Protein AF-N4XJT5-F1 (afdb_monomer)

Sequence (488 aa):
MTDQAPPTPASDASIDTYHTLAPSKIPVKRKLQDSSDDSASTDPPSSPAPAKRRRHDKDEYNPKYMARMCFGAHVLRQQEAGITDYTLQAQQDYQQDLTCMFAHAQSKGYFRKGTAARHLIPRLANITPRSRHDKIALVDEFVQHYESVQCDLLFIRDIITGNARVDLDVVTTLRDCLSAFHLSLAKGVKWRTIMPYTPLPKACLPMLRDFIANPKHFRFLGHLTHTIVDLETWLSPPPLCMELSARLKASATDTLQQENEKTTVNPSPSLSTQGDADRESMAKLIEQGMEQVGLVTERVSLVTEKVGLLADKVSLLEEQLQQAETAHTRITQNINVLEATSAEQKAENRLKEEKWVAAASQIRKEHCEHVARQNSELERIKLAVEAERTRCVDVMANTSQMLAEANERISTLASVPSSLPASQPWNSPMNLDQSSDMMDIDQKSISSANGFSAPNPIDPGNNNPFASCLAQDTTAHQHANPSPNIPM

Secondary structure (DSSP, 8-state):
------------------------------------------------------GGGGSS--HHHHHHHHHHHHHHHHHHTT-----HHHHHHHHHHHHHHHHHHHHHSS---SHHHHHHHHHHTT---SSHHHHHHHHHHHHHHHHHHHHHHHHHHHHHHH-SS--HHHHHHHHHHHHHHHHHHHHTGGGTTTGGGS---TTHHHHHHHHHTSHHHHHHHGGGHHHHHHHHHHHSPPP------HHHHHHHHHHHHHHHHTTS-----------SHHHHHHHHHHHHHHHHHHHHHHHHHHHHHHHHHHHHHHHHHHHHHHHHHHHHHHHHHHHHHHHHHHHHHHHHHHHHHHHHHHHHHHHHHHHHHHHHHHHHHHHHHHHHHHHHHHHHHHHHHHHHHHHHHHHHHHHHHTT-----------------------------------PPPPPPPPPSS---TTGGGGSS--------PPPPP---

Foldseek 3Di:
DDDDDDDDDDDDDDDDDDDDDDDDDDDDDDDDDDDDDDDDDDDDDDDDDDDPPDPPVPPPAQQLVLLVLLLVLLQVVCVVVVHDDDDPVNSVVSSVLSSVQQVCCQVPVFGDLDPSQLVHQCSLLVHDDPDSVSSSVSSVVLRVLLVLLQVLLVVLQCLLVVDPDDDPVSLVVNVVSLVVNLVSVVVVVSCLSPQLSHPHPLVSLVSVLVVCVPPVNVVRCVVCNVSSVVVCCSNHSPPPPPPPPPVNVVVVVVVVVVVVVVPDDDDDDDDDDDPDVVVVVVVVVVVVVVVVVVVVVVVVVVVVVVVVVVVVVVVVVVVVVVVVVVVVVVVVVVVVVVVVVVVVVVVVVVVVVVVVVVVVVVVVVVVVVVVVVVVVVVVVVVVVVVVVVVVVVVVVVVVVVVVVVVVVVVVVVVPDDDDDDDDDDDDDDDDDDDDDDDDDDDDDDDDDDDDDDDDDDDDPPDDDPPPPPPPPDPDDDDDDDDDDDDDD

Structure (mmCIF, N/CA/C/O backbone):
data_AF-N4XJT5-F1
#
_entry.id   AF-N4XJT5-F1
#
loop_
_atom_site.group_PDB
_atom_site.id
_atom_site.type_symbol
_atom_site.label_atom_id
_atom_site.label_alt_id
_atom_site.label_comp_id
_atom_site.label_asym_id
_atom_site.label_entity_id
_atom_site.label_seq_id
_atom_site.pdbx_PDB_ins_code
_atom_site.Cartn_x
_atom_site.Cartn_y
_atom_site.Cartn_z
_atom_site.occupancy
_atom_site.B_iso_or_equiv
_atom_site.auth_seq_id
_atom_site.auth_comp_id
_atom_site.auth_asym_id
_atom_site.auth_atom_id
_atom_site.pdbx_PDB_model_num
ATOM 1 N N . MET A 1 1 ? -8.001 -74.291 4.359 1.00 33.25 1 MET A N 1
ATOM 2 C CA . MET A 1 1 ? -6.901 -75.263 4.202 1.00 33.25 1 MET A CA 1
ATOM 3 C C . MET A 1 1 ? -5.896 -74.649 3.249 1.00 33.25 1 MET A C 1
ATOM 5 O O . MET A 1 1 ? -6.354 -74.166 2.224 1.00 33.25 1 MET A O 1
ATOM 9 N N . THR A 1 2 ? -4.612 -74.647 3.632 1.00 32.66 2 THR A N 1
ATOM 10 C CA . THR A 1 2 ? -3.409 -74.359 2.814 1.00 32.66 2 THR A CA 1
ATOM 11 C C . THR A 1 2 ? -3.440 -73.080 1.959 1.00 32.66 2 THR A C 1
ATOM 13 O O . THR A 1 2 ? -4.102 -73.037 0.930 1.00 32.66 2 THR A O 1
ATOM 16 N N . ASP A 1 3 ? -2.868 -71.961 2.411 1.00 32.78 3 ASP A N 1
ATOM 17 C CA . ASP A 1 3 ? -1.420 -71.658 2.553 1.00 32.78 3 ASP A CA 1
ATOM 18 C C . ASP A 1 3 ? -0.734 -71.320 1.219 1.00 32.78 3 ASP A C 1
ATOM 20 O O . ASP A 1 3 ? -0.440 -72.216 0.434 1.00 32.78 3 ASP A O 1
ATOM 24 N N . GLN A 1 4 ? -0.399 -70.041 1.001 1.00 30.66 4 GLN A N 1
ATOM 25 C CA . GLN A 1 4 ? 0.992 -69.551 1.095 1.00 30.66 4 GLN A CA 1
ATOM 26 C C . GLN A 1 4 ? 1.131 -68.060 0.729 1.00 30.66 4 GLN A C 1
ATOM 28 O O . GLN A 1 4 ? 0.480 -67.544 -0.175 1.00 30.66 4 GLN A O 1
ATOM 33 N N . ALA A 1 5 ? 2.049 -67.396 1.430 1.00 28.75 5 ALA A N 1
ATOM 34 C CA . ALA A 1 5 ? 2.663 -66.102 1.124 1.00 28.75 5 ALA A CA 1
ATOM 35 C C . ALA A 1 5 ? 4.010 -66.041 1.883 1.00 28.75 5 ALA A C 1
ATOM 37 O O . ALA A 1 5 ? 4.166 -66.796 2.846 1.00 28.75 5 ALA A O 1
ATOM 38 N N . PRO A 1 6 ? 4.917 -65.082 1.615 1.00 54.94 6 PRO A N 1
ATOM 39 C CA . PRO A 1 6 ? 5.348 -64.476 0.349 1.00 54.94 6 PRO A CA 1
ATOM 40 C C . PRO A 1 6 ? 6.855 -64.846 0.108 1.00 54.94 6 PRO A C 1
ATOM 42 O O . PRO A 1 6 ? 7.240 -65.914 0.585 1.00 54.94 6 PRO A O 1
ATOM 45 N N . PRO A 1 7 ? 7.719 -64.087 -0.622 1.00 45.22 7 PRO A N 1
ATOM 46 C CA . PRO A 1 7 ? 8.177 -62.754 -0.191 1.00 45.22 7 PRO A CA 1
ATOM 47 C C . PRO A 1 7 ? 8.416 -61.710 -1.310 1.00 45.22 7 PRO A C 1
ATOM 49 O O . PRO A 1 7 ? 8.607 -62.020 -2.483 1.00 45.22 7 PRO A O 1
ATOM 52 N N . THR A 1 8 ? 8.473 -60.443 -0.899 1.00 30.88 8 THR A N 1
ATOM 53 C CA . THR A 1 8 ? 9.103 -59.323 -1.622 1.00 30.88 8 THR A CA 1
ATOM 54 C C . THR A 1 8 ? 10.632 -59.475 -1.685 1.00 30.88 8 THR A C 1
ATOM 56 O O . THR A 1 8 ? 11.225 -60.187 -0.873 1.00 30.88 8 THR A O 1
ATOM 59 N N . PRO A 1 9 ? 11.297 -58.731 -2.583 1.00 33.38 9 PRO A N 1
ATOM 60 C CA . PRO A 1 9 ? 12.169 -57.670 -2.063 1.00 33.38 9 PRO A CA 1
ATOM 61 C C . PRO A 1 9 ? 11.859 -56.288 -2.661 1.00 33.38 9 PRO A C 1
ATOM 63 O O . PRO A 1 9 ? 11.140 -56.160 -3.649 1.00 33.38 9 PRO A O 1
ATOM 66 N N . ALA A 1 10 ? 12.386 -55.250 -2.011 1.00 26.66 10 ALA A N 1
ATOM 67 C CA . ALA A 1 10 ? 12.183 -53.840 -2.345 1.00 26.66 10 ALA A CA 1
ATOM 68 C C . ALA A 1 10 ? 13.470 -53.168 -2.869 1.00 26.66 10 ALA A C 1
ATOM 70 O O . ALA A 1 10 ? 14.528 -53.798 -2.880 1.00 26.66 10 ALA A O 1
ATOM 71 N N . SER A 1 11 ? 13.348 -51.869 -3.190 1.00 27.25 11 SER A N 1
ATOM 72 C CA . SER A 1 11 ? 14.365 -50.891 -3.640 1.00 27.25 11 SER A CA 1
ATOM 73 C C . SER A 1 11 ? 14.517 -50.766 -5.173 1.00 27.25 11 SER A C 1
ATOM 75 O O . SER A 1 11 ? 14.416 -51.761 -5.883 1.00 27.25 11 SER A O 1
ATOM 77 N N . ASP A 1 12 ? 14.727 -49.579 -5.758 1.00 24.05 12 ASP A N 1
ATOM 78 C CA . ASP A 1 12 ? 14.446 -48.215 -5.266 1.00 24.05 12 ASP A CA 1
ATOM 79 C C . ASP A 1 12 ? 14.433 -47.194 -6.427 1.00 24.05 12 ASP A C 1
ATOM 81 O O . ASP A 1 12 ? 15.109 -47.400 -7.428 1.00 24.05 12 ASP A O 1
ATOM 85 N N . ALA A 1 13 ? 13.738 -46.069 -6.211 1.00 25.94 13 ALA A N 1
ATOM 86 C CA . ALA A 1 13 ? 13.942 -44.732 -6.807 1.00 25.94 13 ALA A CA 1
ATOM 87 C C . ALA A 1 13 ? 13.905 -44.452 -8.344 1.00 25.94 13 ALA A C 1
ATOM 89 O O . ALA A 1 13 ? 14.299 -45.236 -9.197 1.00 25.94 13 ALA A O 1
ATOM 90 N N . SER A 1 14 ? 13.557 -43.181 -8.631 1.00 24.81 14 SER A N 1
ATOM 91 C CA . SER A 1 14 ? 13.656 -42.412 -9.897 1.00 24.81 14 SER A CA 1
ATOM 92 C C . SER A 1 14 ? 12.511 -42.605 -10.914 1.00 24.81 14 SER A C 1
ATOM 94 O O . SER A 1 14 ? 12.432 -43.628 -11.578 1.00 24.81 14 SER A O 1
ATOM 96 N N . ILE A 1 15 ? 11.486 -41.738 -10.966 1.00 27.41 15 ILE A N 1
ATOM 97 C CA . ILE A 1 15 ? 11.435 -40.329 -11.453 1.00 27.41 15 ILE A CA 1
ATOM 98 C C 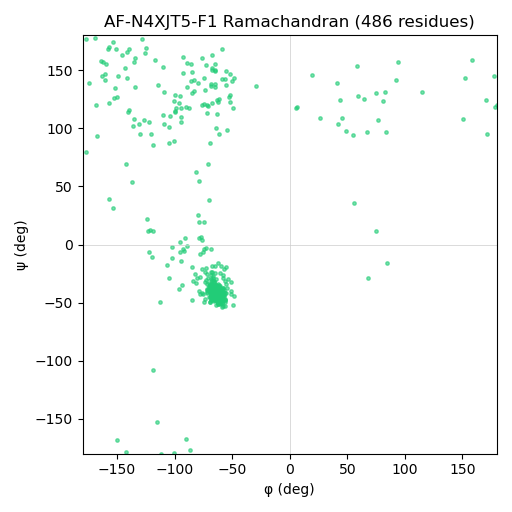. ILE A 1 15 ? 11.452 -40.220 -12.994 1.00 27.41 15 ILE A C 1
ATOM 100 O O . ILE A 1 15 ? 12.308 -40.799 -13.651 1.00 27.41 15 ILE A O 1
ATOM 104 N N . ASP A 1 16 ? 10.496 -39.424 -13.501 1.00 24.89 16 ASP A N 1
ATOM 105 C CA . ASP A 1 16 ? 10.187 -39.052 -14.895 1.00 24.89 16 ASP A CA 1
ATOM 106 C C . ASP A 1 16 ? 9.735 -40.194 -15.831 1.00 24.89 16 ASP A C 1
ATOM 108 O O . ASP A 1 16 ? 10.388 -41.211 -16.023 1.00 24.89 16 ASP A O 1
ATOM 112 N N . THR A 1 17 ? 8.575 -40.088 -16.487 1.00 25.48 17 THR A N 1
ATOM 113 C CA . THR A 1 17 ? 8.464 -39.342 -17.756 1.00 25.48 17 THR A CA 1
ATOM 114 C C . THR A 1 17 ? 7.010 -38.945 -18.062 1.00 25.48 17 THR A C 1
ATOM 116 O O . THR A 1 17 ? 6.080 -39.730 -17.874 1.00 25.48 17 THR A O 1
ATOM 119 N N . TYR A 1 18 ? 6.807 -37.740 -18.606 1.00 27.28 18 TYR A N 1
ATOM 120 C CA . TYR A 1 18 ? 5.525 -37.294 -19.170 1.00 27.28 18 TYR A CA 1
ATOM 121 C C . TYR A 1 18 ? 5.103 -38.161 -20.368 1.00 27.28 18 TYR A C 1
ATOM 123 O O . TYR A 1 18 ? 5.794 -38.161 -21.384 1.00 27.28 18 TYR A O 1
ATOM 131 N N . HIS A 1 19 ? 3.918 -38.781 -20.325 1.00 25.25 19 HIS A N 1
ATOM 132 C CA . HIS A 1 19 ? 3.291 -39.342 -21.528 1.00 25.25 19 HIS A CA 1
ATOM 133 C C . HIS A 1 19 ? 1.902 -38.767 -21.816 1.00 25.25 19 HIS A C 1
ATOM 135 O O . HIS A 1 19 ? 0.889 -39.107 -21.208 1.00 25.25 19 HIS A O 1
ATOM 141 N N . THR A 1 20 ? 1.888 -37.901 -22.825 1.00 27.91 20 THR A N 1
ATOM 142 C CA . THR A 1 20 ? 0.710 -37.379 -23.513 1.00 27.91 20 THR A CA 1
ATOM 143 C C . THR A 1 20 ? 0.007 -38.484 -24.304 1.00 27.91 20 THR A C 1
ATOM 145 O O . THR A 1 20 ? 0.590 -39.013 -25.247 1.00 27.91 20 THR A O 1
ATOM 148 N N . LEU A 1 21 ? -1.271 -38.755 -24.017 1.00 26.69 21 LEU A N 1
ATOM 149 C CA . LEU A 1 21 ? -2.192 -39.410 -24.956 1.00 26.69 21 LEU A CA 1
ATOM 150 C C . LEU A 1 21 ? -3.584 -38.756 -24.898 1.00 26.69 21 LEU A C 1
ATOM 152 O O . LEU A 1 21 ? -4.275 -38.794 -23.884 1.00 26.69 21 LEU A O 1
ATOM 156 N N . ALA A 1 22 ? -3.978 -38.149 -26.018 1.00 30.28 22 ALA A N 1
ATOM 157 C CA . ALA A 1 22 ? -5.356 -37.757 -26.356 1.00 30.28 22 ALA A CA 1
ATOM 158 C C . ALA A 1 22 ? -6.070 -38.975 -27.038 1.00 30.28 22 ALA A C 1
ATOM 160 O O . ALA A 1 22 ? -5.393 -40.002 -27.150 1.00 30.28 22 ALA A O 1
ATOM 161 N N . PRO A 1 23 ? -7.340 -38.953 -27.547 1.00 36.38 23 PRO A N 1
ATOM 162 C CA . PRO A 1 23 ? -8.052 -37.803 -28.144 1.00 36.38 23 PRO A CA 1
ATOM 163 C C . PRO A 1 23 ? -9.608 -37.758 -28.010 1.00 36.38 23 PRO A C 1
ATOM 165 O O . PRO A 1 23 ? -10.233 -38.598 -27.372 1.00 36.38 23 PRO A O 1
ATOM 168 N N . SER A 1 24 ? -10.231 -36.829 -28.768 1.00 23.58 24 SER A N 1
ATOM 169 C CA . SER A 1 24 ? -11.668 -36.764 -29.153 1.00 23.58 24 SER A CA 1
ATOM 170 C C . SER A 1 24 ? -12.632 -36.148 -28.105 1.00 23.58 24 SER A C 1
ATOM 172 O O . SER A 1 24 ? -12.604 -36.536 -26.949 1.00 23.58 24 SER A O 1
ATOM 174 N N . LYS A 1 25 ? -13.538 -35.191 -28.402 1.00 25.58 25 LYS A N 1
ATOM 175 C CA . LYS A 1 25 ? -14.118 -34.711 -29.681 1.00 25.58 25 LYS A CA 1
ATOM 176 C C . LYS A 1 25 ? -14.313 -33.176 -29.723 1.00 25.58 25 LYS A C 1
ATOM 178 O O . LYS A 1 25 ? -14.767 -32.569 -28.761 1.00 25.58 25 LYS A O 1
ATOM 183 N N . ILE A 1 26 ? -14.077 -32.591 -30.898 1.00 27.52 26 ILE A N 1
ATOM 184 C CA . ILE A 1 26 ? -14.632 -31.314 -31.421 1.00 27.52 26 ILE A CA 1
ATOM 185 C C . ILE A 1 26 ? -15.909 -31.673 -32.238 1.00 27.52 26 ILE A C 1
ATOM 187 O O . ILE A 1 26 ? -15.987 -32.845 -32.622 1.00 27.52 26 ILE A O 1
ATOM 191 N N . PRO A 1 27 ? -16.893 -30.788 -32.574 1.00 40.25 27 PRO A N 1
ATOM 192 C CA . PRO A 1 27 ? -17.025 -29.321 -32.392 1.00 40.25 27 PRO A CA 1
ATOM 193 C C . PRO A 1 27 ? -18.345 -28.853 -31.719 1.00 40.25 27 PRO A C 1
ATOM 195 O O . PRO A 1 27 ? -19.269 -29.640 -31.589 1.00 40.25 27 PRO A O 1
ATOM 198 N N . VAL A 1 28 ? -18.502 -27.536 -31.472 1.00 26.66 28 VAL A N 1
ATOM 199 C CA . VAL A 1 28 ? -19.612 -26.706 -32.029 1.00 26.66 28 VAL A CA 1
ATOM 200 C C . VAL A 1 28 ? -19.163 -25.232 -32.139 1.00 26.66 28 VAL A C 1
ATOM 202 O O . VAL A 1 28 ? -18.778 -24.616 -31.152 1.00 26.66 28 VAL A O 1
ATOM 205 N N . LYS A 1 29 ? -19.283 -24.636 -33.337 1.00 36.09 29 LYS A N 1
ATOM 206 C CA . LYS A 1 29 ? -19.354 -23.172 -33.549 1.00 36.09 29 LYS A CA 1
ATOM 207 C C . LYS A 1 29 ? -20.810 -22.703 -33.402 1.00 36.09 29 LYS A C 1
ATOM 209 O O . LYS A 1 29 ? -21.669 -23.340 -34.006 1.00 36.09 29 LYS A O 1
ATOM 214 N N . ARG A 1 30 ? -21.067 -21.544 -32.776 1.00 26.42 30 ARG A N 1
ATOM 215 C CA . ARG A 1 30 ? -22.155 -20.573 -33.094 1.00 26.42 30 ARG A CA 1
ATOM 216 C C . ARG A 1 30 ? 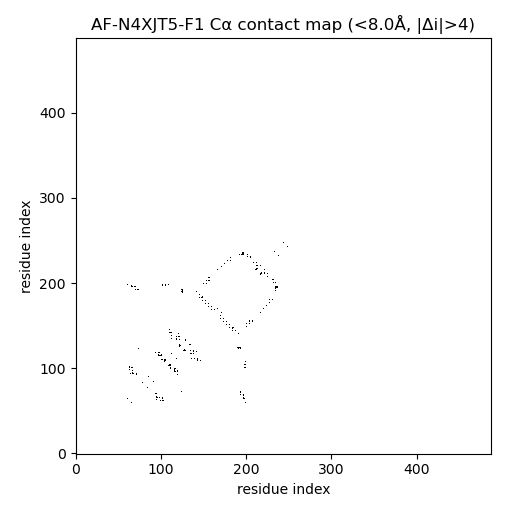-21.879 -19.271 -32.312 1.00 26.42 30 ARG A C 1
ATOM 218 O O . ARG A 1 30 ? -21.543 -19.359 -31.142 1.00 26.42 30 ARG A O 1
ATOM 225 N N . LYS A 1 31 ? -21.696 -18.103 -32.944 1.00 26.33 31 LYS A N 1
ATOM 226 C CA . LYS A 1 31 ? -22.609 -17.210 -33.710 1.00 26.33 31 LYS A CA 1
ATOM 227 C C . LYS A 1 31 ? -23.470 -16.301 -32.812 1.00 26.33 31 LYS A C 1
ATOM 229 O O . LYS A 1 31 ? -24.235 -16.802 -32.000 1.00 26.33 31 LYS A O 1
ATOM 234 N N . LEU A 1 32 ? -23.355 -14.986 -33.041 1.00 37.59 32 LEU A N 1
ATOM 235 C CA . LEU A 1 32 ? -24.343 -13.956 -32.676 1.00 37.59 32 LEU A CA 1
ATOM 236 C C . LEU A 1 32 ? -25.721 -14.288 -33.269 1.00 37.59 32 LEU A C 1
ATOM 238 O O . LEU A 1 32 ? -25.755 -14.751 -34.413 1.00 37.59 32 LEU A O 1
ATOM 242 N N . GLN A 1 33 ? -26.802 -13.890 -32.584 1.00 26.73 33 GLN A N 1
ATOM 243 C CA . GLN A 1 33 ? -27.913 -13.169 -33.226 1.00 26.73 33 GLN A CA 1
ATOM 244 C C . GLN A 1 33 ? -28.807 -12.406 -32.222 1.00 26.73 33 GLN A C 1
ATOM 246 O O . GLN A 1 33 ? -28.979 -12.860 -31.093 1.00 26.73 33 GLN A O 1
ATOM 251 N N . ASP A 1 34 ? -29.342 -11.263 -32.668 1.00 32.22 34 ASP A N 1
ATOM 252 C CA . ASP A 1 34 ? -30.363 -10.421 -32.014 1.00 32.22 34 ASP A CA 1
ATOM 253 C C . ASP A 1 34 ? -31.806 -10.868 -32.325 1.00 32.22 34 ASP A C 1
ATOM 255 O O . ASP A 1 34 ? -32.052 -11.411 -33.405 1.00 32.22 34 ASP A O 1
ATOM 259 N N . SER A 1 35 ? -32.732 -10.524 -31.416 1.00 26.17 35 SER A N 1
ATOM 260 C CA . SER A 1 35 ? -34.161 -10.149 -31.611 1.00 26.17 35 SER A CA 1
ATOM 261 C C . SER A 1 35 ? -34.755 -9.889 -30.204 1.00 26.17 35 SER A C 1
ATOM 263 O O . SER A 1 35 ? -34.589 -10.756 -29.345 1.00 26.17 35 SER A O 1
ATOM 265 N N . SER A 1 36 ? -35.255 -8.705 -29.805 1.00 31.64 36 SER A N 1
ATOM 266 C CA . SER A 1 36 ? -36.483 -7.998 -30.265 1.00 31.64 36 SER A CA 1
ATOM 267 C C . SER A 1 36 ? -37.739 -8.870 -30.022 1.00 31.64 36 SER A C 1
ATOM 269 O O . SER A 1 36 ? -37.683 -10.070 -30.274 1.00 31.64 36 SER A O 1
ATOM 271 N N . ASP A 1 37 ? -38.837 -8.449 -29.376 1.00 30.14 37 ASP A N 1
ATOM 272 C CA . ASP A 1 37 ? -39.695 -7.238 -29.446 1.00 30.14 37 ASP A CA 1
ATOM 273 C C . ASP A 1 37 ? -40.666 -7.235 -28.214 1.00 30.14 37 ASP A C 1
ATOM 275 O O . ASP A 1 37 ? -40.686 -8.232 -27.492 1.00 30.14 37 ASP A O 1
ATOM 279 N N . ASP A 1 38 ? -41.566 -6.288 -27.883 1.00 29.75 38 ASP A N 1
ATOM 280 C CA . ASP A 1 38 ? -41.805 -4.836 -28.118 1.00 29.75 38 ASP A CA 1
ATOM 281 C C . ASP A 1 38 ? -43.082 -4.421 -27.294 1.00 29.75 38 ASP A C 1
ATOM 283 O O . ASP A 1 38 ? -43.715 -5.304 -26.707 1.00 29.75 38 ASP A O 1
ATOM 287 N N . SER A 1 39 ? -43.490 -3.131 -27.276 1.00 31.73 39 SER A N 1
ATOM 288 C CA . SER A 1 39 ? -44.732 -2.478 -26.737 1.00 31.73 39 SER A CA 1
ATOM 289 C C . SER A 1 39 ? -44.499 -1.506 -25.555 1.00 31.73 39 SER A C 1
ATOM 291 O O . SER A 1 39 ? -43.898 -1.895 -24.560 1.00 31.73 39 SER A O 1
ATOM 293 N N . ALA A 1 40 ? -45.021 -0.265 -25.510 1.00 28.09 40 ALA A N 1
ATOM 294 C CA . ALA A 1 40 ? -45.751 0.542 -26.505 1.00 28.09 40 ALA A CA 1
ATOM 295 C C . ALA A 1 40 ? -45.639 2.072 -26.210 1.00 28.09 40 ALA A C 1
ATOM 297 O O . ALA A 1 40 ? -45.159 2.489 -25.159 1.00 28.09 40 ALA A O 1
ATOM 298 N N . SER A 1 41 ? -46.088 2.896 -27.165 1.00 27.92 41 SER A N 1
ATOM 299 C CA . SER A 1 41 ? -45.885 4.355 -27.345 1.00 27.92 41 SER A CA 1
ATOM 300 C C . SER A 1 41 ? -46.469 5.339 -26.310 1.00 27.92 41 SER A C 1
ATOM 302 O O . SER A 1 41 ? -47.567 5.105 -25.811 1.00 27.92 41 SER A O 1
ATOM 304 N N . THR A 1 42 ? -45.875 6.544 -26.193 1.00 27.61 42 THR A N 1
ATOM 305 C CA . THR A 1 42 ? -46.503 7.873 -26.484 1.00 27.61 42 THR A CA 1
ATOM 306 C C . THR A 1 42 ? -45.396 8.948 -26.637 1.00 27.61 42 THR A C 1
ATOM 308 O O . THR A 1 42 ? -44.392 8.870 -25.939 1.00 27.61 42 THR A O 1
ATOM 311 N N . ASP A 1 43 ? -45.570 9.936 -27.526 1.00 26.53 43 ASP A N 1
ATOM 312 C CA . ASP A 1 43 ? -44.577 10.959 -27.939 1.00 26.53 43 ASP A CA 1
ATOM 313 C C . ASP A 1 43 ? -45.248 12.353 -28.089 1.00 26.53 43 ASP A C 1
ATOM 315 O O . ASP A 1 43 ? -46.477 12.392 -28.226 1.00 26.53 43 ASP A O 1
ATOM 319 N N . PRO A 1 44 ? -44.515 13.488 -28.224 1.00 51.44 44 PRO A N 1
ATOM 320 C CA . PRO A 1 44 ? -43.112 13.763 -27.886 1.00 51.44 44 PRO A CA 1
ATOM 321 C C . PRO A 1 44 ? -43.069 14.898 -26.803 1.00 51.44 44 PRO A C 1
ATOM 323 O O . PRO A 1 44 ? -43.517 14.569 -25.705 1.00 51.44 44 PRO A O 1
ATOM 326 N N . PRO A 1 45 ? -42.668 16.201 -26.962 1.00 33.84 45 PRO A N 1
ATOM 327 C CA . PRO A 1 45 ? -41.932 16.955 -27.997 1.00 33.84 45 PRO A CA 1
ATOM 328 C C . PRO A 1 45 ? -40.570 17.567 -27.553 1.00 33.84 45 PRO A C 1
ATOM 330 O O . PRO A 1 45 ? -40.324 17.869 -26.391 1.00 33.84 45 PRO A O 1
ATOM 333 N N . SER A 1 46 ? -39.719 17.853 -28.548 1.00 31.81 46 SER A N 1
ATOM 334 C CA . SER A 1 46 ? -38.631 18.861 -28.583 1.00 31.81 46 SER A CA 1
ATOM 335 C C . SER A 1 46 ? -37.697 19.060 -27.366 1.00 31.81 46 SER A C 1
ATOM 337 O O . SER A 1 46 ? -37.965 19.843 -26.455 1.00 31.81 46 SER A O 1
ATOM 339 N N . SER A 1 47 ? -36.472 18.539 -27.481 1.00 28.92 47 SER A N 1
ATOM 340 C CA . SER A 1 47 ? -35.268 19.127 -26.868 1.00 28.92 47 SER A CA 1
ATOM 341 C C . SER A 1 47 ? -34.055 18.957 -27.797 1.00 28.92 47 SER A C 1
ATOM 343 O O . SER A 1 47 ? -34.067 18.066 -28.649 1.00 28.92 47 SER A O 1
ATOM 345 N N . PRO A 1 48 ? -33.049 19.853 -27.731 1.00 29.92 48 PRO A N 1
ATOM 346 C CA . PRO A 1 48 ? -32.071 20.016 -28.803 1.00 29.92 48 PRO A CA 1
ATOM 347 C C . PRO A 1 48 ? -31.073 18.857 -28.901 1.00 29.92 48 PRO A C 1
ATOM 349 O O . PRO A 1 48 ? -30.774 18.174 -27.922 1.00 29.92 48 PRO A O 1
ATOM 352 N N . ALA A 1 49 ? -30.528 18.676 -30.108 1.00 27.89 49 ALA A N 1
ATOM 353 C CA . ALA A 1 49 ? -29.576 17.619 -30.434 1.00 27.89 49 ALA A CA 1
ATOM 354 C C . ALA A 1 49 ? -28.402 17.549 -29.433 1.00 27.89 49 ALA A C 1
ATOM 356 O O . ALA A 1 49 ? -27.874 18.594 -29.037 1.00 27.89 49 ALA A O 1
ATOM 357 N N . PRO A 1 50 ? -27.938 16.341 -29.056 1.00 32.16 50 PRO A N 1
ATOM 358 C CA . PRO A 1 50 ? -26.887 16.190 -28.063 1.00 32.16 50 PRO A CA 1
ATOM 359 C C . PRO A 1 50 ? -25.592 16.824 -28.572 1.00 32.16 50 PRO A C 1
ATOM 361 O O . PRO A 1 50 ? -24.959 16.339 -29.516 1.00 32.16 50 PRO A O 1
ATOM 364 N N . ALA A 1 51 ? -25.185 17.914 -27.919 1.00 31.02 51 ALA A N 1
ATOM 365 C CA . ALA A 1 51 ? -23.900 18.546 -28.161 1.00 31.02 51 ALA A CA 1
ATOM 366 C C . ALA A 1 51 ? -22.793 17.489 -28.051 1.00 31.02 51 ALA A C 1
ATOM 368 O O . ALA A 1 51 ? -22.726 16.737 -27.075 1.00 31.02 51 ALA A O 1
ATOM 369 N N . LYS A 1 52 ? -21.933 17.423 -29.074 1.00 33.97 52 LYS A N 1
ATOM 370 C CA . LYS A 1 52 ? -20.830 16.458 -29.175 1.00 33.97 52 LYS A CA 1
ATOM 371 C C . LYS A 1 52 ? -19.950 16.554 -27.921 1.00 33.97 52 LYS A C 1
ATOM 373 O O . LYS A 1 52 ? -19.083 17.427 -27.858 1.00 33.97 52 LYS A O 1
ATOM 378 N N . ARG A 1 53 ? -20.153 15.657 -26.941 1.00 32.78 53 ARG A N 1
ATOM 379 C CA . ARG A 1 53 ? -19.260 15.520 -25.777 1.00 32.78 53 ARG A CA 1
ATOM 380 C C . ARG A 1 53 ? -17.833 15.380 -26.308 1.00 32.78 53 ARG A C 1
ATOM 382 O O . ARG A 1 53 ? -17.569 14.539 -27.171 1.00 32.78 53 ARG A O 1
ATOM 389 N N . ARG A 1 54 ? -16.959 16.294 -25.875 1.00 31.61 54 ARG A N 1
ATOM 390 C CA . ARG A 1 54 ? -15.616 16.463 -26.443 1.00 31.61 54 ARG A CA 1
ATOM 391 C C . ARG A 1 54 ? -14.824 15.164 -26.307 1.00 31.61 54 ARG A C 1
ATOM 393 O O . ARG A 1 54 ? -14.925 14.466 -25.307 1.00 31.61 54 ARG A O 1
ATOM 400 N N . ARG A 1 55 ? -14.018 14.854 -27.322 1.00 37.06 55 ARG A N 1
ATOM 401 C CA . ARG A 1 55 ? -13.281 13.586 -27.453 1.00 37.06 55 ARG A CA 1
ATOM 402 C C . ARG A 1 55 ? -12.055 13.461 -26.523 1.00 37.06 55 ARG A C 1
ATOM 404 O O . ARG A 1 55 ? -11.192 12.655 -26.825 1.00 37.06 55 ARG A O 1
ATOM 411 N N . HIS A 1 56 ? -11.951 14.237 -25.441 1.00 31.69 56 HIS A N 1
ATOM 412 C CA . HIS A 1 56 ? -10.711 14.317 -24.653 1.00 31.69 56 HIS A CA 1
ATOM 413 C C . HIS A 1 56 ? -10.491 13.162 -23.661 1.00 31.69 56 HIS A C 1
ATOM 415 O O . HIS A 1 56 ? -9.347 12.777 -23.463 1.00 31.69 56 HIS A O 1
ATOM 421 N N . ASP A 1 57 ? -11.542 12.531 -23.128 1.00 37.97 57 ASP A N 1
ATOM 422 C CA . ASP A 1 57 ? -11.393 11.453 -22.124 1.00 37.97 57 ASP A CA 1
ATOM 423 C C . ASP A 1 57 ? -11.014 10.075 -22.716 1.00 37.97 57 ASP A C 1
ATOM 425 O O . ASP A 1 57 ? -11.033 9.065 -22.014 1.00 37.97 57 ASP A O 1
ATOM 429 N N . LYS A 1 58 ? -10.744 9.977 -24.028 1.00 45.25 58 LYS A N 1
ATOM 430 C CA . LYS A 1 58 ? -10.533 8.683 -24.709 1.00 45.25 58 LYS A CA 1
ATOM 431 C C . LYS A 1 58 ? -9.077 8.239 -24.837 1.00 45.25 58 LYS A C 1
ATOM 433 O O . LYS A 1 58 ? -8.858 7.062 -25.124 1.00 45.25 58 LYS A O 1
ATOM 438 N N . ASP A 1 59 ? -8.119 9.134 -24.611 1.00 50.72 59 ASP A N 1
ATOM 439 C CA . ASP A 1 59 ? -6.740 8.917 -25.064 1.00 50.72 59 ASP A CA 1
ATOM 440 C C . ASP A 1 59 ? -5.745 8.579 -23.934 1.00 50.72 59 ASP A C 1
ATOM 442 O O . ASP A 1 59 ? -4.698 8.000 -24.211 1.00 50.72 59 ASP A O 1
ATOM 446 N N . GLU A 1 60 ? -6.071 8.845 -22.661 1.00 61.88 60 GLU A N 1
ATOM 447 C CA . GLU A 1 60 ? -5.153 8.592 -21.528 1.00 61.88 60 GLU A CA 1
ATOM 448 C C . GLU A 1 60 ? -5.078 7.106 -21.113 1.00 61.88 60 GLU A C 1
ATOM 450 O O . GLU A 1 60 ? -4.047 6.638 -20.629 1.00 61.88 60 GLU A O 1
ATOM 455 N N . TYR A 1 61 ? -6.143 6.323 -21.333 1.00 75.44 61 TYR A N 1
ATOM 456 C CA . TYR A 1 61 ? -6.183 4.906 -20.953 1.00 75.44 61 TYR A CA 1
ATOM 457 C C . TYR A 1 61 ? -6.792 4.028 -22.054 1.00 75.44 61 TYR A C 1
ATOM 459 O O . TYR A 1 61 ? -8.010 3.936 -22.212 1.00 75.44 61 TYR A O 1
ATOM 467 N N . ASN A 1 62 ? -5.939 3.326 -22.804 1.00 88.75 62 ASN A N 1
ATOM 468 C CA . ASN A 1 62 ? -6.348 2.328 -23.794 1.00 88.75 62 ASN A CA 1
ATOM 469 C C . ASN A 1 62 ? -6.105 0.905 -23.243 1.00 88.75 62 ASN A C 1
ATOM 471 O O . ASN A 1 62 ? -4.946 0.491 -23.150 1.00 88.75 62 ASN A O 1
ATOM 475 N N . PRO A 1 63 ? -7.151 0.109 -22.934 1.00 89.88 63 PRO A N 1
ATOM 476 C CA . PRO A 1 63 ? -7.001 -1.214 -22.323 1.00 89.88 63 PRO A CA 1
ATOM 477 C C . PRO A 1 63 ? -6.103 -2.187 -23.091 1.00 89.88 63 PRO A C 1
ATOM 479 O O . PRO A 1 63 ? -5.399 -2.973 -22.464 1.00 89.88 63 PRO A O 1
ATOM 482 N N . LYS A 1 64 ? -6.082 -2.127 -24.432 1.00 90.44 64 LYS A N 1
ATOM 483 C CA . LYS A 1 64 ? -5.210 -2.984 -25.257 1.00 90.44 64 LYS A CA 1
ATOM 484 C C . LYS A 1 64 ? -3.740 -2.606 -25.098 1.00 90.44 64 LYS A C 1
ATOM 486 O O . LYS A 1 64 ? -2.879 -3.479 -25.014 1.00 90.44 64 LYS A O 1
ATOM 491 N N . TYR A 1 65 ? -3.455 -1.305 -25.047 1.00 90.25 65 TYR A N 1
ATOM 492 C CA . TYR A 1 65 ? -2.106 -0.799 -24.809 1.00 90.25 65 TYR A CA 1
ATOM 493 C C . TYR A 1 65 ? -1.637 -1.153 -23.394 1.00 90.25 65 TYR A C 1
ATOM 495 O O . TYR A 1 65 ? -0.568 -1.734 -23.230 1.00 90.25 65 TYR A O 1
ATOM 503 N N . MET A 1 66 ? -2.479 -0.917 -22.385 1.00 89.62 66 MET A N 1
ATOM 504 C CA . MET A 1 66 ? -2.163 -1.219 -20.986 1.00 89.62 66 MET A CA 1
ATOM 505 C C . MET A 1 66 ? -1.987 -2.724 -20.742 1.00 89.62 66 MET A C 1
ATOM 507 O O . MET A 1 66 ? -1.059 -3.120 -20.041 1.00 89.62 66 MET A O 1
ATOM 511 N N . ALA A 1 67 ? -2.787 -3.576 -21.394 1.00 91.56 67 ALA A N 1
ATOM 512 C CA . ALA A 1 67 ? -2.602 -5.028 -21.393 1.00 91.56 67 ALA A CA 1
ATOM 513 C C . ALA A 1 67 ? -1.257 -5.444 -22.009 1.00 91.56 67 ALA A C 1
ATOM 515 O O . ALA A 1 67 ? -0.535 -6.248 -21.418 1.00 91.56 67 ALA A O 1
ATOM 516 N N . ARG A 1 68 ? -0.885 -4.868 -23.162 1.00 90.44 68 ARG A N 1
ATOM 517 C CA . ARG A 1 68 ? 0.406 -5.130 -23.820 1.00 90.44 68 ARG A CA 1
ATOM 518 C C . ARG A 1 68 ? 1.590 -4.686 -22.957 1.00 90.44 68 ARG A C 1
ATOM 520 O O . ARG A 1 68 ? 2.558 -5.432 -22.852 1.00 90.44 68 ARG A O 1
ATOM 527 N N . MET A 1 69 ? 1.505 -3.513 -22.331 1.00 89.19 69 MET A N 1
ATOM 528 C CA . MET A 1 69 ? 2.545 -2.973 -21.447 1.00 89.19 69 MET A CA 1
ATOM 529 C C . MET A 1 69 ? 2.701 -3.805 -20.167 1.00 89.19 69 MET A C 1
ATOM 531 O O . MET A 1 69 ? 3.817 -4.186 -19.820 1.00 89.19 69 MET A O 1
ATOM 535 N N . CYS A 1 70 ? 1.589 -4.158 -19.511 1.00 91.19 70 CYS A N 1
ATOM 536 C CA . CYS A 1 70 ? 1.579 -5.024 -18.328 1.00 91.19 70 CYS A CA 1
ATOM 537 C C . CYS A 1 70 ? 2.179 -6.405 -18.635 1.00 91.19 70 CYS A C 1
ATOM 539 O O . CYS A 1 70 ? 3.042 -6.888 -17.901 1.00 91.19 70 CYS A O 1
ATOM 541 N N . PHE A 1 71 ? 1.786 -7.009 -19.762 1.00 90.44 71 PHE A N 1
ATOM 542 C CA . PHE A 1 71 ? 2.353 -8.277 -20.217 1.00 90.44 71 PHE A CA 1
ATOM 543 C C . PHE A 1 71 ? 3.847 -8.157 -20.556 1.00 90.44 71 PHE A C 1
ATOM 545 O O . PHE A 1 71 ? 4.623 -9.018 -20.158 1.00 90.44 71 PHE A O 1
ATOM 552 N N . GLY A 1 72 ? 4.274 -7.089 -21.238 1.00 87.69 72 GLY A N 1
ATOM 553 C CA . GLY A 1 72 ? 5.687 -6.853 -21.557 1.00 87.69 72 GLY A CA 1
ATOM 554 C C . GLY A 1 72 ? 6.567 -6.768 -20.306 1.00 87.69 72 GLY A C 1
ATOM 555 O O . GLY A 1 72 ? 7.565 -7.476 -20.210 1.00 87.69 72 GLY A O 1
ATOM 556 N N . ALA A 1 73 ? 6.149 -5.988 -19.306 1.00 86.62 73 ALA A N 1
ATOM 557 C CA . ALA A 1 73 ? 6.849 -5.892 -18.024 1.00 86.62 73 ALA A CA 1
ATOM 558 C C . ALA A 1 73 ? 6.816 -7.201 -17.211 1.00 86.62 73 ALA A C 1
ATOM 560 O O . ALA A 1 73 ? 7.708 -7.460 -16.407 1.00 86.62 73 ALA A O 1
ATOM 561 N N . HIS A 1 74 ? 5.796 -8.045 -17.395 1.00 86.75 74 HIS A N 1
ATOM 562 C CA . HIS A 1 74 ? 5.785 -9.400 -16.838 1.00 86.75 74 HIS A CA 1
ATOM 563 C C . HIS A 1 74 ? 6.811 -10.310 -17.523 1.00 86.75 74 HIS A C 1
ATOM 565 O O . HIS A 1 74 ? 7.566 -10.981 -16.828 1.00 86.75 74 HIS A O 1
ATOM 571 N N . VAL A 1 75 ? 6.892 -10.293 -18.858 1.00 86.12 75 VAL A N 1
ATOM 572 C CA . VAL A 1 75 ? 7.867 -11.094 -19.621 1.00 86.12 75 VAL A CA 1
ATOM 573 C C . VAL A 1 75 ? 9.308 -10.716 -19.278 1.00 86.12 75 VAL A C 1
ATOM 575 O O . VAL A 1 75 ? 10.094 -11.618 -19.011 1.00 86.12 75 VAL A O 1
ATOM 578 N N . LEU A 1 76 ? 9.639 -9.420 -19.224 1.00 83.50 76 LEU A N 1
ATOM 579 C CA . LEU A 1 76 ? 10.993 -8.958 -18.881 1.00 83.50 76 LEU A CA 1
ATOM 580 C C . LEU A 1 76 ? 11.455 -9.511 -17.523 1.00 83.50 76 LEU A C 1
ATOM 582 O O . LEU A 1 76 ? 12.506 -10.134 -17.444 1.00 83.50 76 LEU A O 1
ATOM 586 N N . ARG A 1 77 ? 10.612 -9.424 -16.485 1.00 77.88 77 ARG A N 1
ATOM 587 C CA . ARG A 1 77 ? 10.928 -9.974 -15.152 1.00 77.88 77 ARG A CA 1
ATOM 588 C C . ARG A 1 77 ? 11.052 -11.497 -15.112 1.00 77.88 77 ARG A C 1
ATOM 590 O O . ARG A 1 77 ? 11.817 -12.023 -14.313 1.00 77.88 77 ARG A O 1
ATOM 597 N N . GLN A 1 78 ? 10.302 -12.223 -15.942 1.00 80.25 78 GLN A N 1
ATOM 598 C CA . GLN A 1 78 ? 10.471 -13.678 -16.053 1.00 80.25 78 GLN A CA 1
ATOM 599 C C . GLN A 1 78 ? 11.812 -14.017 -16.725 1.00 80.25 78 GLN A C 1
ATOM 601 O O . GLN A 1 78 ? 12.516 -14.904 -16.251 1.00 80.25 78 GLN A O 1
ATOM 606 N N . GLN A 1 79 ? 12.216 -13.251 -17.746 1.00 80.19 79 GLN A N 1
ATOM 607 C CA . GLN A 1 79 ? 13.525 -13.386 -18.396 1.00 80.19 79 GLN A CA 1
ATOM 608 C C . GLN A 1 79 ? 14.686 -13.037 -17.447 1.00 80.19 79 GLN A C 1
ATOM 610 O O . GLN A 1 79 ? 15.659 -13.785 -17.393 1.00 80.19 79 GLN A O 1
ATOM 615 N N . GLU A 1 80 ? 14.565 -11.966 -16.654 1.00 76.94 80 GLU A N 1
ATOM 616 C CA . GLU A 1 80 ? 15.508 -11.607 -15.577 1.00 76.94 80 GLU A CA 1
ATOM 617 C C . GLU A 1 80 ? 15.638 -12.728 -14.530 1.00 76.94 80 GLU A C 1
ATOM 619 O O . GLU A 1 80 ? 16.735 -13.015 -14.057 1.00 76.94 80 GLU A O 1
ATOM 624 N N . ALA A 1 81 ? 14.536 -13.418 -14.214 1.00 72.19 81 ALA A N 1
ATOM 625 C CA . ALA A 1 81 ? 14.514 -14.585 -13.329 1.00 72.19 81 ALA A CA 1
ATOM 626 C C . ALA A 1 81 ? 15.012 -15.894 -13.988 1.00 72.19 81 ALA A C 1
ATOM 628 O O . ALA A 1 81 ? 14.904 -16.960 -13.382 1.00 72.19 81 ALA A O 1
ATOM 629 N N . GLY A 1 82 ? 15.530 -15.844 -15.222 1.00 69.88 82 GLY A N 1
ATOM 630 C CA . GLY A 1 82 ? 16.034 -17.011 -15.957 1.00 69.88 82 GLY A CA 1
ATOM 631 C C . GLY A 1 82 ? 14.952 -17.939 -16.525 1.00 69.88 82 GLY A C 1
ATOM 632 O O . GLY A 1 82 ? 15.267 -19.044 -16.962 1.00 69.88 82 GLY A O 1
ATOM 633 N N . ILE A 1 83 ? 13.685 -17.515 -16.530 1.00 69.75 83 ILE A N 1
ATOM 634 C CA . ILE A 1 83 ? 12.537 -18.291 -17.015 1.00 69.75 83 ILE A CA 1
ATOM 635 C C . ILE A 1 83 ? 12.192 -17.831 -18.438 1.00 69.75 83 ILE A C 1
ATOM 637 O O . ILE A 1 83 ? 11.771 -16.692 -18.653 1.00 69.75 83 ILE A O 1
ATOM 641 N N . THR A 1 84 ? 12.342 -18.720 -19.422 1.00 70.69 84 THR A N 1
ATOM 642 C CA . THR A 1 84 ? 12.136 -18.399 -20.844 1.00 70.69 84 THR A CA 1
ATOM 643 C C . THR A 1 84 ? 10.895 -19.031 -21.483 1.00 70.69 84 THR A C 1
ATOM 645 O O . THR A 1 84 ? 10.410 -20.092 -21.101 1.00 70.69 84 THR A O 1
ATOM 648 N N . ASP A 1 85 ? 10.431 -18.313 -22.508 1.00 65.88 85 ASP A N 1
ATOM 649 C CA . ASP A 1 85 ? 9.505 -18.675 -23.583 1.00 65.88 85 ASP A CA 1
ATOM 650 C C . ASP A 1 85 ? 8.032 -18.976 -23.247 1.00 65.88 85 ASP A C 1
ATOM 652 O O . ASP A 1 85 ? 7.585 -20.095 -22.997 1.00 65.88 85 ASP A O 1
ATOM 656 N N . TYR A 1 86 ? 7.219 -17.929 -23.428 1.00 73.25 86 TYR A N 1
ATOM 657 C CA . TYR A 1 86 ? 5.795 -18.059 -23.721 1.00 73.25 86 TYR A CA 1
ATOM 658 C C . TYR A 1 86 ? 5.591 -18.536 -25.162 1.00 73.25 86 TYR A C 1
ATOM 660 O O . TYR A 1 86 ? 6.117 -17.939 -26.100 1.00 73.25 86 TYR A O 1
ATOM 668 N N . THR A 1 87 ? 4.734 -19.539 -25.367 1.00 82.38 87 THR A N 1
ATOM 669 C CA . THR A 1 87 ? 4.245 -19.851 -26.717 1.00 82.38 87 THR A CA 1
ATOM 670 C C . THR A 1 87 ? 3.411 -18.687 -27.261 1.00 82.38 87 THR A C 1
ATOM 672 O O . THR A 1 87 ? 2.724 -17.995 -26.504 1.00 82.38 87 THR A O 1
ATOM 675 N N . LEU A 1 88 ? 3.414 -18.493 -28.585 1.00 83.38 88 LEU A N 1
ATOM 676 C CA . LEU A 1 88 ? 2.653 -17.419 -29.239 1.00 83.38 88 LEU A CA 1
ATOM 677 C C . LEU A 1 88 ? 1.157 -17.450 -28.867 1.00 83.38 88 LEU A C 1
ATOM 679 O O . LEU A 1 88 ? 0.555 -16.401 -28.649 1.00 83.38 88 LEU A O 1
ATOM 683 N N . GLN A 1 89 ? 0.576 -18.648 -28.733 1.00 84.12 89 GLN A N 1
ATOM 684 C CA . GLN A 1 89 ? -0.810 -18.817 -28.291 1.00 84.12 89 GLN A CA 1
ATOM 685 C C . GLN A 1 89 ? -1.002 -18.359 -26.839 1.00 84.12 89 GLN A C 1
ATOM 687 O O . GLN A 1 89 ? -1.897 -17.565 -26.567 1.00 84.12 89 GLN A O 1
ATOM 692 N N . ALA A 1 90 ? -0.130 -18.782 -25.915 1.00 83.00 90 ALA A N 1
ATOM 693 C CA . ALA A 1 90 ? -0.214 -18.360 -24.519 1.00 83.00 90 ALA A CA 1
ATOM 694 C C . ALA A 1 90 ? -0.052 -16.836 -24.373 1.00 83.00 90 ALA A C 1
ATOM 696 O O . ALA A 1 90 ? -0.766 -16.215 -23.590 1.00 83.00 90 ALA A O 1
ATOM 697 N N . GLN A 1 91 ? 0.833 -16.212 -25.155 1.00 87.19 91 GLN A N 1
ATOM 698 C CA . GLN A 1 91 ? 0.967 -14.755 -25.201 1.00 87.19 91 GLN A CA 1
ATOM 699 C C . GLN A 1 91 ? -0.339 -14.067 -25.632 1.00 87.19 91 GLN A C 1
ATOM 701 O O . GLN A 1 91 ? -0.752 -13.092 -24.999 1.00 87.19 91 GLN A O 1
ATOM 706 N N . GLN A 1 92 ? -0.995 -14.563 -26.686 1.00 88.12 92 GLN A N 1
ATOM 707 C CA . GLN A 1 92 ? -2.266 -14.014 -27.167 1.00 88.12 92 GLN A CA 1
ATOM 708 C C . GLN A 1 92 ? -3.381 -14.173 -26.127 1.00 88.12 92 GLN A C 1
ATOM 710 O O . GLN A 1 92 ? -4.080 -13.201 -25.835 1.00 88.12 92 GLN A O 1
ATOM 715 N N . ASP A 1 93 ? -3.496 -15.351 -25.508 1.00 88.00 93 ASP A N 1
ATOM 716 C CA . ASP A 1 93 ? -4.506 -15.636 -24.485 1.00 88.00 93 ASP A CA 1
ATOM 717 C C . ASP A 1 93 ? -4.346 -14.705 -23.263 1.00 88.00 93 ASP A C 1
ATOM 719 O O . ASP A 1 93 ? -5.320 -14.103 -22.808 1.00 88.00 93 ASP A O 1
ATOM 723 N N . TYR A 1 94 ? -3.113 -14.498 -22.773 1.00 90.81 94 TYR A N 1
ATOM 724 C CA . TYR A 1 94 ? -2.840 -13.569 -21.664 1.00 90.81 94 TYR A CA 1
ATOM 725 C C . TYR A 1 94 ? -3.179 -12.118 -22.024 1.00 90.81 94 TYR A C 1
ATOM 727 O O . TYR A 1 94 ? -3.783 -11.410 -21.218 1.00 90.81 94 TYR A O 1
ATOM 735 N N . GLN A 1 95 ? -2.789 -11.655 -23.217 1.00 90.81 95 GLN A N 1
ATOM 736 C CA . GLN A 1 95 ? -3.079 -10.287 -23.661 1.00 90.81 95 GLN A CA 1
ATOM 737 C C . GLN A 1 95 ? -4.583 -10.057 -23.842 1.00 90.81 95 GLN A C 1
ATOM 739 O O . GLN A 1 95 ? -5.080 -8.973 -23.520 1.00 90.81 95 GLN A O 1
ATOM 744 N N . GLN A 1 96 ? -5.318 -11.071 -24.304 1.00 92.44 96 GLN A N 1
ATOM 745 C CA . GLN A 1 96 ? -6.769 -11.021 -24.439 1.00 92.44 96 GLN A CA 1
ATOM 746 C C . GLN A 1 96 ? -7.462 -10.982 -23.071 1.00 92.44 96 GLN A C 1
ATOM 748 O O . GLN A 1 96 ? -8.307 -10.111 -22.850 1.00 92.44 96 GLN A O 1
ATOM 753 N N . ASP A 1 97 ? -7.085 -11.852 -22.130 1.00 93.12 97 ASP A N 1
ATOM 754 C CA . ASP A 1 97 ? -7.640 -11.843 -20.771 1.00 93.12 97 ASP A CA 1
ATOM 755 C C . ASP A 1 97 ? -7.319 -10.526 -20.032 1.00 93.12 97 ASP A C 1
ATOM 757 O O . ASP A 1 97 ? -8.200 -9.963 -19.373 1.00 93.12 97 ASP A O 1
ATOM 761 N N . LEU A 1 98 ? -6.108 -9.969 -20.201 1.00 93.81 98 LEU A N 1
ATOM 762 C CA . LEU A 1 98 ? -5.726 -8.667 -19.633 1.00 93.81 98 LEU A CA 1
ATOM 763 C C . LEU A 1 98 ? -6.536 -7.524 -20.243 1.00 93.81 98 LEU A C 1
ATOM 765 O O . LEU A 1 98 ? -7.046 -6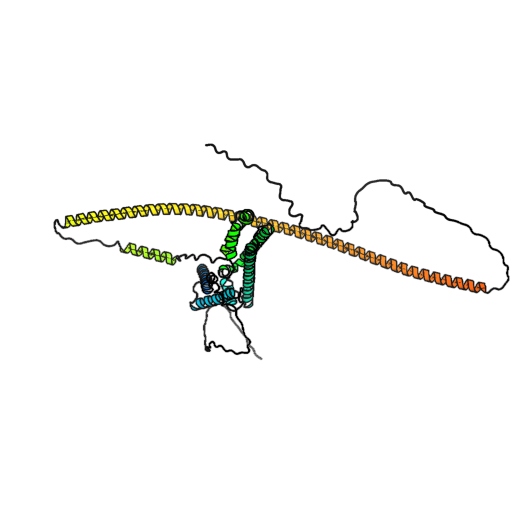.668 -19.519 1.00 93.81 98 LEU A O 1
ATOM 769 N N . THR A 1 99 ? -6.710 -7.534 -21.567 1.00 93.81 99 THR A N 1
ATOM 770 C CA . THR A 1 99 ? -7.548 -6.555 -22.273 1.00 93.81 99 THR A CA 1
ATOM 771 C C . THR A 1 99 ? -8.986 -6.613 -21.757 1.00 93.81 99 THR A C 1
ATOM 773 O O . THR A 1 99 ? -9.575 -5.571 -21.478 1.00 93.81 99 THR A O 1
ATOM 776 N N . CYS A 1 100 ? -9.546 -7.814 -21.572 1.00 92.00 100 CYS A N 1
ATOM 777 C CA . CYS A 1 100 ? -10.880 -8.007 -21.004 1.00 92.00 100 CYS A CA 1
ATOM 778 C C . CYS A 1 100 ? -10.988 -7.474 -19.567 1.00 92.00 100 CYS A C 1
ATOM 780 O O . CYS A 1 100 ? -11.983 -6.827 -19.233 1.00 92.00 100 CYS A O 1
ATOM 782 N N . MET A 1 101 ? -9.982 -7.713 -18.719 1.00 93.44 101 MET A N 1
ATOM 783 C CA . MET A 1 101 ? -9.950 -7.188 -17.350 1.00 93.44 101 MET A CA 1
ATOM 784 C C . MET A 1 101 ? -9.892 -5.659 -17.316 1.00 93.44 101 MET A C 1
ATOM 786 O O . MET A 1 101 ? -10.733 -5.037 -16.668 1.00 93.44 101 MET A O 1
ATOM 790 N N . PHE A 1 102 ? -8.942 -5.050 -18.028 1.00 93.19 102 PHE A N 1
ATOM 791 C CA . PHE A 1 102 ? -8.752 -3.598 -18.033 1.00 93.19 102 PHE A CA 1
ATOM 792 C C . PHE A 1 102 ? -9.897 -2.853 -18.729 1.00 93.19 102 PHE A C 1
ATOM 794 O O . PHE A 1 102 ? -10.308 -1.800 -18.251 1.00 93.19 102 PHE A O 1
ATOM 801 N N . ALA A 1 103 ? -10.490 -3.413 -19.789 1.00 91.69 103 ALA A N 1
ATOM 802 C CA . ALA A 1 103 ? -11.675 -2.830 -20.419 1.00 91.69 103 ALA A CA 1
ATOM 803 C C . ALA A 1 103 ? -12.906 -2.887 -19.500 1.00 91.69 103 ALA A C 1
ATOM 805 O O . ALA A 1 103 ? -13.714 -1.956 -19.486 1.00 91.69 103 ALA A O 1
ATOM 806 N N . HIS A 1 104 ? -13.052 -3.947 -18.696 1.00 90.69 104 HIS A N 1
ATOM 807 C CA . HIS A 1 104 ? -14.110 -4.005 -17.688 1.00 90.69 104 HIS A CA 1
ATOM 808 C C . HIS A 1 104 ? -13.869 -2.990 -16.565 1.00 90.69 104 HIS A C 1
ATOM 810 O O . HIS A 1 104 ? -14.769 -2.213 -16.261 1.00 90.69 104 HIS A O 1
ATOM 816 N N . ALA A 1 105 ? -12.649 -2.931 -16.019 1.00 89.75 105 ALA A N 1
ATOM 817 C CA . ALA A 1 105 ? -12.285 -1.971 -14.978 1.00 89.75 105 ALA A CA 1
ATOM 818 C C . ALA A 1 105 ? -12.483 -0.517 -15.432 1.00 89.75 105 ALA A C 1
ATOM 820 O O . ALA A 1 105 ? -13.099 0.263 -14.714 1.00 89.75 105 ALA A O 1
ATOM 821 N N . GLN A 1 106 ? -12.078 -0.167 -16.658 1.00 89.12 106 GLN A N 1
ATOM 822 C CA . GLN A 1 106 ? -12.288 1.175 -17.208 1.00 89.12 106 GLN A CA 1
ATOM 823 C C . GLN A 1 106 ? -13.778 1.508 -17.393 1.00 89.12 106 GLN A C 1
ATOM 825 O O . GLN A 1 106 ? -14.197 2.629 -17.131 1.00 89.12 106 GLN A O 1
ATOM 830 N N . SER A 1 107 ? -14.589 0.553 -17.862 1.00 88.19 107 SER A N 1
ATOM 831 C CA . SER A 1 107 ? -16.005 0.803 -18.185 1.00 88.19 107 SER A CA 1
ATOM 832 C C . SER A 1 107 ? -16.965 0.685 -16.998 1.00 88.19 107 SER A C 1
ATOM 834 O O . SER A 1 107 ? -18.090 1.180 -17.084 1.00 88.19 107 SER A O 1
ATOM 836 N N . LYS A 1 108 ? -16.559 0.015 -15.912 1.00 87.44 108 LYS A N 1
ATOM 837 C CA . LYS A 1 108 ? -17.385 -0.223 -14.715 1.00 87.44 108 LYS A CA 1
ATOM 838 C C . LYS A 1 108 ? -16.815 0.359 -13.423 1.00 87.44 108 LYS A C 1
ATOM 840 O O . LYS A 1 108 ? -17.530 0.381 -12.430 1.00 87.44 108 LYS A O 1
ATOM 845 N N . GLY A 1 109 ? -15.569 0.824 -13.427 1.00 83.81 109 GLY A N 1
ATOM 846 C CA . GLY A 1 109 ? -14.876 1.363 -12.257 1.00 83.81 109 GLY A CA 1
ATOM 847 C C . GLY A 1 109 ? -14.214 0.311 -11.362 1.00 83.81 109 GLY A C 1
ATOM 848 O O . GLY A 1 109 ? -13.341 0.685 -10.590 1.00 83.81 109 GLY A O 1
ATOM 849 N N . TYR A 1 110 ? -14.563 -0.977 -11.493 1.00 87.56 110 TYR A N 1
ATOM 850 C CA . TYR A 1 110 ? -14.078 -2.078 -10.647 1.00 87.56 110 TYR A CA 1
ATOM 851 C C . TYR A 1 110 ? -13.657 -3.313 -11.462 1.00 87.56 110 TYR A C 1
ATOM 853 O O . TYR A 1 110 ? -14.079 -3.521 -12.604 1.00 87.56 110 TYR A O 1
ATOM 861 N N . PHE A 1 111 ? -12.845 -4.187 -10.864 1.00 90.12 111 PHE A N 1
ATOM 862 C CA . PHE A 1 111 ? -12.366 -5.410 -11.511 1.00 90.12 111 PHE A CA 1
ATOM 863 C C . PHE A 1 111 ? -13.350 -6.582 -11.391 1.00 90.12 111 PHE A C 1
ATOM 865 O O . PHE A 1 111 ? -13.787 -6.965 -10.306 1.00 90.12 111 PHE A O 1
ATOM 872 N N . ARG A 1 112 ? -13.648 -7.242 -12.518 1.00 88.12 112 ARG A N 1
ATOM 873 C CA . ARG A 1 112 ? -14.476 -8.456 -12.527 1.00 88.12 112 ARG A CA 1
ATOM 874 C C . ARG A 1 112 ? -13.717 -9.631 -11.908 1.00 88.12 112 ARG A C 1
ATOM 876 O O . ARG A 1 112 ? -12.751 -10.110 -12.499 1.00 88.12 112 ARG A O 1
ATOM 883 N N . LYS A 1 113 ? -14.249 -10.199 -10.822 1.00 90.31 113 LYS A N 1
ATOM 884 C CA . LYS A 1 113 ? -13.763 -11.410 -10.117 1.00 90.31 113 LYS A CA 1
ATOM 885 C C . LYS A 1 113 ? -13.964 -12.728 -10.908 1.00 90.31 113 LYS A C 1
ATOM 887 O O . LYS A 1 113 ? -14.361 -13.761 -10.376 1.00 90.31 113 LYS A O 1
ATOM 892 N N . GLY A 1 114 ? -13.775 -12.676 -12.228 1.00 88.75 114 GLY A N 1
ATOM 893 C CA . GLY A 1 114 ? -14.065 -13.748 -13.181 1.00 88.75 114 GLY A CA 1
ATOM 894 C C . GLY A 1 11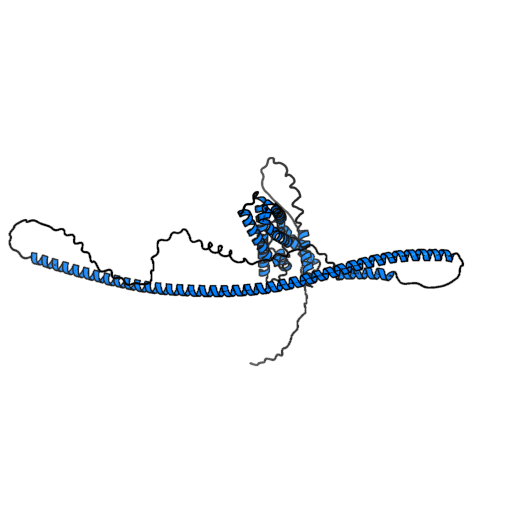4 ? -12.897 -14.706 -13.433 1.00 88.75 114 GLY A C 1
ATOM 895 O O . GLY A 1 114 ? -11.891 -14.715 -12.729 1.00 88.75 114 GLY A O 1
ATOM 896 N N . THR A 1 115 ? -13.021 -15.530 -14.476 1.00 86.06 115 THR A N 1
ATOM 897 C CA . THR A 1 115 ? -11.984 -16.502 -14.864 1.00 86.06 115 THR A CA 1
ATOM 898 C C . THR A 1 115 ? -10.656 -15.829 -15.222 1.00 86.06 115 THR A C 1
ATOM 900 O O . THR A 1 115 ? -9.664 -16.173 -14.589 1.00 86.06 115 THR A O 1
ATOM 903 N N . ALA A 1 116 ? -10.647 -14.817 -16.100 1.00 88.50 116 ALA A N 1
ATOM 904 C CA . ALA A 1 116 ? -9.444 -14.048 -16.454 1.00 88.50 116 ALA A CA 1
ATOM 905 C C . ALA A 1 116 ? -8.664 -13.560 -15.213 1.00 88.50 116 ALA A C 1
ATOM 907 O O . ALA A 1 116 ? -7.491 -13.882 -15.044 1.00 88.50 116 ALA A O 1
ATOM 908 N N . ALA A 1 117 ? -9.352 -12.900 -14.274 1.00 91.19 117 ALA A N 1
ATOM 909 C CA . ALA A 1 117 ? -8.779 -12.425 -13.012 1.00 91.19 117 ALA A CA 1
ATOM 910 C C . ALA A 1 117 ? -8.120 -13.547 -12.187 1.00 91.19 117 ALA A C 1
ATOM 912 O O . ALA A 1 117 ? -6.971 -13.411 -11.771 1.00 91.19 117 ALA A O 1
ATOM 913 N N . ARG A 1 118 ? -8.800 -14.691 -12.020 1.00 91.00 118 ARG A N 1
ATOM 914 C CA . ARG A 1 118 ? -8.289 -15.859 -11.269 1.00 91.00 118 ARG A CA 1
ATOM 915 C C . ARG A 1 118 ? -7.093 -16.558 -11.921 1.00 91.00 118 ARG A C 1
ATOM 917 O O . ARG A 1 118 ? -6.411 -17.324 -11.239 1.00 91.00 118 ARG A O 1
ATOM 924 N N . HIS A 1 119 ? -6.852 -16.342 -13.213 1.00 86.69 119 HIS A N 1
ATOM 925 C CA . HIS A 1 119 ? -5.670 -16.861 -13.905 1.00 86.69 119 HIS A CA 1
ATOM 926 C C . HIS A 1 119 ? -4.535 -15.836 -13.975 1.00 86.69 119 HIS A C 1
ATOM 928 O O . HIS A 1 119 ? -3.381 -16.226 -13.818 1.00 86.69 119 HIS A O 1
ATOM 934 N N . LEU A 1 120 ? -4.840 -14.552 -14.176 1.00 91.38 120 LEU A N 1
ATOM 935 C CA . LEU A 1 120 ? -3.838 -13.506 -14.377 1.00 91.38 120 LEU A CA 1
ATOM 936 C C . LEU A 1 120 ? -3.283 -12.916 -13.082 1.00 91.38 120 LEU A C 1
ATOM 938 O O . LEU A 1 120 ? -2.067 -12.822 -12.960 1.00 91.38 120 LEU A O 1
ATOM 942 N N . ILE A 1 121 ? -4.132 -12.539 -12.118 1.00 93.31 121 ILE A N 1
ATOM 943 C CA . ILE A 1 121 ? -3.683 -11.810 -10.916 1.00 93.31 121 ILE A CA 1
ATOM 944 C C . ILE A 1 121 ? -2.618 -12.593 -10.132 1.00 93.31 121 ILE A C 1
ATOM 946 O O . ILE A 1 121 ? -1.566 -12.013 -9.868 1.00 93.31 121 ILE A O 1
ATOM 950 N N . PRO A 1 122 ? -2.788 -13.901 -9.834 1.00 92.00 122 PRO A N 1
ATOM 951 C CA . PRO A 1 122 ? -1.752 -14.655 -9.129 1.00 92.00 122 PRO A CA 1
ATOM 952 C C . PRO A 1 122 ? -0.437 -14.736 -9.916 1.00 92.00 122 PRO A C 1
ATOM 954 O O . PRO A 1 122 ? 0.633 -14.562 -9.344 1.00 92.00 122 PRO A O 1
ATOM 957 N N . ARG A 1 123 ? -0.512 -14.931 -11.242 1.00 89.12 123 ARG A N 1
ATOM 958 C CA . ARG A 1 123 ? 0.667 -15.033 -12.116 1.00 89.12 123 ARG A CA 1
ATOM 959 C C . ARG A 1 123 ? 1.442 -13.723 -12.204 1.00 89.12 123 ARG A C 1
ATOM 961 O O . ARG A 1 123 ? 2.662 -13.743 -12.106 1.00 89.12 123 ARG A O 1
ATOM 968 N N . LEU A 1 124 ? 0.745 -12.598 -12.358 1.00 89.69 124 LEU A N 1
ATOM 969 C CA . LEU A 1 124 ? 1.370 -11.275 -12.394 1.00 89.69 124 LEU A CA 1
ATOM 970 C C . LEU A 1 124 ? 1.945 -10.880 -11.030 1.00 89.69 124 LEU A C 1
ATOM 972 O O . LEU A 1 124 ? 2.991 -10.244 -10.979 1.00 89.69 124 LEU A O 1
ATOM 976 N N . ALA A 1 125 ? 1.312 -11.288 -9.928 1.00 89.12 125 ALA A N 1
ATOM 977 C CA . ALA A 1 125 ? 1.852 -11.120 -8.577 1.00 89.12 125 ALA A CA 1
ATOM 978 C C . ALA A 1 125 ? 3.029 -12.069 -8.256 1.00 89.12 125 ALA A C 1
ATOM 980 O O . ALA A 1 125 ? 3.585 -11.995 -7.163 1.00 89.12 125 ALA A O 1
ATOM 981 N N . ASN A 1 126 ? 3.400 -12.962 -9.184 1.00 86.94 126 ASN A N 1
ATOM 982 C CA . ASN A 1 126 ? 4.386 -14.033 -9.007 1.00 86.94 126 ASN A CA 1
ATOM 983 C C . ASN A 1 126 ? 4.077 -14.978 -7.822 1.00 86.94 126 ASN A C 1
ATOM 985 O O . ASN A 1 126 ? 4.972 -15.451 -7.126 1.00 86.94 126 ASN A O 1
ATOM 989 N N . ILE A 1 127 ? 2.789 -15.248 -7.586 1.00 87.56 127 ILE A N 1
ATOM 990 C CA . ILE A 1 127 ? 2.293 -16.139 -6.532 1.00 87.56 127 ILE A CA 1
ATOM 991 C C . ILE A 1 127 ? 1.738 -17.413 -7.176 1.00 87.56 127 ILE A C 1
ATOM 993 O O . ILE A 1 127 ? 0.899 -17.354 -8.078 1.00 87.56 127 ILE A O 1
ATOM 997 N N . THR A 1 128 ? 2.150 -18.574 -6.659 1.00 86.56 128 THR A N 1
ATOM 998 C CA . THR A 1 128 ? 1.666 -19.898 -7.089 1.00 86.56 128 THR A CA 1
ATOM 999 C C . THR A 1 128 ? 0.612 -20.432 -6.103 1.00 86.56 128 THR A C 1
ATOM 1001 O O . THR A 1 128 ? 0.964 -21.102 -5.131 1.00 86.56 128 THR A O 1
ATOM 1004 N N . PRO A 1 129 ? -0.690 -20.137 -6.302 1.00 86.00 129 PRO A N 1
ATOM 1005 C CA . PRO A 1 129 ? -1.767 -20.613 -5.433 1.00 86.00 129 PRO A CA 1
ATOM 1006 C C . PRO A 1 129 ? -1.962 -22.127 -5.548 1.00 86.00 129 PRO A C 1
ATOM 1008 O O . PRO A 1 129 ? -1.985 -22.673 -6.655 1.00 86.00 129 PRO A O 1
ATOM 1011 N N . ARG A 1 130 ? -2.171 -22.791 -4.406 1.00 85.75 130 ARG A N 1
ATOM 1012 C CA . ARG A 1 130 ? -2.297 -24.253 -4.302 1.00 85.75 130 ARG A CA 1
ATOM 1013 C C . ARG A 1 130 ? -3.702 -24.731 -4.661 1.00 85.75 130 ARG A C 1
ATOM 1015 O O . ARG A 1 130 ? -3.856 -25.805 -5.234 1.00 85.75 130 ARG A O 1
ATOM 1022 N N . SER A 1 131 ? -4.728 -23.932 -4.366 1.00 92.44 131 SER A N 1
ATOM 1023 C CA . SER A 1 131 ? -6.133 -24.284 -4.592 1.00 92.44 131 SER A CA 1
ATOM 1024 C C . SER A 1 131 ? -6.906 -23.258 -5.439 1.00 92.44 131 SER A C 1
ATOM 1026 O O . SER A 1 131 ? -6.461 -22.140 -5.716 1.00 92.44 131 SER A O 1
ATOM 1028 N N . ARG A 1 132 ? -8.123 -23.635 -5.859 1.00 89.81 132 ARG A N 1
ATOM 1029 C CA . ARG A 1 132 ? -9.088 -22.705 -6.473 1.00 89.81 132 ARG A CA 1
ATOM 1030 C C . ARG A 1 132 ? -9.591 -21.653 -5.475 1.00 89.81 132 ARG A C 1
ATOM 1032 O O . ARG A 1 132 ? -9.952 -20.565 -5.914 1.00 89.81 132 ARG A O 1
ATOM 1039 N N . HIS A 1 133 ? -9.633 -21.970 -4.181 1.00 92.50 133 HIS A N 1
ATOM 1040 C CA . HIS A 1 133 ? -10.044 -21.033 -3.138 1.00 92.50 133 HIS A CA 1
ATOM 1041 C C . HIS A 1 133 ? -8.982 -19.940 -2.955 1.00 92.50 133 HIS A C 1
ATOM 1043 O O . HIS A 1 133 ? -9.320 -18.764 -3.024 1.00 92.50 133 HIS A O 1
ATOM 1049 N N . ASP A 1 134 ? -7.698 -20.307 -2.908 1.00 92.81 134 ASP A N 1
ATOM 1050 C CA . ASP A 1 134 ? -6.568 -19.367 -2.831 1.00 92.81 134 ASP A CA 1
ATOM 1051 C C . ASP A 1 134 ? -6.579 -18.381 -4.013 1.00 92.81 134 ASP A C 1
ATOM 1053 O O . ASP A 1 134 ? -6.353 -17.187 -3.845 1.00 92.81 134 ASP A O 1
ATOM 1057 N N . LYS A 1 135 ? -6.893 -18.867 -5.227 1.00 92.81 135 LYS A N 1
ATOM 1058 C CA . LYS A 1 135 ? -7.055 -18.019 -6.425 1.00 92.81 135 LYS A CA 1
ATOM 1059 C C . LYS A 1 135 ? -8.193 -17.014 -6.292 1.00 92.81 135 LYS A C 1
ATOM 1061 O O . LYS A 1 135 ? -8.108 -15.946 -6.883 1.00 92.81 135 LYS A O 1
ATOM 1066 N N . ILE A 1 136 ? -9.271 -17.367 -5.594 1.00 93.56 136 ILE A N 1
ATOM 1067 C CA . ILE A 1 136 ? -10.395 -16.458 -5.347 1.00 93.56 136 ILE A CA 1
ATOM 1068 C C . ILE A 1 136 ? -9.978 -15.430 -4.291 1.00 93.56 136 ILE A C 1
ATOM 1070 O O . ILE A 1 136 ? -10.044 -14.243 -4.581 1.00 93.56 136 ILE A O 1
ATOM 1074 N N . ALA A 1 137 ? -9.407 -15.872 -3.167 1.00 94.50 137 ALA A N 1
ATOM 1075 C CA . ALA A 1 137 ? -8.918 -14.997 -2.101 1.00 94.50 137 ALA A CA 1
ATOM 1076 C C . ALA A 1 137 ? -7.872 -13.971 -2.587 1.00 94.50 137 ALA A C 1
ATOM 1078 O O . ALA A 1 137 ? -7.982 -12.793 -2.265 1.00 94.50 137 ALA A O 1
ATOM 1079 N N . LEU A 1 138 ? -6.907 -14.374 -3.426 1.00 94.69 138 LEU A N 1
ATOM 1080 C CA . LEU A 1 138 ? -5.932 -13.451 -4.033 1.00 94.69 138 LEU A CA 1
ATOM 1081 C C . LEU A 1 138 ? -6.580 -12.421 -4.970 1.00 94.69 138 LEU A C 1
ATOM 1083 O O . LEU A 1 138 ? -6.115 -11.288 -5.057 1.00 94.69 138 LEU A O 1
ATOM 1087 N N . VAL A 1 139 ? -7.638 -12.805 -5.690 1.00 95.38 139 VAL A N 1
ATOM 1088 C CA . VAL A 1 139 ? -8.399 -11.868 -6.529 1.00 95.38 139 VAL A CA 1
ATOM 1089 C C . VAL A 1 139 ? -9.220 -10.920 -5.660 1.00 95.38 139 VAL A C 1
ATOM 1091 O O . VAL A 1 139 ? -9.261 -9.733 -5.958 1.00 95.38 139 VAL A O 1
ATOM 1094 N N . ASP A 1 140 ? -9.843 -11.411 -4.589 1.00 95.44 140 ASP A N 1
ATOM 1095 C CA . ASP A 1 140 ? -10.583 -10.585 -3.634 1.00 95.44 140 ASP A CA 1
ATOM 1096 C C . ASP A 1 140 ? -9.672 -9.550 -2.959 1.00 95.44 140 ASP A C 1
ATOM 1098 O O . ASP A 1 140 ? -10.018 -8.371 -2.931 1.00 95.44 140 ASP A O 1
ATOM 1102 N N . GLU A 1 141 ? -8.485 -9.965 -2.511 1.00 95.56 141 GLU A N 1
ATOM 1103 C CA . GLU A 1 141 ? -7.477 -9.092 -1.903 1.00 95.56 141 GLU A CA 1
ATOM 1104 C C . GLU A 1 141 ? -6.943 -8.037 -2.889 1.00 95.56 141 GLU A C 1
ATOM 1106 O O . GLU A 1 141 ? -6.817 -6.865 -2.531 1.00 95.56 141 GLU A O 1
ATOM 1111 N N . PHE A 1 142 ? -6.675 -8.415 -4.146 1.00 95.50 142 PHE A N 1
ATOM 1112 C CA . PHE A 1 142 ? -6.297 -7.454 -5.188 1.00 95.50 142 PHE A CA 1
ATOM 1113 C C . PHE A 1 142 ? -7.409 -6.431 -5.451 1.00 95.50 142 PHE A C 1
ATOM 1115 O O . PHE A 1 142 ? -7.125 -5.240 -5.556 1.00 95.50 142 PHE A O 1
ATOM 1122 N N . VAL A 1 143 ? -8.667 -6.878 -5.550 1.00 94.81 143 VAL A N 1
ATOM 1123 C CA . VAL A 1 143 ? -9.812 -5.984 -5.781 1.00 94.81 143 VAL A CA 1
ATOM 1124 C C . VAL A 1 143 ? -9.979 -5.013 -4.615 1.00 94.81 143 VAL A C 1
ATOM 1126 O O . VAL A 1 143 ? -10.073 -3.815 -4.854 1.00 94.81 143 VAL A O 1
ATOM 1129 N N . GLN A 1 144 ? -9.920 -5.499 -3.373 1.00 94.69 144 GLN A N 1
ATOM 1130 C CA . GLN A 1 144 ? -10.012 -4.659 -2.177 1.00 94.69 144 GLN A CA 1
ATOM 1131 C C . GLN A 1 144 ? -8.871 -3.630 -2.102 1.00 94.69 144 GLN A C 1
ATOM 1133 O O . GLN A 1 144 ? -9.100 -2.472 -1.757 1.00 94.69 144 GLN A O 1
ATOM 1138 N N . HIS A 1 145 ? -7.643 -4.025 -2.454 1.00 95.12 145 HIS A N 1
ATOM 1139 C CA . HIS A 1 145 ? -6.511 -3.100 -2.504 1.00 95.12 145 HIS A CA 1
ATOM 1140 C C . HIS A 1 145 ? -6.665 -2.050 -3.615 1.00 95.12 145 HIS A C 1
ATOM 1142 O O . HIS A 1 145 ? -6.415 -0.869 -3.379 1.00 95.12 145 HIS A O 1
ATOM 1148 N N . TYR A 1 146 ? -7.115 -2.454 -4.807 1.00 93.94 146 TYR A N 1
ATOM 1149 C CA . TYR A 1 146 ? -7.403 -1.533 -5.906 1.00 93.94 146 TYR A CA 1
ATOM 1150 C C . TYR A 1 146 ? -8.504 -0.527 -5.535 1.00 93.94 146 TYR A C 1
ATOM 1152 O O . TYR A 1 146 ? -8.334 0.665 -5.774 1.00 93.94 146 TYR A O 1
ATOM 1160 N N . GLU A 1 147 ? -9.593 -0.988 -4.914 1.00 92.56 147 GLU A N 1
ATOM 1161 C CA . GLU A 1 147 ? -10.699 -0.140 -4.456 1.00 92.56 147 GLU A CA 1
ATOM 1162 C C . GLU A 1 147 ? -10.232 0.854 -3.379 1.00 92.56 147 GLU A C 1
ATOM 1164 O O . GLU A 1 147 ? -10.528 2.039 -3.498 1.00 92.56 147 GLU A O 1
ATOM 1169 N N . SER A 1 148 ? -9.416 0.426 -2.404 1.00 92.94 148 SER A N 1
ATOM 1170 C CA . SER A 1 148 ? -8.774 1.332 -1.430 1.00 92.94 148 SER A CA 1
ATOM 1171 C C . SER A 1 148 ? -7.956 2.420 -2.128 1.00 92.94 148 SER A C 1
ATOM 1173 O O . SER A 1 148 ? -8.190 3.602 -1.900 1.00 92.94 148 SER A O 1
ATOM 1175 N N . VAL A 1 149 ? -7.045 2.033 -3.026 1.00 93.62 149 VAL A N 1
ATOM 1176 C CA . VAL A 1 149 ? -6.172 2.963 -3.763 1.00 93.62 149 VAL A CA 1
ATOM 1177 C C . VAL A 1 149 ? -6.977 3.937 -4.627 1.00 93.62 149 VAL A C 1
ATOM 1179 O O . VAL A 1 149 ? -6.624 5.109 -4.747 1.00 93.62 149 VAL A O 1
ATOM 1182 N N . GLN A 1 150 ? -8.073 3.474 -5.227 1.00 92.25 150 GLN A N 1
ATOM 1183 C CA . GLN A 1 150 ? -8.978 4.311 -6.005 1.00 92.25 150 GLN A CA 1
ATOM 1184 C C . GLN A 1 150 ? -9.742 5.302 -5.116 1.00 92.25 150 GLN A C 1
ATOM 1186 O O . GLN A 1 150 ? -9.846 6.471 -5.484 1.00 92.25 150 GLN A O 1
ATOM 1191 N N . CYS A 1 151 ? -10.246 4.865 -3.958 1.00 92.56 151 CYS A N 1
ATOM 1192 C CA . CYS A 1 151 ? -10.903 5.728 -2.978 1.00 92.56 151 CYS A CA 1
ATOM 1193 C C . CYS A 1 151 ? -9.959 6.812 -2.445 1.00 92.56 151 CYS A C 1
ATOM 1195 O O . CYS A 1 151 ? -10.349 7.976 -2.435 1.00 92.56 151 CYS A O 1
ATOM 1197 N N . ASP A 1 152 ? -8.721 6.459 -2.092 1.00 93.44 152 ASP A N 1
ATOM 1198 C CA . ASP A 1 152 ? -7.712 7.411 -1.612 1.00 93.44 152 ASP A CA 1
ATOM 1199 C C . ASP A 1 152 ? -7.409 8.487 -2.675 1.00 93.44 152 ASP A C 1
ATOM 1201 O O . ASP A 1 152 ? -7.457 9.683 -2.389 1.00 93.44 152 ASP A O 1
ATOM 1205 N N . LEU A 1 153 ? -7.193 8.092 -3.939 1.00 93.19 153 LEU A N 1
ATOM 1206 C CA . LEU A 1 153 ? -6.969 9.035 -5.049 1.00 93.19 153 LEU A CA 1
ATOM 1207 C C . LEU A 1 153 ? -8.183 9.940 -5.326 1.00 93.19 153 LEU A C 1
ATOM 1209 O O . LEU A 1 153 ? -8.017 11.127 -5.617 1.00 93.19 153 LEU A O 1
ATOM 1213 N N . LEU A 1 154 ? -9.406 9.404 -5.241 1.00 92.12 154 LEU A N 1
ATOM 1214 C CA . LEU A 1 154 ? -10.630 10.198 -5.390 1.00 92.12 154 LEU A CA 1
ATOM 1215 C C . LEU A 1 154 ? -10.789 11.195 -4.236 1.00 92.12 154 LEU A C 1
ATOM 1217 O O . LEU A 1 154 ? -11.085 12.358 -4.485 1.00 92.12 154 LEU A O 1
ATOM 1221 N N . PHE A 1 155 ? -10.521 10.780 -2.998 1.00 93.00 155 PHE A N 1
ATOM 1222 C CA . PHE A 1 155 ? -10.586 11.645 -1.822 1.00 93.00 155 PHE A CA 1
ATOM 1223 C C . PHE A 1 155 ? -9.540 12.771 -1.878 1.00 93.00 155 PHE A C 1
ATOM 1225 O O . PHE A 1 155 ? -9.879 13.933 -1.660 1.00 93.00 155 PHE A O 1
ATOM 1232 N N . ILE A 1 156 ? -8.299 12.463 -2.280 1.00 91.75 156 ILE A N 1
ATOM 1233 C CA . ILE A 1 156 ? -7.247 13.460 -2.548 1.00 91.75 156 ILE A CA 1
ATOM 1234 C C . ILE A 1 156 ? -7.717 14.473 -3.598 1.00 91.75 156 ILE A C 1
ATOM 1236 O O . ILE A 1 156 ? -7.625 15.682 -3.374 1.00 91.75 156 ILE A O 1
ATOM 1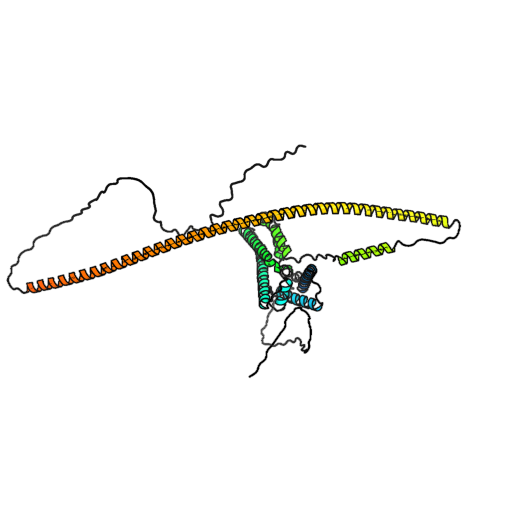240 N N . ARG A 1 157 ? -8.251 14.000 -4.734 1.00 91.69 157 ARG A N 1
ATOM 1241 C CA . ARG A 1 157 ? -8.797 14.872 -5.786 1.00 91.69 157 ARG A CA 1
ATOM 1242 C C . ARG A 1 157 ? -9.881 15.792 -5.230 1.00 91.69 157 ARG A C 1
ATOM 1244 O O . ARG A 1 157 ? -9.836 16.992 -5.482 1.00 91.69 157 ARG A O 1
ATOM 1251 N N . ASP A 1 158 ? -10.821 15.238 -4.473 1.00 91.19 158 ASP A N 1
ATOM 1252 C CA . ASP A 1 158 ? -11.985 15.967 -3.979 1.00 91.19 158 ASP A CA 1
ATOM 1253 C C . ASP A 1 158 ? -11.579 17.027 -2.933 1.00 91.19 158 ASP A C 1
ATOM 1255 O O . ASP A 1 158 ? -12.098 18.144 -2.986 1.00 91.19 158 ASP A O 1
ATOM 1259 N N . ILE A 1 159 ? -10.563 16.765 -2.093 1.00 88.81 159 ILE A N 1
ATOM 1260 C CA . ILE A 1 159 ? -9.940 17.777 -1.213 1.00 88.81 159 ILE A CA 1
ATOM 1261 C C . ILE A 1 159 ? -9.353 18.940 -2.024 1.00 88.81 159 ILE A C 1
ATOM 1263 O O . ILE A 1 159 ? -9.613 20.100 -1.695 1.00 88.81 159 ILE A O 1
ATOM 1267 N N . ILE A 1 160 ? -8.572 18.646 -3.071 1.00 87.12 160 ILE A N 1
ATOM 1268 C CA . ILE A 1 160 ? -7.880 19.662 -3.888 1.00 87.12 160 ILE A CA 1
ATOM 1269 C C . ILE A 1 160 ? -8.884 20.503 -4.683 1.00 87.12 160 ILE A C 1
ATOM 1271 O O . ILE A 1 160 ? -8.720 21.716 -4.799 1.00 87.12 160 ILE A O 1
ATOM 1275 N N . THR A 1 161 ? -9.930 19.878 -5.232 1.00 85.31 161 THR A N 1
ATOM 1276 C CA . THR A 1 161 ? -10.936 20.581 -6.044 1.00 85.31 161 THR A CA 1
ATOM 1277 C C . THR A 1 161 ? -12.008 21.292 -5.218 1.00 85.31 161 THR A C 1
ATOM 1279 O O . THR A 1 161 ? -12.592 22.258 -5.703 1.00 85.31 161 THR A O 1
ATOM 1282 N N . GLY A 1 162 ? -12.280 20.834 -3.991 1.00 78.94 162 GLY A N 1
ATOM 1283 C CA . GLY A 1 162 ? -13.304 21.410 -3.117 1.00 78.94 162 GLY A CA 1
ATOM 1284 C C . GLY A 1 162 ? -12.839 22.627 -2.310 1.00 78.94 162 GLY A C 1
ATOM 1285 O O . GLY A 1 162 ? -13.639 23.526 -2.048 1.00 78.94 162 GLY A O 1
ATOM 1286 N N . ASN A 1 163 ? -11.557 22.692 -1.931 1.00 66.56 163 ASN A N 1
ATOM 1287 C CA . ASN A 1 163 ? -11.071 23.672 -0.955 1.00 66.56 163 ASN A CA 1
ATOM 1288 C C . ASN A 1 163 ? -10.273 24.821 -1.587 1.00 66.56 163 ASN A C 1
ATOM 1290 O O . ASN A 1 163 ? -9.073 24.728 -1.836 1.00 66.56 163 ASN A O 1
ATOM 1294 N N . ALA A 1 164 ? -10.928 25.974 -1.752 1.00 59.88 164 ALA A N 1
ATOM 1295 C CA . ALA A 1 164 ? -10.292 27.217 -2.208 1.00 59.88 164 ALA A CA 1
ATOM 1296 C C . ALA A 1 164 ? -9.418 27.918 -1.139 1.00 59.88 164 ALA A C 1
ATOM 1298 O O . ALA A 1 164 ? -8.807 28.954 -1.416 1.00 59.88 164 ALA A O 1
ATOM 1299 N N . ARG A 1 165 ? -9.381 27.399 0.095 1.00 69.69 165 ARG A N 1
ATOM 1300 C CA . ARG A 1 165 ? -8.553 27.895 1.203 1.00 69.69 165 ARG A CA 1
ATOM 1301 C C . ARG A 1 165 ? -7.875 26.714 1.887 1.00 69.69 165 ARG A C 1
ATOM 1303 O O . ARG A 1 165 ? -8.523 25.712 2.156 1.00 69.69 165 ARG A O 1
ATOM 1310 N N . VAL A 1 166 ? -6.586 26.863 2.175 1.00 75.00 166 VAL A N 1
ATOM 1311 C CA . VAL A 1 166 ? -5.817 25.908 2.978 1.00 75.00 166 VAL A CA 1
ATOM 1312 C C . VAL A 1 166 ? -5.833 26.383 4.424 1.00 75.00 166 VAL A C 1
ATOM 1314 O O . VAL A 1 166 ? -5.176 27.368 4.764 1.00 75.00 166 VAL A O 1
ATOM 1317 N N . ASP A 1 167 ? -6.620 25.699 5.245 1.00 82.88 167 ASP A N 1
ATOM 1318 C CA . ASP A 1 167 ? -6.600 25.794 6.702 1.00 82.88 167 ASP A CA 1
ATOM 1319 C C . ASP A 1 167 ? -5.820 24.612 7.314 1.00 82.88 167 ASP A C 1
ATOM 1321 O O . ASP A 1 167 ? -5.244 23.778 6.607 1.00 82.88 167 ASP A O 1
ATOM 1325 N N . LEU A 1 168 ? -5.736 24.576 8.646 1.00 83.00 168 LEU A N 1
ATOM 1326 C CA . LEU A 1 168 ? -4.983 23.550 9.368 1.00 83.00 168 LEU A CA 1
ATOM 1327 C C . LEU A 1 168 ? -5.629 22.157 9.258 1.00 83.00 168 LEU A C 1
ATOM 1329 O O . LEU A 1 168 ? -4.912 21.153 9.245 1.00 83.00 168 LEU A O 1
ATOM 1333 N N . ASP A 1 169 ? -6.953 22.096 9.123 1.00 85.94 169 ASP A N 1
ATOM 1334 C CA . ASP A 1 169 ? -7.718 20.850 9.076 1.00 85.94 169 ASP A CA 1
ATOM 1335 C C . ASP A 1 169 ? -7.546 20.171 7.713 1.00 85.94 169 ASP A C 1
ATOM 1337 O O . ASP A 1 169 ? -7.261 18.973 7.648 1.00 85.94 169 ASP A O 1
ATOM 1341 N N . VAL A 1 170 ? -7.584 20.944 6.620 1.00 86.50 170 VAL A N 1
ATOM 1342 C CA . VAL A 1 170 ? -7.237 20.478 5.268 1.00 86.50 170 VAL A CA 1
ATOM 1343 C C . VAL A 1 170 ? -5.781 20.008 5.209 1.00 86.50 170 VAL A C 1
ATOM 1345 O O . VAL A 1 170 ? -5.510 18.944 4.652 1.00 86.50 170 VAL A O 1
ATOM 1348 N N . VAL A 1 171 ? -4.835 20.743 5.812 1.00 87.44 171 VAL A N 1
ATOM 1349 C CA . VAL A 1 171 ? -3.415 20.330 5.871 1.00 87.44 171 VAL A CA 1
ATOM 1350 C C . VAL A 1 171 ? -3.243 18.998 6.601 1.00 87.44 171 VAL A C 1
ATOM 1352 O O . VAL A 1 171 ? -2.489 18.143 6.134 1.00 87.44 171 VAL A O 1
ATOM 1355 N N . THR A 1 172 ? -3.925 18.817 7.731 1.00 89.69 172 THR A N 1
ATOM 1356 C CA . THR A 1 172 ? -3.830 17.598 8.548 1.00 89.69 172 THR A CA 1
ATOM 1357 C C . THR A 1 172 ? -4.472 16.418 7.822 1.00 89.69 172 THR A C 1
ATOM 1359 O O . THR A 1 172 ? -3.808 15.413 7.585 1.00 89.69 172 THR A O 1
ATOM 1362 N N . THR A 1 173 ? -5.696 16.596 7.316 1.00 91.00 173 THR A N 1
ATOM 1363 C CA . THR A 1 173 ? -6.424 15.581 6.533 1.00 91.00 173 THR A CA 1
ATOM 1364 C C . THR A 1 173 ? -5.618 15.105 5.320 1.00 91.00 173 THR A C 1
ATOM 1366 O O . THR A 1 173 ? -5.565 13.909 5.035 1.00 91.00 173 THR A O 1
ATOM 1369 N N . LEU A 1 174 ? -4.953 16.023 4.609 1.00 90.50 174 LEU A N 1
ATOM 1370 C CA . LEU A 1 174 ? -4.143 15.692 3.438 1.00 90.50 174 LEU A CA 1
ATOM 1371 C C . LEU A 1 174 ? -2.873 14.907 3.808 1.00 90.50 174 LEU A C 1
ATOM 1373 O O . LEU A 1 174 ? -2.524 13.960 3.105 1.00 90.50 174 LEU A O 1
ATOM 1377 N N . ARG A 1 175 ? -2.202 15.257 4.917 1.00 91.56 175 ARG A N 1
ATOM 1378 C CA . ARG A 1 175 ? -1.049 14.500 5.443 1.00 91.56 175 ARG A CA 1
ATOM 1379 C C . ARG A 1 175 ? -1.443 13.088 5.854 1.00 91.56 175 ARG A C 1
ATOM 1381 O O . ARG A 1 175 ? -0.760 12.140 5.467 1.00 91.56 175 ARG A O 1
ATOM 1388 N N . ASP A 1 176 ? -2.534 12.952 6.601 1.00 91.31 176 ASP A N 1
ATOM 1389 C CA . ASP A 1 176 ? -3.009 11.662 7.102 1.00 91.31 176 ASP A CA 1
ATOM 1390 C C . ASP A 1 176 ? -3.444 10.762 5.943 1.00 91.31 176 ASP A C 1
ATOM 1392 O O . ASP A 1 176 ? -3.033 9.603 5.871 1.00 91.31 176 ASP A O 1
ATOM 1396 N N . CYS A 1 177 ? -4.178 11.317 4.972 1.00 92.25 177 CYS A N 1
ATOM 1397 C CA . CYS A 1 177 ? -4.561 10.608 3.756 1.00 92.25 177 CYS A CA 1
ATOM 1398 C C . CYS A 1 177 ? -3.342 10.159 2.938 1.00 92.25 177 CYS A C 1
ATOM 1400 O O . CYS A 1 177 ? -3.240 8.978 2.616 1.00 92.25 177 CYS A O 1
ATOM 1402 N N . LEU A 1 178 ? -2.381 11.044 2.647 1.00 93.50 178 LEU A N 1
ATOM 1403 C CA . LEU A 1 178 ? -1.179 10.676 1.884 1.00 93.50 178 LEU A CA 1
ATOM 1404 C C . LEU A 1 178 ? -0.321 9.635 2.613 1.00 93.50 178 LEU A C 1
ATOM 1406 O O . LEU A 1 178 ? 0.219 8.733 1.974 1.00 93.50 178 LEU A O 1
ATOM 1410 N N . SER A 1 179 ? -0.232 9.719 3.941 1.00 90.62 179 SER A N 1
ATOM 1411 C CA . SER A 1 179 ? 0.502 8.753 4.766 1.00 90.62 179 SER A CA 1
ATOM 1412 C C . SER A 1 179 ? -0.181 7.383 4.773 1.00 90.62 179 SER A C 1
ATOM 1414 O O . SER A 1 179 ? 0.480 6.360 4.575 1.00 90.62 179 SER A O 1
ATOM 1416 N N . ALA A 1 180 ? -1.507 7.348 4.936 1.00 90.38 180 ALA A N 1
ATOM 1417 C CA . ALA A 1 180 ? -2.306 6.127 4.858 1.00 90.38 180 ALA A CA 1
ATOM 1418 C C . ALA A 1 180 ? -2.257 5.500 3.455 1.00 90.38 180 ALA A C 1
ATOM 1420 O O . ALA A 1 180 ? -2.070 4.289 3.327 1.00 90.38 180 ALA A O 1
ATOM 1421 N N . PHE A 1 181 ? -2.338 6.324 2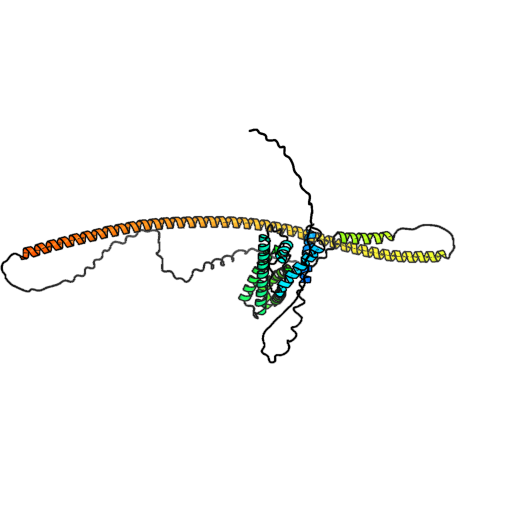.410 1.00 94.62 181 PHE A N 1
ATOM 1422 C CA . PHE A 1 181 ? -2.273 5.914 1.011 1.00 94.62 181 PHE A CA 1
ATOM 1423 C C . PHE A 1 181 ? -0.908 5.316 0.645 1.00 94.62 181 PHE A C 1
ATOM 1425 O O . PHE A 1 181 ? -0.826 4.211 0.098 1.00 94.62 181 PHE A O 1
ATOM 1432 N N . HIS A 1 182 ? 0.177 5.992 1.032 1.00 93.31 182 HIS A N 1
ATOM 1433 C CA . HIS A 1 182 ? 1.539 5.487 0.878 1.00 93.31 182 HIS A CA 1
ATOM 1434 C C . HIS A 1 182 ? 1.732 4.166 1.637 1.00 93.31 182 HIS A C 1
ATOM 1436 O O . HIS A 1 182 ? 2.256 3.205 1.076 1.00 93.31 182 HIS A O 1
ATOM 1442 N N . LEU A 1 183 ? 1.226 4.055 2.872 1.00 90.38 183 LEU A N 1
ATOM 1443 C CA . LEU A 1 183 ? 1.252 2.804 3.635 1.00 90.38 183 LEU A CA 1
ATOM 1444 C C . LEU A 1 183 ? 0.413 1.687 2.983 1.00 90.38 183 LEU A C 1
ATOM 1446 O O . LEU A 1 183 ? 0.816 0.523 3.026 1.00 90.38 183 LEU A O 1
ATOM 1450 N N . SER A 1 184 ? -0.728 2.012 2.369 1.00 90.06 184 SER A N 1
ATOM 1451 C CA . SER A 1 184 ? -1.573 1.057 1.640 1.00 90.06 184 SER A CA 1
ATOM 1452 C C . SER A 1 184 ? -0.816 0.466 0.448 1.00 90.06 184 SER A C 1
ATOM 1454 O O . SER A 1 184 ? -0.672 -0.756 0.342 1.00 90.06 184 SER A O 1
ATOM 1456 N N . LEU A 1 185 ? -0.222 1.314 -0.397 1.00 92.44 185 LEU A N 1
ATOM 1457 C CA . LEU A 1 185 ? 0.605 0.877 -1.529 1.00 92.44 185 LEU A CA 1
ATOM 1458 C C . LEU A 1 185 ? 1.899 0.171 -1.092 1.00 92.44 185 LEU A C 1
ATOM 1460 O O . LEU A 1 185 ? 2.336 -0.771 -1.756 1.00 92.44 185 LEU A O 1
ATOM 1464 N N . ALA A 1 186 ? 2.484 0.563 0.044 1.00 89.44 186 ALA A N 1
ATOM 1465 C CA . ALA A 1 186 ? 3.649 -0.103 0.625 1.00 89.44 186 ALA A CA 1
ATOM 1466 C C . ALA A 1 186 ? 3.314 -1.515 1.130 1.00 89.44 186 ALA A C 1
ATOM 1468 O O . ALA A 1 186 ? 4.127 -2.419 0.979 1.00 89.44 186 ALA A O 1
ATOM 1469 N N . LYS A 1 187 ? 2.108 -1.750 1.664 1.00 87.88 187 LYS A N 1
ATOM 1470 C CA . LYS A 1 187 ? 1.605 -3.106 1.965 1.00 87.88 187 LYS A CA 1
ATOM 1471 C C . LYS A 1 187 ? 1.268 -3.888 0.687 1.00 87.88 187 LYS A C 1
ATOM 1473 O O . LYS A 1 187 ? 1.397 -5.110 0.647 1.00 87.88 187 LYS A O 1
ATOM 1478 N N . GLY A 1 188 ? 0.890 -3.185 -0.379 1.00 88.19 188 GLY A N 1
ATOM 1479 C CA . GLY A 1 188 ? 0.536 -3.726 -1.691 1.00 88.19 188 GLY A CA 1
ATOM 1480 C C . GLY A 1 188 ? 1.697 -4.130 -2.613 1.00 88.19 188 GLY A C 1
ATOM 1481 O O . GLY A 1 188 ? 1.462 -4.242 -3.813 1.00 88.19 188 GLY A O 1
ATOM 1482 N N . VAL A 1 189 ? 2.930 -4.367 -2.126 1.00 88.88 189 VAL A N 1
ATOM 1483 C CA . VAL A 1 189 ? 4.126 -4.616 -2.981 1.00 88.88 189 VAL A CA 1
ATOM 1484 C C . VAL A 1 189 ? 3.884 -5.659 -4.081 1.00 88.88 189 VAL A C 1
ATOM 1486 O O . VAL A 1 189 ? 4.233 -5.429 -5.238 1.00 88.88 189 VAL A O 1
ATOM 1489 N N . LYS A 1 190 ? 3.228 -6.779 -3.746 1.00 90.50 190 LYS A N 1
ATOM 1490 C CA . LYS A 1 190 ? 2.879 -7.868 -4.682 1.00 90.50 190 LYS A CA 1
ATOM 1491 C C . LYS A 1 190 ? 1.988 -7.438 -5.857 1.00 90.50 190 LYS A C 1
ATOM 1493 O O . LYS A 1 190 ? 1.936 -8.127 -6.869 1.00 90.50 190 LYS A O 1
ATOM 1498 N N . TRP A 1 191 ? 1.312 -6.296 -5.751 1.00 92.62 191 TRP A N 1
ATOM 1499 C CA . TRP A 1 191 ? 0.438 -5.744 -6.784 1.00 92.62 191 TRP A CA 1
ATOM 1500 C C . TRP A 1 191 ? 1.130 -4.709 -7.684 1.00 92.62 191 TRP A C 1
ATOM 1502 O O . TRP A 1 191 ? 0.552 -4.326 -8.701 1.00 92.62 191 TRP A O 1
ATOM 1512 N N . ARG A 1 192 ? 2.377 -4.297 -7.388 1.00 87.81 192 ARG A N 1
ATOM 1513 C CA . ARG A 1 192 ? 3.167 -3.335 -8.197 1.00 87.81 192 ARG A CA 1
ATOM 1514 C C . ARG A 1 192 ? 3.361 -3.763 -9.656 1.00 87.81 192 ARG A C 1
ATOM 1516 O O . ARG A 1 192 ? 3.626 -2.934 -10.518 1.00 87.81 192 ARG A O 1
ATOM 1523 N N . THR A 1 193 ? 3.213 -5.048 -9.962 1.00 85.69 193 THR A N 1
ATOM 1524 C CA . THR A 1 193 ? 3.279 -5.584 -11.329 1.00 85.69 193 THR A CA 1
ATOM 1525 C C . THR A 1 193 ? 2.015 -5.311 -12.155 1.00 85.69 193 THR A C 1
ATOM 1527 O O . THR A 1 193 ? 2.083 -5.334 -13.384 1.00 85.69 193 THR A O 1
ATOM 1530 N N . ILE A 1 194 ? 0.883 -5.038 -11.491 1.00 91.75 194 ILE A N 1
ATOM 1531 C CA . ILE A 1 194 ? -0.448 -4.850 -12.087 1.00 91.75 194 ILE A CA 1
ATOM 1532 C C . ILE A 1 194 ? -0.909 -3.397 -11.936 1.00 91.75 194 ILE A C 1
ATOM 1534 O O . ILE A 1 194 ? -1.313 -2.783 -12.921 1.00 91.75 194 ILE A O 1
ATOM 1538 N N . MET A 1 195 ? -0.827 -2.844 -10.719 1.00 92.19 195 MET A N 1
ATOM 1539 C CA . MET A 1 195 ? -1.399 -1.547 -10.326 1.00 92.19 195 MET A CA 1
ATOM 1540 C C . MET A 1 195 ? -1.036 -0.377 -11.255 1.00 92.19 195 MET A C 1
ATOM 1542 O O . MET A 1 195 ? -1.959 0.348 -11.644 1.00 92.19 195 MET A O 1
ATOM 1546 N N . PRO A 1 196 ? 0.220 -0.219 -11.726 1.00 91.62 196 PRO A N 1
ATOM 1547 C CA . PRO A 1 196 ? 0.570 0.841 -12.671 1.00 91.62 196 PRO A CA 1
ATOM 1548 C C . PRO A 1 196 ? -0.225 0.813 -13.978 1.00 91.62 196 PRO A C 1
ATOM 1550 O O . PRO A 1 196 ? -0.442 1.848 -14.608 1.00 91.62 196 PRO A O 1
ATOM 1553 N N . TYR A 1 197 ? -0.712 -0.360 -14.375 1.00 91.69 197 TYR A N 1
ATOM 1554 C CA . TYR A 1 197 ? -1.444 -0.572 -15.618 1.00 91.69 197 TYR A CA 1
ATOM 1555 C C . TYR A 1 197 ? -2.968 -0.505 -15.442 1.00 91.69 197 TYR A C 1
ATOM 1557 O O . TYR A 1 197 ? -3.694 -0.700 -16.412 1.00 91.69 197 TYR A O 1
ATOM 1565 N N . THR A 1 198 ? -3.475 -0.220 -14.238 1.00 90.69 198 THR A N 1
ATOM 1566 C CA . THR A 1 198 ? -4.918 -0.154 -13.928 1.00 90.69 198 THR A CA 1
ATOM 1567 C C . THR A 1 198 ? -5.516 1.252 -14.153 1.00 90.69 198 THR A C 1
ATOM 1569 O O . THR A 1 198 ? -4.763 2.234 -14.146 1.00 90.69 198 THR A O 1
ATOM 1572 N N . PRO A 1 199 ? -6.843 1.384 -14.383 1.00 88.69 199 PRO A N 1
ATOM 1573 C CA . PRO A 1 199 ? -7.495 2.655 -14.722 1.00 88.69 199 PRO A CA 1
ATOM 1574 C C . PRO A 1 199 ? -7.786 3.509 -13.476 1.00 88.69 199 PRO A C 1
ATOM 1576 O O . PRO A 1 199 ? -8.934 3.794 -13.141 1.00 88.69 199 PRO A O 1
ATOM 1579 N N . LEU A 1 200 ? -6.725 3.907 -12.776 1.00 90.56 200 LEU A N 1
ATOM 1580 C CA . LEU A 1 200 ? -6.793 4.771 -11.595 1.00 90.56 200 LEU A CA 1
ATOM 1581 C C . LEU A 1 200 ? -6.823 6.264 -11.982 1.00 90.56 200 LEU A C 1
ATOM 1583 O O . LEU A 1 200 ? -6.164 6.644 -12.953 1.00 90.56 200 LEU A O 1
ATOM 1587 N N . PRO A 1 201 ? -7.497 7.135 -11.204 1.00 88.81 201 PRO A N 1
ATOM 1588 C CA . PRO A 1 201 ? -7.590 8.577 -11.462 1.00 88.81 201 PRO A CA 1
ATOM 1589 C C . PRO A 1 201 ? -6.313 9.336 -11.037 1.00 88.81 201 PRO A C 1
ATOM 1591 O O . PRO A 1 201 ? -6.359 10.283 -10.257 1.00 88.81 201 PRO A O 1
ATOM 1594 N N . LYS A 1 202 ? -5.150 8.916 -11.551 1.00 88.94 202 LYS A N 1
ATOM 1595 C CA . LYS A 1 202 ? -3.810 9.367 -11.114 1.00 88.94 202 LYS A CA 1
ATOM 1596 C C . LYS A 1 202 ? -3.522 10.849 -11.367 1.00 88.94 202 LYS A C 1
ATOM 1598 O O . LYS A 1 202 ? -2.636 11.397 -10.722 1.00 88.94 202 LYS A O 1
ATOM 1603 N N . ALA A 1 203 ? -4.273 11.502 -12.257 1.00 87.00 203 ALA A N 1
ATOM 1604 C CA . ALA A 1 203 ? -4.138 12.928 -12.566 1.00 87.00 203 ALA A CA 1
ATOM 1605 C C . ALA A 1 203 ? -4.254 13.845 -11.328 1.00 87.00 203 ALA A C 1
ATOM 1607 O O . ALA A 1 203 ? -3.780 14.979 -11.357 1.00 87.00 203 ALA A O 1
ATOM 1608 N N . CYS A 1 204 ? -4.834 13.367 -10.219 1.00 89.06 204 CYS A N 1
ATOM 1609 C CA . CYS A 1 204 ? -4.841 14.104 -8.959 1.00 89.06 204 CYS A CA 1
ATOM 1610 C C . CYS A 1 204 ? -3.457 14.261 -8.309 1.00 89.06 204 CYS A C 1
ATOM 1612 O O . CYS A 1 204 ? -3.286 15.212 -7.556 1.00 89.06 204 CYS A O 1
ATOM 1614 N N . LEU A 1 205 ? -2.474 13.397 -8.596 1.00 91.75 205 LEU A N 1
ATOM 1615 C CA . LEU A 1 205 ? -1.125 13.504 -8.026 1.00 91.75 205 LEU A CA 1
ATOM 1616 C C . LEU A 1 205 ? -0.319 14.669 -8.645 1.00 91.75 205 LEU A C 1
ATOM 1618 O O . LEU A 1 205 ? 0.141 15.511 -7.871 1.00 91.75 205 LEU A O 1
ATOM 1622 N N . PRO A 1 206 ? -0.282 14.862 -9.983 1.00 90.75 206 PRO A N 1
ATOM 1623 C CA . PRO A 1 206 ? 0.254 16.090 -10.569 1.00 90.75 206 PRO A CA 1
ATOM 1624 C C . PRO A 1 206 ? -0.488 17.346 -10.099 1.00 90.75 206 PRO A C 1
ATOM 1626 O O . PRO A 1 206 ? 0.151 18.316 -9.702 1.00 90.75 206 PRO A O 1
ATOM 1629 N N . MET A 1 207 ? -1.830 17.319 -10.048 1.00 90.19 207 MET A N 1
ATOM 1630 C CA . MET A 1 207 ? -2.614 18.455 -9.534 1.00 90.19 207 MET A CA 1
ATOM 1631 C C . MET A 1 207 ? -2.282 18.780 -8.070 1.00 90.19 207 MET A C 1
ATOM 1633 O O . MET A 1 207 ? -2.221 19.951 -7.703 1.00 90.19 207 MET A O 1
ATOM 1637 N N . LEU A 1 208 ? -2.035 17.766 -7.237 1.00 90.69 208 LEU A N 1
ATOM 1638 C CA . LEU A 1 208 ? -1.607 17.927 -5.849 1.00 90.69 208 LEU A CA 1
ATOM 1639 C C . LEU A 1 208 ? -0.204 18.533 -5.748 1.00 90.69 208 LEU A C 1
ATOM 1641 O O . LEU A 1 208 ? 0.025 19.434 -4.944 1.00 90.69 208 LEU A O 1
ATOM 1645 N N . ARG A 1 209 ? 0.736 18.056 -6.566 1.00 91.12 209 ARG A N 1
ATOM 1646 C CA . ARG A 1 209 ? 2.101 18.585 -6.623 1.00 91.12 209 ARG A CA 1
ATOM 1647 C C . ARG A 1 209 ? 2.096 20.063 -7.019 1.00 91.12 209 ARG A C 1
ATOM 1649 O O . ARG A 1 209 ? 2.724 20.879 -6.348 1.00 91.12 209 ARG A O 1
ATOM 1656 N N . ASP A 1 210 ? 1.322 20.418 -8.041 1.00 89.50 210 ASP A N 1
ATOM 1657 C CA . ASP A 1 210 ? 1.177 21.795 -8.515 1.00 89.50 210 ASP A CA 1
ATOM 1658 C C . ASP A 1 210 ? 0.432 22.673 -7.480 1.00 89.50 210 ASP A C 1
ATOM 1660 O O . ASP A 1 210 ? 0.779 23.837 -7.268 1.00 89.50 210 ASP A O 1
ATOM 1664 N N . PHE A 1 211 ? -0.535 22.103 -6.748 1.00 87.81 211 PHE A N 1
ATOM 1665 C CA . PHE A 1 211 ? -1.200 22.751 -5.611 1.00 87.81 211 PHE A CA 1
ATOM 1666 C C . PHE A 1 211 ? -0.236 23.043 -4.451 1.00 87.81 211 PHE A C 1
ATOM 1668 O O . PHE A 1 211 ? -0.326 24.112 -3.844 1.00 87.81 211 PHE A O 1
ATOM 1675 N N . ILE A 1 212 ? 0.699 22.135 -4.151 1.00 89.00 212 ILE A N 1
ATOM 1676 C CA . ILE A 1 212 ? 1.731 22.310 -3.114 1.00 89.00 212 ILE A CA 1
ATOM 1677 C C . ILE A 1 212 ? 2.821 23.289 -3.559 1.00 89.00 212 ILE A C 1
ATOM 1679 O O . ILE A 1 212 ? 3.330 24.035 -2.725 1.00 89.00 212 ILE A O 1
ATOM 1683 N N . ALA A 1 213 ? 3.138 23.350 -4.856 1.00 87.75 213 ALA A N 1
ATOM 1684 C CA . ALA A 1 213 ? 4.092 24.306 -5.419 1.00 87.75 213 ALA A CA 1
ATOM 1685 C C . ALA A 1 213 ? 3.658 25.779 -5.250 1.00 87.75 213 ALA A C 1
ATOM 1687 O O . ALA A 1 213 ? 4.482 26.688 -5.364 1.00 87.75 213 ALA A O 1
ATOM 1688 N N . ASN A 1 214 ? 2.385 26.045 -4.930 1.00 87.56 214 ASN A N 1
ATOM 1689 C CA . ASN A 1 214 ? 1.931 27.376 -4.536 1.00 87.56 214 ASN A CA 1
ATOM 1690 C C . ASN A 1 214 ? 2.647 27.833 -3.243 1.00 87.56 214 ASN A C 1
ATOM 1692 O O . ASN A 1 214 ? 2.515 27.156 -2.219 1.00 87.56 214 ASN A O 1
ATOM 1696 N N . PRO A 1 215 ? 3.314 29.007 -3.209 1.00 85.12 215 PRO A N 1
ATOM 1697 C CA . PRO A 1 215 ? 4.069 29.469 -2.038 1.00 85.12 215 PRO A CA 1
ATOM 1698 C C . PRO A 1 215 ? 3.285 29.491 -0.716 1.00 85.12 215 PRO A C 1
ATOM 1700 O O . PRO A 1 215 ? 3.867 29.297 0.351 1.00 85.12 215 PRO A O 1
ATOM 1703 N N . LYS A 1 216 ? 1.959 29.698 -0.767 1.00 83.31 216 LYS A N 1
ATOM 1704 C CA . LYS A 1 216 ? 1.094 29.673 0.426 1.00 83.31 216 LYS A CA 1
ATOM 1705 C C . LYS A 1 216 ? 0.957 28.273 1.023 1.00 83.31 216 LYS A C 1
ATOM 1707 O O . LYS A 1 216 ? 0.840 28.142 2.237 1.00 83.31 216 LYS A O 1
ATOM 1712 N N . HIS A 1 217 ? 0.953 27.245 0.179 1.00 85.75 217 HIS A N 1
ATOM 1713 C CA . HIS A 1 217 ? 0.727 25.852 0.562 1.00 85.75 217 HIS A CA 1
ATOM 1714 C C . HIS A 1 217 ? 2.055 25.137 0.828 1.00 85.75 217 HIS A C 1
ATOM 1716 O O . HIS A 1 217 ? 2.152 24.349 1.769 1.00 85.75 217 HIS A O 1
ATOM 1722 N N . PHE A 1 218 ? 3.105 25.490 0.077 1.00 87.00 218 PHE A N 1
ATOM 1723 C CA . PHE A 1 218 ? 4.460 24.962 0.221 1.00 87.00 218 PHE A CA 1
ATOM 1724 C C . PHE A 1 218 ? 4.983 25.044 1.662 1.00 87.00 218 PHE A C 1
ATOM 1726 O O . PHE A 1 218 ? 5.548 24.080 2.172 1.00 87.00 218 PHE A O 1
ATOM 1733 N N . ARG A 1 219 ? 4.707 26.150 2.373 1.00 87.00 219 ARG A N 1
ATOM 1734 C CA . ARG A 1 219 ? 5.077 26.323 3.791 1.00 87.00 219 ARG A CA 1
ATOM 1735 C C . ARG A 1 219 ? 4.537 25.213 4.708 1.00 87.00 219 ARG A C 1
ATOM 1737 O O . ARG A 1 219 ? 5.168 24.904 5.713 1.00 87.00 219 ARG A O 1
ATOM 1744 N N . PHE A 1 220 ? 3.383 24.632 4.384 1.00 85.94 220 PHE A N 1
ATOM 1745 C CA . PHE A 1 220 ? 2.712 23.621 5.207 1.00 85.94 220 PHE A CA 1
ATOM 1746 C C . PHE A 1 220 ? 2.846 22.199 4.652 1.00 85.94 220 PHE A C 1
ATOM 1748 O O . PHE A 1 220 ? 2.824 21.247 5.432 1.00 85.94 220 PHE A O 1
ATOM 1755 N N . LEU A 1 221 ? 2.983 22.053 3.332 1.00 88.56 221 LEU A N 1
ATOM 1756 C CA . LEU A 1 221 ? 2.892 20.775 2.619 1.00 88.56 221 LEU A CA 1
ATOM 1757 C C . LEU A 1 221 ? 4.149 20.422 1.806 1.00 88.56 221 LEU A C 1
ATOM 1759 O O . LEU A 1 221 ? 4.240 19.310 1.302 1.00 88.56 221 LEU A O 1
ATOM 1763 N N . GLY A 1 222 ? 5.136 21.318 1.691 1.00 87.12 222 GLY A N 1
ATOM 1764 C CA . GLY A 1 222 ? 6.305 21.139 0.817 1.00 87.12 222 GLY A CA 1
ATOM 1765 C C . GLY A 1 222 ? 7.135 19.882 1.104 1.00 87.12 222 GLY A C 1
ATOM 1766 O O . GLY A 1 222 ? 7.691 19.295 0.178 1.00 87.12 222 GLY A O 1
ATOM 1767 N N . HIS A 1 223 ? 7.150 19.399 2.351 1.00 88.94 223 HIS A N 1
ATOM 1768 C CA . HIS A 1 223 ? 7.804 18.138 2.728 1.00 88.94 223 HIS A CA 1
ATOM 1769 C C . HIS A 1 223 ? 7.156 16.893 2.091 1.00 88.94 223 HIS A C 1
ATOM 1771 O O . HIS A 1 223 ? 7.836 15.893 1.890 1.00 88.94 223 HIS A O 1
ATOM 1777 N N . LEU A 1 224 ? 5.872 16.957 1.719 1.00 90.31 224 LEU A N 1
ATOM 1778 C CA . LEU A 1 224 ? 5.143 15.854 1.077 1.00 90.31 224 LEU A CA 1
ATOM 1779 C C . LEU A 1 224 ? 5.480 15.704 -0.413 1.00 90.31 224 LEU A C 1
ATOM 1781 O O . LEU A 1 224 ? 5.068 14.726 -1.030 1.00 90.31 224 LEU A O 1
ATOM 1785 N N . THR A 1 225 ? 6.236 16.643 -0.999 1.00 89.38 225 THR A N 1
ATOM 1786 C CA . THR A 1 225 ? 6.615 16.602 -2.423 1.00 89.38 225 THR A CA 1
ATOM 1787 C C . THR A 1 225 ? 7.333 15.296 -2.772 1.00 89.38 225 THR A C 1
ATOM 1789 O O . THR A 1 225 ? 7.005 14.683 -3.783 1.00 89.38 225 THR A O 1
ATOM 1792 N N . HIS A 1 226 ? 8.243 14.820 -1.911 1.00 88.81 226 HIS A N 1
ATOM 1793 C CA . HIS A 1 226 ? 8.903 13.523 -2.098 1.00 88.81 226 HIS A CA 1
ATOM 1794 C C . HIS A 1 226 ? 7.912 12.357 -2.049 1.00 88.81 226 HIS A C 1
ATOM 1796 O O . HIS A 1 226 ? 7.899 11.542 -2.963 1.00 88.81 226 HIS A O 1
ATOM 1802 N N . THR A 1 227 ? 7.018 12.326 -1.056 1.00 91.06 227 THR A N 1
ATOM 1803 C CA . THR A 1 227 ? 5.979 11.290 -0.948 1.00 91.06 227 THR A CA 1
ATOM 1804 C C . THR A 1 227 ? 5.095 11.242 -2.195 1.00 91.06 227 THR A C 1
ATOM 1806 O O . THR A 1 227 ? 4.753 10.162 -2.660 1.00 91.06 227 THR A O 1
ATOM 1809 N N . ILE A 1 228 ? 4.749 12.392 -2.780 1.00 92.31 228 ILE A N 1
ATOM 1810 C CA . ILE A 1 228 ? 3.952 12.447 -4.014 1.00 92.31 228 ILE A CA 1
ATOM 1811 C C . ILE A 1 228 ? 4.744 11.915 -5.209 1.00 92.31 228 ILE A C 1
ATOM 1813 O O . ILE A 1 228 ? 4.186 11.154 -5.991 1.00 92.31 228 ILE A O 1
ATOM 1817 N N . VAL A 1 229 ? 6.034 12.240 -5.329 1.00 90.56 229 VAL A N 1
ATOM 1818 C CA . VAL A 1 229 ? 6.908 11.680 -6.376 1.00 90.56 229 VAL A CA 1
ATOM 1819 C C . VAL A 1 229 ? 7.066 10.161 -6.225 1.00 90.56 229 VAL A C 1
ATOM 1821 O O . VAL A 1 229 ? 7.017 9.444 -7.225 1.00 90.56 229 VAL A O 1
ATOM 1824 N N . ASP A 1 230 ? 7.173 9.640 -5.001 1.00 90.88 230 ASP A N 1
ATOM 1825 C CA . ASP A 1 230 ? 7.216 8.194 -4.742 1.00 90.88 230 ASP A CA 1
ATOM 1826 C C . ASP A 1 230 ? 5.890 7.513 -5.128 1.00 90.88 230 ASP A C 1
ATOM 1828 O O . ASP A 1 230 ? 5.887 6.489 -5.815 1.00 90.88 230 ASP A O 1
ATOM 1832 N N . LEU A 1 231 ? 4.750 8.117 -4.770 1.00 92.50 231 LEU A N 1
ATOM 1833 C CA . LEU A 1 231 ? 3.409 7.661 -5.160 1.00 92.50 231 LEU A CA 1
ATOM 1834 C C . LEU A 1 231 ? 3.203 7.692 -6.687 1.00 92.50 231 LEU A C 1
ATOM 1836 O O . LEU A 1 231 ? 2.702 6.722 -7.260 1.00 92.50 231 LEU A O 1
ATOM 1840 N N . GLU A 1 232 ? 3.618 8.774 -7.356 1.00 90.94 232 GLU A N 1
ATOM 1841 C CA . GLU A 1 232 ? 3.627 8.893 -8.820 1.00 90.94 232 GLU A CA 1
ATOM 1842 C C . GLU A 1 232 ? 4.490 7.788 -9.440 1.00 90.94 232 GLU A C 1
ATOM 1844 O O . GLU A 1 232 ? 4.053 7.133 -10.387 1.00 90.94 232 GLU A O 1
ATOM 1849 N N . THR A 1 233 ? 5.669 7.514 -8.877 1.00 89.19 233 THR A N 1
ATOM 1850 C CA . THR A 1 233 ? 6.596 6.471 -9.345 1.00 89.19 233 THR A CA 1
ATOM 1851 C C . THR A 1 233 ? 6.009 5.067 -9.180 1.00 89.19 233 THR A C 1
ATOM 1853 O O . THR A 1 233 ? 6.115 4.244 -10.086 1.00 89.19 233 THR A O 1
ATOM 1856 N N . TRP A 1 234 ? 5.340 4.777 -8.060 1.00 89.94 234 TRP A N 1
ATOM 1857 C CA . TRP A 1 234 ? 4.740 3.461 -7.796 1.00 89.94 234 TRP A CA 1
ATOM 1858 C C . TRP A 1 234 ? 3.475 3.183 -8.615 1.00 89.94 234 TRP A C 1
ATOM 1860 O O . TRP A 1 234 ? 3.114 2.020 -8.807 1.00 89.94 234 TRP A O 1
ATOM 1870 N N . LEU A 1 235 ? 2.787 4.229 -9.080 1.00 91.06 235 LEU A N 1
ATOM 1871 C CA . LEU A 1 235 ? 1.573 4.123 -9.892 1.00 91.06 235 LEU A CA 1
ATOM 1872 C C . LEU A 1 235 ? 1.811 4.380 -11.382 1.00 91.06 235 LEU A C 1
ATOM 1874 O O . LEU A 1 235 ? 0.925 4.095 -12.192 1.00 91.06 235 LEU A O 1
ATOM 1878 N N . SER A 1 236 ? 2.970 4.893 -11.778 1.00 88.44 236 SER A N 1
ATOM 1879 C CA . SER A 1 236 ? 3.337 5.053 -13.185 1.00 88.44 236 SER A CA 1
ATOM 1880 C C . SER A 1 236 ? 3.905 3.750 -13.743 1.00 88.44 236 SER A C 1
ATOM 1882 O O . SER A 1 236 ? 4.630 3.045 -13.039 1.00 88.44 236 SER A O 1
ATOM 1884 N N . PRO A 1 237 ? 3.598 3.381 -15.002 1.00 83.44 237 PRO A N 1
ATOM 1885 C CA . PRO A 1 237 ? 4.328 2.318 -15.677 1.00 83.44 237 PRO A CA 1
ATOM 1886 C C . PRO A 1 237 ? 5.833 2.617 -15.606 1.00 83.44 237 PRO A C 1
ATOM 1888 O O . PRO A 1 237 ? 6.220 3.723 -15.993 1.00 83.44 237 PRO A O 1
ATOM 1891 N N . PRO A 1 238 ? 6.682 1.683 -15.134 1.00 72.06 238 PRO A N 1
ATOM 1892 C CA . PRO A 1 238 ? 8.122 1.895 -15.158 1.00 72.06 238 PRO A CA 1
ATOM 1893 C C . PRO A 1 238 ? 8.568 2.190 -16.598 1.00 72.06 238 PRO A C 1
ATOM 1895 O O . PRO A 1 238 ? 8.015 1.594 -17.535 1.00 72.06 238 PRO A O 1
ATOM 1898 N N . PRO A 1 239 ? 9.539 3.101 -16.798 1.00 63.59 239 PRO A N 1
ATOM 1899 C CA . PRO A 1 239 ? 10.071 3.367 -18.123 1.00 63.59 239 PRO A CA 1
ATOM 1900 C C . PRO A 1 239 ? 10.575 2.057 -18.728 1.00 63.59 239 PRO A C 1
ATOM 1902 O O . PRO A 1 239 ? 11.210 1.247 -18.051 1.00 63.59 239 PRO A O 1
ATOM 1905 N N . LEU A 1 240 ? 10.274 1.837 -20.010 1.00 54.34 240 LEU A N 1
ATOM 1906 C CA . LEU A 1 240 ? 10.804 0.695 -20.746 1.00 54.34 240 LEU A CA 1
ATOM 1907 C C . LEU A 1 240 ? 12.308 0.901 -20.944 1.00 54.34 240 LEU A C 1
ATOM 1909 O O . LEU A 1 240 ? 12.734 1.430 -21.972 1.00 54.34 240 LEU A O 1
ATOM 1913 N N . CYS A 1 241 ? 13.110 0.466 -19.974 1.00 42.19 241 CYS A N 1
ATOM 1914 C CA . CYS A 1 241 ? 14.528 0.236 -20.187 1.00 42.19 241 CYS A CA 1
ATOM 1915 C C . CYS A 1 241 ? 14.666 -0.845 -21.260 1.00 42.19 241 CYS A C 1
ATOM 1917 O O . CYS A 1 241 ? 14.635 -2.040 -20.973 1.00 42.19 241 CYS A O 1
ATOM 1919 N N . MET A 1 242 ? 14.828 -0.422 -22.516 1.00 41.56 242 MET A N 1
ATOM 1920 C CA . MET A 1 242 ? 15.425 -1.264 -23.545 1.00 41.56 242 MET A CA 1
ATOM 1921 C C . MET A 1 242 ? 16.915 -1.408 -23.240 1.00 41.56 242 MET A C 1
ATOM 1923 O O . MET A 1 242 ? 17.770 -0.894 -23.962 1.00 41.56 242 MET A O 1
ATOM 1927 N N . GLU A 1 243 ? 17.233 -2.125 -22.164 1.00 40.81 243 GLU A N 1
ATOM 1928 C CA . GLU A 1 243 ? 18.546 -2.730 -22.057 1.00 40.81 243 GLU A CA 1
ATOM 1929 C C . GLU A 1 243 ? 18.659 -3.748 -23.188 1.00 40.81 243 GLU A C 1
ATOM 1931 O O . GLU A 1 243 ? 18.113 -4.850 -23.136 1.00 40.81 243 GLU A O 1
ATOM 1936 N N . LEU A 1 244 ? 19.350 -3.344 -24.258 1.00 42.66 244 LEU A N 1
ATOM 1937 C CA . LEU A 1 244 ? 19.806 -4.261 -25.291 1.00 42.66 244 LEU A CA 1
ATOM 1938 C C . LEU A 1 244 ? 20.504 -5.421 -24.583 1.00 42.66 244 LEU A C 1
ATOM 1940 O O . LEU A 1 244 ? 21.499 -5.203 -23.882 1.00 42.66 244 LEU A O 1
ATOM 1944 N N . SER A 1 245 ? 19.957 -6.628 -24.739 1.00 46.94 245 SER A N 1
ATOM 1945 C CA . SER A 1 245 ? 20.488 -7.817 -24.078 1.00 46.94 245 SER A CA 1
ATOM 1946 C C . SER A 1 245 ? 21.985 -7.942 -24.360 1.00 46.94 245 SER A C 1
ATOM 1948 O O . SER A 1 245 ? 22.449 -7.575 -25.443 1.00 46.94 245 SER A O 1
ATOM 1950 N N . ALA A 1 246 ? 22.759 -8.470 -23.407 1.00 52.16 246 ALA A N 1
ATOM 1951 C CA . ALA A 1 246 ? 24.214 -8.592 -23.559 1.00 52.16 246 ALA A CA 1
ATOM 1952 C C . ALA A 1 246 ? 24.612 -9.285 -24.882 1.00 52.16 246 ALA A C 1
ATOM 1954 O O . ALA A 1 246 ? 25.591 -8.910 -25.517 1.00 52.16 246 ALA A O 1
ATOM 1955 N N . ARG A 1 247 ? 23.774 -10.217 -25.357 1.00 48.84 247 ARG A N 1
ATOM 1956 C CA . ARG A 1 247 ? 23.898 -10.908 -26.647 1.00 48.84 247 ARG A CA 1
ATOM 1957 C C . ARG A 1 247 ? 23.699 -10.002 -27.873 1.00 48.84 247 ARG A C 1
ATOM 1959 O O . ARG A 1 247 ? 24.385 -10.189 -28.871 1.00 48.84 247 ARG A O 1
ATOM 1966 N N . LEU A 1 248 ? 22.782 -9.034 -27.815 1.00 54.03 248 LEU A N 1
ATOM 1967 C CA . LEU A 1 248 ? 22.598 -8.018 -28.862 1.00 54.03 248 LEU A CA 1
ATOM 1968 C C . LEU A 1 248 ? 23.748 -7.005 -28.872 1.00 54.03 248 LEU A C 1
ATOM 1970 O O . LEU A 1 248 ? 24.210 -6.636 -29.948 1.00 54.03 248 LEU A O 1
ATOM 1974 N N . LYS A 1 249 ? 24.241 -6.606 -27.690 1.00 62.78 249 LYS A N 1
ATOM 1975 C CA . LYS A 1 249 ? 25.434 -5.754 -27.557 1.00 62.78 249 LYS A CA 1
ATOM 1976 C C . LYS A 1 249 ? 26.671 -6.443 -28.159 1.00 62.78 249 LYS A C 1
ATOM 1978 O O . LYS A 1 249 ? 27.324 -5.842 -29.003 1.00 62.78 249 LYS A O 1
ATOM 1983 N N . ALA A 1 250 ? 26.914 -7.711 -27.812 1.00 66.44 250 ALA A N 1
ATOM 1984 C CA . ALA A 1 250 ? 28.017 -8.516 -28.350 1.00 66.44 250 ALA A CA 1
ATOM 1985 C C . ALA A 1 250 ? 27.924 -8.728 -29.876 1.00 66.44 250 ALA A C 1
ATOM 1987 O O . ALA A 1 250 ? 28.884 -8.498 -30.600 1.00 66.44 250 ALA A O 1
ATOM 1988 N N . SER A 1 251 ? 26.741 -9.076 -30.394 1.00 66.25 251 SER A N 1
ATOM 1989 C CA . SER A 1 251 ? 26.539 -9.250 -31.842 1.00 66.25 251 SER A CA 1
ATOM 1990 C C . SER A 1 251 ? 26.807 -7.958 -32.635 1.00 66.25 251 SER A C 1
ATOM 1992 O O . SER A 1 251 ? 27.385 -7.991 -33.724 1.00 66.25 251 SER A O 1
ATOM 1994 N N . ALA A 1 252 ? 26.445 -6.796 -32.077 1.00 63.41 252 ALA A N 1
ATOM 1995 C CA . ALA A 1 252 ? 26.739 -5.504 -32.692 1.00 63.41 252 ALA A CA 1
ATOM 1996 C C . ALA A 1 252 ? 28.246 -5.178 -32.701 1.00 63.41 252 ALA A C 1
ATOM 1998 O O . ALA A 1 252 ? 28.737 -4.647 -33.697 1.00 63.41 252 ALA A O 1
ATOM 1999 N N . THR A 1 253 ? 28.988 -5.518 -31.638 1.00 74.19 253 THR A N 1
ATOM 2000 C CA . THR A 1 253 ? 30.450 -5.343 -31.607 1.00 74.19 253 THR A CA 1
ATOM 2001 C C . THR A 1 253 ? 31.165 -6.281 -32.578 1.00 74.19 253 THR A C 1
ATOM 2003 O O . THR A 1 253 ? 32.005 -5.810 -33.342 1.00 74.19 253 THR A O 1
ATOM 2006 N N . ASP A 1 254 ? 30.774 -7.558 -32.644 1.00 75.69 254 ASP A N 1
ATOM 2007 C CA . ASP A 1 254 ? 31.384 -8.545 -33.550 1.00 75.69 254 ASP A CA 1
ATOM 2008 C C . ASP A 1 254 ? 31.229 -8.134 -35.028 1.00 75.69 254 ASP A C 1
ATOM 2010 O O . ASP A 1 254 ? 32.162 -8.246 -35.827 1.00 75.69 254 ASP A O 1
ATOM 2014 N N . THR A 1 255 ? 30.054 -7.599 -35.387 1.00 74.19 255 THR A N 1
ATOM 2015 C CA . THR A 1 255 ? 29.754 -7.152 -36.759 1.00 74.19 255 THR A CA 1
ATOM 2016 C C . THR A 1 255 ? 30.636 -5.966 -37.174 1.00 74.19 255 THR A C 1
ATOM 2018 O O . THR A 1 255 ? 31.174 -5.954 -38.281 1.00 74.19 255 THR A O 1
ATOM 2021 N N . LEU A 1 256 ? 30.841 -4.997 -36.273 1.00 71.12 256 LEU A N 1
ATOM 2022 C CA . LEU A 1 256 ? 31.723 -3.844 -36.504 1.00 71.12 256 LEU A CA 1
ATOM 2023 C C . LEU A 1 256 ? 33.208 -4.235 -36.567 1.00 71.12 256 LEU A C 1
ATOM 2025 O O . LEU A 1 256 ? 34.006 -3.544 -37.202 1.00 71.12 256 LEU A O 1
ATOM 2029 N N . GLN A 1 257 ? 33.598 -5.333 -35.920 1.00 70.06 257 GLN A N 1
ATOM 2030 C CA . GLN A 1 257 ? 34.981 -5.800 -35.908 1.00 70.06 257 GLN A CA 1
ATOM 2031 C C . GLN A 1 257 ? 35.347 -6.513 -37.223 1.00 70.06 257 GLN A C 1
ATOM 2033 O O . GLN A 1 257 ? 36.367 -6.182 -37.829 1.00 70.06 257 GLN A O 1
ATOM 2038 N N . GLN A 1 258 ? 34.458 -7.367 -37.752 1.00 65.69 258 GLN A N 1
ATOM 2039 C CA . GLN A 1 258 ? 34.640 -7.990 -39.075 1.00 65.69 258 GLN A CA 1
ATOM 2040 C C . GLN A 1 258 ? 34.709 -6.980 -40.231 1.00 65.69 258 GLN A C 1
ATOM 2042 O O . GLN A 1 258 ? 35.431 -7.207 -41.203 1.00 65.69 258 GLN A O 1
ATOM 2047 N N . GLU A 1 259 ? 33.966 -5.872 -40.157 1.00 62.09 259 GLU A N 1
ATOM 2048 C CA . GLU A 1 259 ? 33.975 -4.855 -41.215 1.00 62.09 259 GLU A CA 1
ATOM 2049 C C . GLU A 1 259 ? 35.325 -4.111 -41.283 1.00 62.09 259 GLU A C 1
ATOM 2051 O O . GLU A 1 259 ? 35.827 -3.824 -42.372 1.00 62.09 259 GLU A O 1
ATOM 2056 N N . ASN A 1 260 ? 35.981 -3.902 -40.134 1.00 57.56 260 ASN A N 1
ATOM 2057 C CA . ASN A 1 260 ? 37.321 -3.314 -40.068 1.00 57.56 260 ASN A CA 1
ATOM 2058 C C . ASN A 1 260 ? 38.422 -4.274 -40.561 1.00 57.56 260 ASN A C 1
ATOM 2060 O O . ASN A 1 260 ? 39.308 -3.859 -41.309 1.00 57.56 260 ASN A O 1
ATOM 2064 N N . GLU A 1 261 ? 38.359 -5.561 -40.203 1.00 52.56 261 GLU A N 1
ATOM 2065 C CA . GLU A 1 261 ? 39.373 -6.564 -40.585 1.00 52.56 261 GLU A CA 1
ATOM 2066 C C . GLU A 1 261 ? 39.392 -6.881 -42.091 1.00 52.56 261 GLU A C 1
ATOM 2068 O O . GLU A 1 261 ? 40.417 -7.288 -42.641 1.00 52.56 261 GLU A O 1
ATOM 2073 N N . LYS A 1 262 ? 38.279 -6.655 -42.797 1.00 51.00 262 LYS A N 1
ATOM 2074 C CA . LYS A 1 262 ? 38.156 -6.954 -44.233 1.00 51.00 262 LYS A CA 1
ATOM 2075 C C . LYS A 1 262 ? 38.874 -5.954 -45.153 1.00 51.00 262 LYS A C 1
ATOM 2077 O O . LYS A 1 262 ? 38.936 -6.179 -46.361 1.00 51.00 262 LYS A O 1
ATOM 2082 N N . THR A 1 263 ? 39.419 -4.865 -44.608 1.00 54.84 263 THR A N 1
ATOM 2083 C CA . THR A 1 263 ? 39.947 -3.728 -45.390 1.00 54.84 263 THR A CA 1
ATOM 2084 C C . THR A 1 263 ? 41.486 -3.714 -45.493 1.00 54.84 263 THR A C 1
ATOM 2086 O O . THR A 1 263 ? 42.051 -2.859 -46.170 1.00 54.84 263 THR A O 1
ATOM 2089 N N . THR A 1 264 ? 42.194 -4.655 -44.854 1.00 47.59 264 THR A N 1
ATOM 2090 C CA . THR A 1 264 ? 43.638 -4.520 -44.543 1.00 47.59 264 THR A CA 1
ATOM 2091 C C . THR A 1 264 ? 44.582 -5.589 -45.118 1.00 47.59 264 THR A C 1
ATOM 2093 O O . THR A 1 264 ? 45.752 -5.613 -44.738 1.00 47.59 264 THR A O 1
ATOM 2096 N N . VAL A 1 265 ? 44.154 -6.448 -46.056 1.00 43.78 265 VAL A N 1
ATOM 2097 C CA . VAL A 1 265 ? 45.018 -7.527 -46.597 1.00 43.78 265 VAL A CA 1
ATOM 2098 C C . VAL A 1 265 ? 45.051 -7.582 -48.131 1.00 43.78 265 VAL A C 1
ATOM 2100 O O . VAL A 1 265 ? 44.203 -8.225 -48.747 1.00 43.78 265 VAL A O 1
ATOM 2103 N N . ASN A 1 266 ? 46.065 -6.941 -48.735 1.00 36.16 266 ASN A N 1
ATOM 2104 C CA . ASN A 1 266 ? 46.950 -7.512 -49.779 1.00 36.16 266 ASN A CA 1
ATOM 2105 C C . ASN A 1 266 ? 47.861 -6.449 -50.430 1.00 36.16 266 ASN A C 1
ATOM 2107 O O . ASN A 1 266 ? 47.360 -5.503 -51.037 1.00 36.16 266 ASN A O 1
ATOM 2111 N N . PRO A 1 267 ? 49.191 -6.659 -50.417 1.00 50.47 267 PRO A N 1
ATOM 2112 C CA . PRO A 1 267 ? 50.041 -6.138 -51.492 1.00 50.47 267 PRO A CA 1
ATOM 2113 C C . PRO A 1 267 ? 51.096 -7.136 -52.023 1.00 50.47 267 PRO A C 1
ATOM 2115 O O . PRO A 1 267 ? 51.614 -7.960 -51.271 1.00 50.47 267 PRO A O 1
ATOM 2118 N N . SER A 1 268 ? 51.541 -6.897 -53.271 1.00 37.66 268 SER A N 1
ATOM 2119 C CA . SER A 1 268 ? 52.760 -7.427 -53.947 1.00 37.66 268 SER A CA 1
ATOM 2120 C C . SER A 1 268 ? 52.610 -8.706 -54.807 1.00 37.66 268 SER A C 1
ATOM 2122 O O . SER A 1 268 ? 51.772 -9.549 -54.505 1.00 37.66 268 SER A O 1
ATOM 2124 N N . PRO A 1 269 ? 53.519 -8.957 -55.782 1.00 62.62 269 PRO A N 1
ATOM 2125 C CA . PRO A 1 269 ? 54.086 -7.999 -56.756 1.00 62.62 269 PRO A CA 1
ATOM 2126 C C . PRO A 1 269 ? 54.276 -8.584 -58.184 1.00 62.62 269 PRO A C 1
ATOM 2128 O O . PRO A 1 269 ? 54.385 -9.794 -58.355 1.00 62.62 269 PRO A O 1
ATOM 2131 N N . SER A 1 270 ? 54.505 -7.732 -59.196 1.00 32.09 270 SER A N 1
ATOM 2132 C CA . SER A 1 270 ? 55.396 -8.069 -60.333 1.00 32.09 270 SER A CA 1
ATOM 2133 C C . SER A 1 270 ? 55.817 -6.835 -61.148 1.00 32.09 270 SER A C 1
ATOM 2135 O O . SER A 1 270 ? 55.177 -5.790 -61.091 1.00 32.09 270 SER A O 1
ATOM 2137 N N . LEU A 1 271 ? 56.938 -6.966 -61.860 1.00 42.44 271 LEU A N 1
ATOM 2138 C CA . LEU A 1 271 ? 57.818 -5.897 -62.346 1.00 42.44 271 LEU A CA 1
ATOM 2139 C C . LEU A 1 271 ? 57.821 -5.809 -63.887 1.00 42.44 271 LEU A C 1
ATOM 2141 O O . LEU A 1 271 ? 58.009 -6.856 -64.502 1.00 42.44 271 LEU A O 1
ATOM 2145 N N . SER A 1 272 ? 57.767 -4.606 -64.488 1.00 40.59 272 SER A N 1
ATOM 2146 C CA . SER A 1 272 ? 58.606 -4.237 -65.661 1.00 40.59 272 SER A CA 1
ATOM 2147 C C . SER A 1 272 ? 58.392 -2.805 -66.208 1.00 40.59 272 SER A C 1
ATOM 2149 O O . SER A 1 272 ? 57.325 -2.444 -66.683 1.00 40.59 272 SER A O 1
ATOM 2151 N N . THR A 1 273 ? 59.478 -2.023 -66.186 1.00 48.06 273 THR A N 1
ATOM 2152 C CA . THR A 1 273 ? 59.896 -0.977 -67.153 1.00 48.06 273 THR A CA 1
ATOM 2153 C C . THR A 1 273 ? 58.856 -0.221 -68.011 1.00 48.06 273 THR A C 1
ATOM 2155 O O . THR A 1 273 ? 58.486 -0.708 -69.077 1.00 48.06 273 THR A O 1
ATOM 2158 N N . GLN A 1 274 ? 58.628 1.066 -67.704 1.00 41.22 274 GLN A N 1
ATOM 2159 C CA . GLN A 1 274 ? 58.512 2.137 -68.711 1.00 41.22 274 GLN A CA 1
ATOM 2160 C C . GLN A 1 274 ? 58.985 3.484 -68.114 1.00 41.22 274 GLN A C 1
ATOM 2162 O O . GLN A 1 274 ? 58.575 3.881 -67.029 1.00 41.22 274 GLN A O 1
ATOM 2167 N N . GLY A 1 275 ? 59.915 4.176 -68.779 1.00 50.94 275 GLY A N 1
ATOM 2168 C CA . GLY A 1 275 ? 60.564 5.374 -68.226 1.00 50.94 275 GLY A CA 1
ATOM 2169 C C . GLY A 1 275 ? 59.692 6.639 -68.214 1.00 50.94 275 GLY A C 1
ATOM 2170 O O . GLY A 1 275 ? 58.959 6.916 -69.159 1.00 50.94 275 GLY A O 1
ATOM 2171 N N . ASP A 1 276 ? 59.859 7.432 -67.154 1.00 50.78 276 ASP A N 1
ATOM 2172 C CA . ASP A 1 276 ? 59.500 8.852 -66.987 1.00 50.78 276 ASP A CA 1
ATOM 2173 C C . ASP A 1 276 ? 58.015 9.272 -66.952 1.00 50.78 276 ASP A C 1
ATOM 2175 O O . ASP A 1 276 ? 57.702 10.186 -66.191 1.00 50.78 276 ASP A O 1
ATOM 2179 N N . ALA A 1 277 ? 57.075 8.574 -67.600 1.00 53.34 277 ALA A N 1
ATOM 2180 C CA . ALA A 1 277 ? 55.636 8.792 -67.341 1.00 53.34 277 ALA A CA 1
ATOM 2181 C C . ALA A 1 277 ? 55.209 8.279 -65.945 1.00 53.34 277 ALA A C 1
ATOM 2183 O O . ALA A 1 277 ? 54.372 8.878 -65.258 1.00 53.34 277 ALA A O 1
ATOM 2184 N N . ASP A 1 278 ? 55.849 7.200 -65.488 1.00 53.44 278 ASP A N 1
ATOM 2185 C CA . ASP A 1 278 ? 55.592 6.594 -64.181 1.00 53.44 278 ASP A CA 1
ATOM 2186 C C . ASP A 1 278 ? 56.120 7.447 -63.023 1.00 53.44 278 ASP A C 1
ATOM 2188 O O . ASP A 1 278 ? 55.579 7.372 -61.926 1.00 53.44 278 ASP A O 1
ATOM 2192 N N . ARG A 1 279 ? 57.135 8.300 -63.234 1.00 56.19 279 ARG A N 1
ATOM 2193 C CA . ARG A 1 279 ? 57.678 9.160 -62.164 1.00 56.19 279 ARG A CA 1
ATOM 2194 C C . ARG A 1 279 ? 56.684 10.220 -61.706 1.00 56.19 279 ARG A C 1
ATOM 2196 O O . ARG A 1 279 ? 56.558 10.430 -60.504 1.00 56.19 279 ARG A O 1
ATOM 2203 N N . GLU A 1 280 ? 55.970 10.864 -62.627 1.00 60.94 280 GLU A N 1
ATOM 2204 C CA . GLU A 1 280 ? 54.965 11.871 -62.262 1.00 60.94 280 GLU A CA 1
ATOM 2205 C C . GLU A 1 280 ? 53.720 11.220 -61.639 1.00 60.94 280 GLU A C 1
ATOM 2207 O O . GLU A 1 280 ? 53.179 11.720 -60.652 1.00 60.94 280 GLU A O 1
ATOM 2212 N N . SER A 1 281 ? 53.311 10.055 -62.152 1.00 67.00 281 SER A N 1
ATOM 2213 C CA . SER A 1 281 ? 52.208 9.272 -61.577 1.00 67.00 281 SER A CA 1
ATOM 2214 C C . SER A 1 281 ? 52.547 8.752 -60.175 1.00 67.00 281 SER A C 1
ATOM 2216 O O . SER A 1 281 ? 51.722 8.831 -59.269 1.00 67.00 281 SER A O 1
ATOM 2218 N N . MET A 1 282 ? 53.779 8.283 -59.964 1.00 66.50 282 MET A N 1
ATOM 2219 C CA . MET A 1 282 ? 54.280 7.830 -58.665 1.00 66.50 282 MET A CA 1
ATOM 2220 C C . MET A 1 282 ? 54.472 8.997 -57.689 1.00 66.50 282 MET A C 1
ATOM 2222 O O . MET A 1 282 ? 54.161 8.841 -56.515 1.00 66.50 282 MET A O 1
ATOM 2226 N N . ALA A 1 283 ? 54.896 10.177 -58.156 1.00 71.00 283 ALA A N 1
ATOM 2227 C CA . ALA A 1 283 ? 54.949 11.386 -57.332 1.00 71.00 283 ALA A CA 1
ATOM 2228 C C . ALA A 1 283 ? 53.549 11.803 -56.845 1.00 71.00 283 ALA A C 1
ATOM 2230 O O . ALA A 1 283 ? 53.367 11.999 -55.647 1.00 71.00 283 ALA A O 1
ATOM 2231 N N . LYS A 1 284 ? 52.544 11.831 -57.733 1.00 75.44 284 LYS A N 1
ATOM 2232 C CA . LYS A 1 284 ? 51.139 12.096 -57.362 1.00 75.44 284 LYS A CA 1
ATOM 2233 C C . LYS A 1 284 ? 50.558 11.025 -56.435 1.00 75.44 284 LYS A C 1
ATOM 2235 O O . LYS A 1 284 ? 49.799 11.353 -55.529 1.00 75.44 284 LYS A O 1
ATOM 2240 N N . LEU A 1 285 ? 50.933 9.757 -56.618 1.00 75.94 285 LEU A N 1
ATOM 2241 C CA . LEU A 1 285 ? 50.532 8.664 -55.726 1.00 75.94 285 LEU A CA 1
ATOM 2242 C C . LEU A 1 285 ? 51.173 8.793 -54.332 1.00 75.94 285 LEU A C 1
ATOM 2244 O O . LEU A 1 285 ? 50.517 8.518 -53.331 1.00 75.94 285 LEU A O 1
ATOM 2248 N N . ILE A 1 286 ? 52.432 9.235 -54.255 1.00 73.56 286 ILE A N 1
ATOM 2249 C CA . ILE A 1 286 ? 53.126 9.533 -52.993 1.00 73.56 286 ILE A CA 1
ATOM 2250 C C . ILE A 1 286 ? 52.482 10.743 -52.303 1.00 73.56 286 ILE A C 1
ATOM 2252 O O . ILE A 1 286 ? 52.239 10.683 -51.103 1.00 73.56 286 ILE A O 1
ATOM 2256 N N . GLU A 1 287 ? 52.148 11.799 -53.046 1.00 76.12 287 GLU A N 1
ATOM 2257 C CA . GLU A 1 287 ? 51.474 12.999 -52.531 1.00 76.12 287 GLU A CA 1
ATOM 2258 C C . GLU A 1 287 ? 50.084 12.662 -51.959 1.00 76.12 287 GLU A C 1
ATOM 2260 O O . GLU A 1 287 ? 49.823 12.931 -50.787 1.00 76.12 287 GLU A O 1
ATOM 2265 N N . GLN A 1 288 ? 49.246 11.935 -52.710 1.00 77.75 288 GLN A N 1
ATOM 2266 C CA . GLN A 1 288 ? 47.965 11.410 -52.209 1.00 77.75 288 GLN A CA 1
ATOM 2267 C C . GLN A 1 288 ? 48.137 10.447 -51.023 1.00 77.75 288 GLN A C 1
ATOM 2269 O O . GLN A 1 288 ? 47.319 10.439 -50.102 1.00 77.75 288 GLN A O 1
ATOM 2274 N N . GLY A 1 289 ? 49.200 9.639 -51.019 1.00 75.62 289 GLY A N 1
ATOM 2275 C CA . GLY A 1 289 ? 49.551 8.778 -49.892 1.00 75.62 289 GLY A CA 1
ATOM 2276 C C . GLY A 1 289 ? 49.882 9.580 -48.632 1.00 75.62 289 GLY A C 1
ATOM 2277 O O . GLY A 1 289 ? 49.418 9.235 -47.546 1.00 75.62 289 GLY A O 1
ATOM 2278 N N . MET A 1 290 ? 50.624 10.683 -48.765 1.00 77.19 290 MET A N 1
ATOM 2279 C CA . MET A 1 290 ? 50.940 11.585 -47.656 1.00 77.19 290 MET A CA 1
ATOM 2280 C C . MET A 1 290 ? 49.703 12.334 -47.143 1.00 77.19 290 MET A C 1
ATOM 2282 O O . MET A 1 290 ? 49.543 12.445 -45.928 1.00 77.19 290 MET A O 1
ATOM 2286 N N . GLU A 1 291 ? 48.789 12.768 -48.017 1.00 78.38 291 GLU A N 1
ATOM 2287 C CA . GLU A 1 291 ? 47.500 13.348 -47.601 1.00 78.38 291 GLU A CA 1
ATOM 2288 C C . GLU A 1 291 ? 46.634 12.339 -46.827 1.00 78.38 291 GLU A C 1
ATOM 2290 O O . GLU A 1 291 ? 46.096 12.666 -45.765 1.00 78.38 291 GLU A O 1
ATOM 2295 N N . GLN A 1 292 ? 46.540 11.087 -47.295 1.00 78.00 292 GLN A N 1
ATOM 2296 C CA . GLN A 1 292 ? 45.825 10.033 -46.566 1.00 78.00 292 GLN A CA 1
ATOM 2297 C C . GLN A 1 292 ? 46.473 9.728 -45.210 1.00 78.00 292 GLN A C 1
ATOM 2299 O O . GLN A 1 292 ? 45.760 9.589 -44.216 1.00 78.00 292 GLN A O 1
ATOM 2304 N N . VAL A 1 293 ? 47.807 9.674 -45.134 1.00 79.62 293 VAL A N 1
ATOM 2305 C CA . VAL A 1 293 ? 48.534 9.512 -43.863 1.00 79.62 293 VAL A CA 1
ATOM 2306 C C . VAL A 1 293 ? 48.285 10.699 -42.926 1.00 79.62 293 VAL A C 1
ATOM 2308 O O . VAL A 1 293 ? 48.101 10.484 -41.727 1.00 79.62 293 VAL A O 1
ATOM 2311 N N . GLY A 1 294 ? 48.191 11.928 -43.442 1.00 83.38 294 GLY A N 1
ATOM 2312 C CA . GLY A 1 294 ? 47.790 13.110 -42.672 1.00 83.38 294 GLY A CA 1
ATOM 2313 C C . GLY A 1 294 ? 46.398 12.956 -42.051 1.00 83.38 294 GLY A C 1
ATOM 2314 O O . GLY A 1 294 ? 46.252 13.030 -40.831 1.00 83.38 294 GLY A O 1
ATOM 2315 N N . LEU A 1 295 ? 45.391 12.626 -42.867 1.00 84.94 295 LEU A N 1
ATOM 2316 C CA . LEU A 1 295 ? 44.012 12.397 -42.409 1.00 84.94 295 LEU A CA 1
ATOM 2317 C C . LEU A 1 295 ? 43.889 11.234 -41.411 1.00 84.94 295 LEU A C 1
ATOM 2319 O O . LEU A 1 295 ? 43.091 11.294 -40.473 1.00 84.94 295 LEU A O 1
ATOM 2323 N N . VAL A 1 296 ? 44.669 10.163 -41.587 1.00 84.75 296 VAL A N 1
ATOM 2324 C CA . VAL A 1 296 ? 44.743 9.057 -40.619 1.00 84.75 296 VAL A CA 1
ATOM 2325 C C . VAL A 1 296 ? 45.380 9.530 -39.310 1.00 84.75 296 VAL A C 1
ATOM 2327 O O . VAL A 1 296 ? 44.864 9.205 -38.243 1.00 84.75 296 VAL A O 1
ATOM 2330 N N . THR A 1 297 ? 46.434 10.346 -39.369 1.00 87.44 297 THR A N 1
ATOM 2331 C CA . THR A 1 297 ? 47.112 10.901 -38.185 1.00 87.44 297 THR A CA 1
ATOM 2332 C C . THR A 1 297 ? 46.176 11.803 -37.373 1.00 87.44 297 THR A C 1
ATOM 2334 O O . THR A 1 297 ? 46.086 11.647 -36.155 1.00 87.44 297 THR A O 1
ATOM 2337 N N . GLU A 1 298 ? 45.400 12.676 -38.023 1.00 88.50 298 GLU A N 1
ATOM 2338 C CA . GLU A 1 298 ? 44.373 13.492 -37.356 1.00 88.50 298 GLU A CA 1
ATOM 2339 C C . GLU A 1 298 ? 43.283 12.632 -36.700 1.00 88.50 298 GLU A C 1
ATOM 2341 O O . GLU A 1 298 ? 42.911 12.864 -35.547 1.00 88.50 298 GLU A O 1
ATOM 2346 N N . ARG A 1 299 ? 42.799 11.591 -37.393 1.00 88.81 299 ARG A N 1
ATOM 2347 C CA . ARG A 1 299 ? 41.811 10.653 -36.833 1.00 88.81 299 ARG A CA 1
ATOM 2348 C C . ARG A 1 299 ? 42.356 9.894 -35.624 1.00 88.81 299 ARG A C 1
ATOM 2350 O O . ARG A 1 299 ? 41.632 9.747 -34.642 1.00 88.81 299 ARG A O 1
ATOM 2357 N N . VAL A 1 300 ? 43.610 9.443 -35.668 1.00 88.44 300 VAL A N 1
ATOM 2358 C CA . VAL A 1 300 ? 44.282 8.775 -34.540 1.00 88.44 300 VAL A CA 1
ATOM 2359 C C . VAL A 1 300 ? 44.460 9.735 -33.362 1.00 88.44 300 VAL A C 1
ATOM 2361 O O . VAL A 1 300 ? 44.194 9.345 -32.225 1.00 88.44 300 VAL A O 1
ATOM 2364 N N . SER A 1 301 ? 44.817 10.997 -33.613 1.00 90.31 301 SER A N 1
ATOM 2365 C CA . SER A 1 301 ? 44.887 12.038 -32.580 1.00 90.31 301 SER A CA 1
ATOM 2366 C C . SER A 1 301 ? 43.531 12.242 -31.884 1.00 90.31 301 SER A C 1
ATOM 2368 O O . SER A 1 301 ? 43.432 12.112 -30.663 1.00 90.31 301 SER A O 1
ATOM 2370 N N . LEU A 1 302 ? 42.451 12.418 -32.656 1.00 91.56 302 LEU A N 1
ATOM 2371 C CA . LEU A 1 302 ? 41.088 12.578 -32.129 1.00 91.56 302 LEU A CA 1
ATOM 2372 C C . LEU A 1 302 ? 40.586 11.342 -31.360 1.00 91.56 302 LEU A C 1
ATOM 2374 O O . LEU A 1 302 ? 39.850 11.468 -30.380 1.00 91.56 302 LEU A O 1
ATOM 2378 N N . VAL A 1 303 ? 40.948 10.133 -31.800 1.00 90.62 303 VAL A N 1
ATOM 2379 C CA . VAL A 1 303 ? 40.644 8.897 -31.058 1.00 90.62 303 VAL A CA 1
ATOM 2380 C C . VAL A 1 303 ? 41.420 8.859 -29.741 1.00 90.62 303 VAL A C 1
ATOM 2382 O O . VAL A 1 303 ? 40.837 8.513 -28.717 1.00 90.62 303 VAL A O 1
ATOM 2385 N N . THR A 1 304 ? 42.687 9.272 -29.740 1.00 91.94 304 THR A N 1
ATOM 2386 C CA . THR A 1 304 ? 43.537 9.312 -28.538 1.00 91.94 304 THR A CA 1
ATOM 2387 C C . THR A 1 304 ? 42.976 10.280 -27.491 1.00 91.94 304 THR A C 1
ATOM 2389 O O . THR A 1 304 ? 42.838 9.906 -26.328 1.00 91.94 304 THR A O 1
ATOM 2392 N N . GLU A 1 305 ? 42.551 11.479 -27.903 1.00 92.75 305 GLU A N 1
ATOM 2393 C CA . GLU A 1 305 ? 41.867 12.450 -27.034 1.00 92.75 305 GLU A CA 1
ATOM 2394 C C . GLU A 1 305 ? 40.575 11.868 -26.432 1.00 92.75 305 GLU A C 1
ATOM 2396 O O . GLU A 1 305 ? 40.354 11.931 -25.221 1.00 92.75 305 GLU A O 1
ATOM 2401 N N . LYS A 1 306 ? 39.736 11.228 -27.258 1.00 90.94 306 LYS A N 1
ATOM 2402 C CA . LYS A 1 306 ? 38.492 10.590 -26.797 1.00 90.94 306 LYS A CA 1
ATOM 2403 C C . LYS A 1 306 ? 38.731 9.431 -25.832 1.00 90.94 306 LYS A C 1
ATOM 2405 O O . LYS A 1 306 ? 37.920 9.246 -24.929 1.00 90.94 306 LYS A O 1
ATOM 2410 N N . VAL A 1 307 ? 39.807 8.663 -26.010 1.00 93.00 307 VAL A N 1
ATOM 2411 C CA . VAL A 1 307 ? 40.204 7.592 -25.083 1.00 93.00 307 VAL A CA 1
ATOM 2412 C C . VAL A 1 307 ? 40.666 8.178 -23.746 1.00 93.00 307 VAL A C 1
ATOM 2414 O O . VAL A 1 307 ? 40.244 7.673 -22.709 1.00 93.00 307 VAL A O 1
ATOM 2417 N N . GLY A 1 308 ? 41.429 9.278 -23.749 1.00 94.12 308 GLY A N 1
ATOM 2418 C CA . GLY A 1 308 ? 41.794 10.009 -22.527 1.00 94.12 308 GLY A CA 1
ATOM 2419 C C . GLY A 1 308 ? 40.567 10.494 -21.747 1.00 94.12 308 GLY A C 1
ATOM 2420 O O . GLY A 1 308 ? 40.372 10.115 -20.596 1.00 94.12 308 GLY A O 1
ATOM 2421 N N . LEU A 1 309 ? 39.657 11.209 -22.418 1.00 93.44 309 LEU A N 1
ATOM 2422 C CA . LEU A 1 309 ? 38.395 11.675 -21.821 1.00 93.44 309 LEU A CA 1
ATOM 2423 C C . LEU A 1 309 ? 37.484 10.536 -21.328 1.00 93.44 309 LEU A C 1
ATOM 2425 O O . LEU A 1 309 ? 36.618 10.760 -20.478 1.00 93.44 309 LEU A O 1
ATOM 2429 N N . LEU A 1 310 ? 37.617 9.329 -21.886 1.00 92.62 310 LEU A N 1
ATOM 2430 C CA . LEU A 1 310 ? 36.894 8.151 -21.414 1.00 92.62 310 LEU A CA 1
ATOM 2431 C C . LEU A 1 310 ? 37.546 7.569 -20.153 1.00 92.62 310 LEU A C 1
ATOM 2433 O O . LEU A 1 310 ? 36.820 7.215 -19.228 1.00 92.62 310 LEU A O 1
ATOM 2437 N N . ALA A 1 311 ? 38.879 7.527 -20.085 1.00 93.12 311 ALA A N 1
ATOM 2438 C CA . ALA A 1 311 ? 39.619 7.096 -18.899 1.00 93.12 311 ALA A CA 1
ATOM 2439 C C . ALA A 1 311 ? 39.336 8.005 -17.688 1.00 93.12 311 ALA A C 1
ATOM 2441 O O . ALA A 1 311 ? 39.012 7.499 -16.615 1.00 93.12 311 ALA A O 1
ATOM 2442 N N . ASP A 1 312 ? 39.334 9.329 -17.880 1.00 93.62 312 ASP A N 1
ATOM 2443 C CA . ASP A 1 312 ? 38.988 10.297 -16.827 1.00 93.62 312 ASP A CA 1
ATOM 2444 C C . ASP A 1 312 ? 37.564 10.072 -16.286 1.00 93.62 312 ASP A C 1
ATOM 2446 O O . ASP A 1 312 ? 37.318 10.119 -15.079 1.00 93.62 312 ASP A O 1
ATOM 2450 N N . LYS A 1 313 ? 36.608 9.770 -17.177 1.00 92.50 313 LYS A N 1
ATOM 2451 C CA . LYS A 1 313 ? 35.222 9.453 -16.797 1.00 92.50 313 LYS A CA 1
ATOM 2452 C C . LYS A 1 313 ? 35.088 8.120 -16.069 1.00 92.50 313 LYS A C 1
ATOM 2454 O O . LYS A 1 313 ? 34.244 8.023 -15.184 1.00 92.50 313 LYS A O 1
ATOM 2459 N N . VAL A 1 314 ? 35.874 7.108 -16.438 1.00 94.06 314 VAL A N 1
ATOM 2460 C CA . VAL A 1 314 ? 35.899 5.821 -15.726 1.00 94.06 314 VAL A CA 1
ATOM 2461 C C . VAL A 1 314 ? 36.440 6.021 -14.311 1.00 94.06 314 VAL A C 1
ATOM 2463 O O . VAL A 1 314 ? 35.766 5.625 -13.368 1.00 94.06 314 VAL A O 1
ATOM 2466 N N . SER A 1 315 ? 37.554 6.742 -14.153 1.00 95.19 315 SER A N 1
ATOM 2467 C CA . SER A 1 315 ? 38.135 7.066 -12.840 1.00 95.19 315 SER A CA 1
ATOM 2468 C C . SER A 1 315 ? 37.141 7.801 -11.920 1.00 95.19 315 SER A C 1
ATOM 2470 O O . SER A 1 315 ? 36.948 7.421 -10.766 1.00 95.19 315 SER A O 1
ATOM 2472 N N . LEU A 1 316 ? 36.404 8.788 -12.451 1.00 95.50 316 LEU A N 1
ATOM 2473 C CA . LEU A 1 316 ? 35.350 9.484 -11.698 1.00 95.50 316 LEU A CA 1
ATOM 2474 C C . LEU A 1 316 ? 34.187 8.557 -11.288 1.00 95.50 316 LEU A C 1
ATOM 2476 O O . LEU A 1 316 ? 33.618 8.715 -10.208 1.00 95.50 316 LEU A O 1
ATOM 2480 N N . LEU A 1 317 ? 33.803 7.604 -12.144 1.00 94.38 317 LEU A N 1
ATOM 2481 C CA . LEU A 1 317 ? 32.754 6.629 -11.827 1.00 94.38 317 LEU A CA 1
ATOM 2482 C C . LEU A 1 317 ? 33.217 5.600 -10.785 1.00 94.38 317 LEU A C 1
ATOM 2484 O O . LEU A 1 317 ? 32.410 5.191 -9.953 1.00 94.38 317 LEU A O 1
ATOM 2488 N N . GLU A 1 318 ? 34.495 5.217 -10.794 1.00 95.06 318 GLU A N 1
ATOM 2489 C CA . GLU A 1 318 ? 35.100 4.351 -9.774 1.00 95.06 318 GLU A CA 1
ATOM 2490 C C . GLU A 1 318 ? 35.118 5.036 -8.396 1.00 95.06 318 GLU A C 1
ATOM 2492 O O . GLU A 1 318 ? 34.700 4.427 -7.410 1.00 95.06 318 GLU A O 1
ATOM 2497 N N . GLU A 1 319 ? 35.485 6.323 -8.324 1.00 96.69 319 GLU A N 1
ATOM 2498 C CA . GLU A 1 319 ? 35.415 7.109 -7.080 1.00 96.69 319 GLU A CA 1
ATOM 2499 C C . GLU A 1 319 ? 33.970 7.207 -6.549 1.00 96.69 319 GLU A C 1
ATOM 2501 O O . GLU A 1 319 ? 33.714 6.964 -5.365 1.00 96.69 319 GLU A O 1
ATOM 2506 N N . GLN A 1 320 ? 33.000 7.496 -7.426 1.00 94.50 320 GLN A N 1
ATOM 2507 C CA . GLN A 1 320 ? 31.580 7.549 -7.055 1.00 94.50 320 GLN A CA 1
ATOM 2508 C C . GLN A 1 320 ? 31.043 6.192 -6.582 1.00 94.50 320 GLN A C 1
ATOM 2510 O O . GLN A 1 320 ? 30.260 6.144 -5.629 1.00 94.50 320 GLN A O 1
ATOM 2515 N N . LEU A 1 321 ? 31.471 5.089 -7.203 1.00 95.19 321 LEU A N 1
ATOM 2516 C CA . LEU A 1 321 ? 31.103 3.738 -6.782 1.00 95.19 321 LEU A CA 1
ATOM 2517 C C . LEU A 1 321 ? 31.666 3.426 -5.389 1.00 95.19 321 LEU A C 1
ATOM 2519 O O . LEU A 1 321 ? 30.915 3.005 -4.511 1.00 95.19 321 LEU A O 1
ATOM 2523 N N . GLN A 1 322 ? 32.943 3.723 -5.142 1.00 96.56 322 GLN A N 1
ATOM 2524 C CA . GLN A 1 322 ? 33.576 3.516 -3.836 1.00 96.56 322 GLN A CA 1
ATOM 2525 C C . GLN A 1 322 ? 32.928 4.382 -2.734 1.00 96.56 322 GLN A C 1
ATOM 2527 O O . GLN A 1 322 ? 32.735 3.936 -1.594 1.00 96.56 322 GLN A O 1
ATOM 2532 N N . GLN A 1 323 ? 32.511 5.608 -3.066 1.00 94.88 323 GLN A N 1
ATOM 2533 C CA . GLN A 1 323 ? 31.731 6.456 -2.161 1.00 94.88 323 GLN A CA 1
ATOM 2534 C C . GLN A 1 323 ? 30.337 5.866 -1.874 1.00 94.88 323 GLN A C 1
ATOM 2536 O O . GLN A 1 323 ? 29.876 5.892 -0.729 1.00 94.88 323 GLN A O 1
ATOM 2541 N N . ALA A 1 324 ? 29.670 5.289 -2.876 1.00 91.94 324 ALA A N 1
ATOM 2542 C CA . ALA A 1 324 ? 28.375 4.633 -2.705 1.00 91.94 324 ALA A CA 1
ATOM 2543 C C . ALA A 1 324 ? 28.473 3.348 -1.858 1.00 91.94 324 ALA A C 1
ATOM 2545 O O . ALA A 1 324 ? 27.638 3.134 -0.979 1.00 91.94 324 ALA A O 1
ATOM 2546 N N . GLU A 1 325 ? 29.505 2.524 -2.052 1.00 96.19 325 GLU A N 1
ATOM 2547 C CA . GLU A 1 325 ? 29.746 1.298 -1.274 1.00 96.19 325 GLU A CA 1
ATOM 2548 C C . GLU A 1 325 ? 30.039 1.587 0.207 1.00 96.19 325 GLU A C 1
ATOM 2550 O O . GLU A 1 325 ? 29.497 0.930 1.107 1.00 96.19 325 GLU A O 1
ATOM 2555 N N . THR A 1 326 ? 30.852 2.609 0.488 1.00 96.69 326 THR A N 1
ATOM 2556 C CA . THR A 1 326 ? 31.135 3.041 1.868 1.00 96.69 326 THR A CA 1
ATOM 2557 C C . THR A 1 326 ? 29.896 3.640 2.541 1.00 96.69 326 THR A C 1
ATOM 2559 O O . THR A 1 326 ? 29.611 3.321 3.701 1.00 96.69 326 THR A O 1
ATOM 2562 N N . ALA A 1 327 ? 29.095 4.429 1.814 1.00 94.19 327 ALA A N 1
ATOM 2563 C CA . ALA A 1 327 ? 27.810 4.931 2.298 1.00 94.19 327 ALA A CA 1
ATOM 2564 C C . ALA A 1 327 ? 26.807 3.795 2.573 1.00 94.19 327 ALA A C 1
ATOM 2566 O O . ALA A 1 327 ? 26.192 3.773 3.641 1.00 94.19 327 ALA A O 1
ATOM 2567 N N . HIS A 1 328 ? 26.687 2.822 1.665 1.00 94.19 328 HIS A N 1
ATOM 2568 C CA . HIS A 1 328 ? 25.839 1.640 1.835 1.00 94.19 328 HIS A CA 1
ATOM 2569 C C . HIS A 1 328 ? 26.237 0.848 3.086 1.00 94.19 328 HIS A C 1
ATOM 2571 O O . HIS A 1 328 ? 25.391 0.571 3.933 1.00 94.19 328 HIS A O 1
ATOM 2577 N N . THR A 1 329 ? 27.533 0.577 3.267 1.00 96.19 329 THR A N 1
ATOM 2578 C CA . THR A 1 329 ? 28.062 -0.133 4.444 1.00 96.19 329 THR A CA 1
ATOM 2579 C C . THR A 1 329 ? 27.707 0.585 5.751 1.00 96.19 329 THR A C 1
ATOM 2581 O O . THR A 1 329 ? 27.258 -0.050 6.709 1.00 96.19 329 THR A O 1
ATOM 2584 N N . ARG A 1 330 ? 27.832 1.919 5.789 1.00 96.88 330 ARG A N 1
ATOM 2585 C CA . ARG A 1 330 ? 27.443 2.740 6.948 1.00 96.88 330 ARG A CA 1
ATOM 2586 C C . ARG A 1 330 ? 25.934 2.701 7.213 1.00 96.88 330 ARG A C 1
ATOM 2588 O O . ARG A 1 330 ? 25.521 2.633 8.369 1.00 96.88 330 ARG A O 1
ATOM 2595 N N . ILE A 1 331 ? 25.106 2.725 6.168 1.00 95.25 331 ILE A N 1
ATOM 2596 C CA . ILE A 1 331 ? 23.645 2.599 6.294 1.00 95.25 331 ILE A CA 1
ATOM 2597 C C . ILE A 1 331 ? 23.275 1.216 6.848 1.00 95.25 331 ILE A C 1
ATOM 2599 O O . ILE A 1 331 ? 22.491 1.142 7.790 1.00 95.25 331 ILE A O 1
ATOM 2603 N N . THR A 1 332 ? 23.882 0.135 6.347 1.00 96.31 332 THR A N 1
ATOM 2604 C CA . THR A 1 332 ? 23.668 -1.228 6.864 1.00 96.31 332 THR A CA 1
ATOM 2605 C C . THR A 1 332 ? 24.042 -1.341 8.345 1.00 96.31 332 THR A C 1
ATOM 2607 O O . THR A 1 332 ? 23.281 -1.903 9.128 1.00 96.31 332 THR A O 1
ATOM 2610 N N . GLN A 1 333 ? 25.171 -0.757 8.765 1.00 97.31 333 GLN A N 1
ATOM 2611 C CA . GLN A 1 333 ? 25.563 -0.713 10.180 1.00 97.31 333 GLN A CA 1
ATOM 2612 C C . GLN A 1 333 ? 24.533 0.035 11.042 1.00 97.31 333 GLN A C 1
ATOM 2614 O O . GLN A 1 333 ? 24.140 -0.470 12.093 1.00 97.31 333 GLN A O 1
ATOM 2619 N N . ASN A 1 334 ? 24.048 1.194 10.584 1.00 96.94 334 ASN A N 1
ATOM 2620 C CA . ASN A 1 334 ? 23.015 1.955 11.292 1.00 96.94 334 ASN A CA 1
ATOM 2621 C C . ASN A 1 334 ? 21.693 1.177 11.412 1.00 96.94 334 ASN A C 1
ATOM 2623 O O . ASN A 1 334 ? 21.075 1.205 12.473 1.00 96.94 334 ASN A O 1
ATOM 2627 N N . ILE A 1 335 ? 21.269 0.471 10.356 1.00 94.25 335 ILE A N 1
ATOM 2628 C CA . ILE A 1 335 ? 20.066 -0.377 10.378 1.00 94.25 335 ILE A CA 1
ATOM 2629 C C . ILE A 1 335 ? 20.219 -1.477 11.431 1.00 94.25 335 ILE A C 1
ATOM 2631 O O . ILE A 1 335 ? 19.361 -1.592 12.300 1.00 94.25 335 ILE A O 1
ATOM 2635 N N . ASN A 1 336 ? 21.340 -2.205 11.437 1.00 96.56 336 ASN A N 1
ATOM 2636 C CA . ASN A 1 336 ? 21.589 -3.269 12.416 1.00 96.56 336 ASN A CA 1
ATOM 2637 C C . ASN A 1 336 ? 21.552 -2.753 13.870 1.00 96.56 336 ASN A C 1
ATOM 2639 O O . ASN A 1 336 ? 21.032 -3.430 14.756 1.00 96.56 336 ASN A O 1
ATOM 2643 N N . VAL A 1 337 ? 22.074 -1.545 14.126 1.00 97.25 337 VAL A N 1
ATOM 2644 C CA . VAL A 1 337 ? 22.010 -0.904 15.454 1.00 97.25 337 VAL A CA 1
ATOM 2645 C C . VAL A 1 337 ? 20.572 -0.523 15.825 1.00 97.25 337 VAL A C 1
ATOM 2647 O O . VAL A 1 337 ? 20.161 -0.760 16.959 1.00 97.25 337 VAL A O 1
ATOM 2650 N N . LEU A 1 338 ? 19.793 0.029 14.889 1.00 95.69 338 LEU A N 1
ATOM 2651 C CA . LEU A 1 338 ? 18.388 0.393 15.112 1.00 95.69 338 LEU A CA 1
ATOM 2652 C C . LEU A 1 338 ? 17.481 -0.831 15.311 1.00 95.69 338 LEU A C 1
ATOM 2654 O O . LEU A 1 338 ? 16.558 -0.789 16.123 1.00 95.69 338 LEU A O 1
ATOM 2658 N N . GLU A 1 339 ? 17.741 -1.934 14.610 1.00 96.38 339 GLU A N 1
ATOM 2659 C CA . GLU A 1 339 ? 17.027 -3.197 14.816 1.00 96.38 339 GLU A CA 1
ATOM 2660 C C . GLU A 1 339 ? 17.333 -3.794 16.196 1.00 96.38 339 GLU A C 1
ATOM 2662 O O . GLU A 1 339 ? 16.412 -4.231 16.891 1.00 96.38 339 GLU A O 1
ATOM 2667 N N . ALA A 1 340 ? 18.596 -3.749 16.635 1.00 96.62 340 ALA A N 1
ATOM 2668 C CA . ALA A 1 340 ? 19.000 -4.209 17.962 1.00 96.62 340 ALA A CA 1
ATOM 2669 C C . ALA A 1 340 ? 18.353 -3.382 19.089 1.00 96.62 340 ALA A C 1
ATOM 2671 O O . ALA A 1 340 ? 17.746 -3.958 19.995 1.00 96.62 340 ALA A O 1
ATOM 2672 N N . THR A 1 341 ? 18.40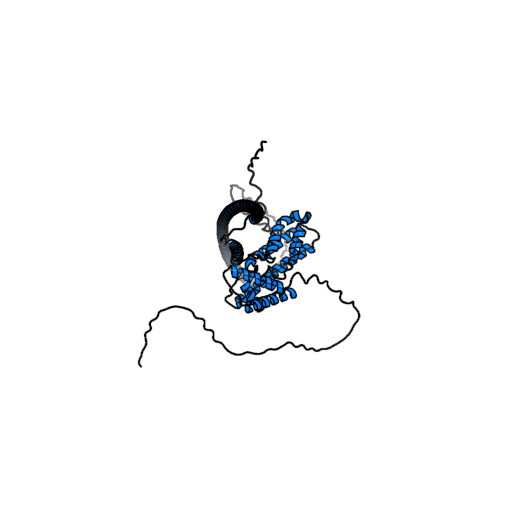4 -2.047 19.015 1.00 96.31 341 THR A N 1
ATOM 2673 C CA . THR A 1 341 ? 17.796 -1.169 20.035 1.00 96.31 341 THR A CA 1
ATOM 2674 C C . THR A 1 341 ? 16.269 -1.258 20.030 1.00 96.31 341 THR A C 1
ATOM 2676 O O . THR A 1 341 ? 15.649 -1.258 21.094 1.00 96.31 341 THR A O 1
ATOM 2679 N N . SER A 1 342 ? 15.639 -1.426 18.861 1.00 96.00 342 SER A N 1
ATOM 2680 C CA . SER A 1 342 ? 14.194 -1.672 18.760 1.00 96.00 342 SER A CA 1
ATOM 2681 C C . SER A 1 342 ? 13.790 -3.014 19.385 1.00 96.00 342 SER A C 1
ATOM 2683 O O . SER A 1 342 ? 12.777 -3.095 20.086 1.00 96.00 342 SER A O 1
ATOM 2685 N N . ALA A 1 343 ? 14.587 -4.070 19.186 1.00 95.25 343 ALA A N 1
ATOM 2686 C CA . ALA A 1 343 ? 14.361 -5.370 19.812 1.00 95.25 343 ALA A CA 1
ATOM 2687 C C . ALA A 1 343 ? 14.515 -5.309 21.343 1.00 95.25 343 ALA A C 1
ATOM 2689 O O . ALA A 1 343 ? 13.674 -5.860 22.059 1.00 95.25 343 ALA A O 1
ATOM 2690 N N . GLU A 1 344 ? 15.528 -4.596 21.842 1.00 97.38 344 GLU A N 1
ATOM 2691 C CA . GLU A 1 344 ? 15.754 -4.361 23.273 1.00 97.38 344 GLU A CA 1
ATOM 2692 C C . GLU A 1 344 ? 14.598 -3.575 23.910 1.00 97.38 344 GLU A C 1
ATOM 2694 O O . GLU A 1 344 ? 13.984 -4.047 24.868 1.00 97.38 344 GLU A O 1
ATOM 2699 N N . GLN A 1 345 ? 14.199 -2.443 23.319 1.00 96.81 345 GLN A N 1
ATOM 2700 C CA . GLN A 1 345 ? 13.065 -1.640 23.789 1.00 96.81 345 GLN A CA 1
ATOM 2701 C C . GLN A 1 345 ? 11.753 -2.446 23.795 1.00 96.81 345 GLN A C 1
ATOM 2703 O O . GLN A 1 345 ? 10.932 -2.331 24.709 1.00 96.81 345 GLN A O 1
ATOM 2708 N N . LYS A 1 346 ? 11.545 -3.310 22.794 1.00 96.06 346 LYS A N 1
ATOM 2709 C CA . LYS A 1 346 ? 10.380 -4.203 22.723 1.00 96.06 346 LYS A CA 1
ATOM 2710 C C . LYS A 1 346 ? 10.403 -5.283 23.809 1.00 96.06 346 LYS A C 1
ATOM 2712 O O . LYS A 1 346 ? 9.340 -5.632 24.323 1.00 96.06 346 LYS A O 1
ATOM 2717 N N . ALA A 1 347 ? 11.576 -5.805 24.165 1.00 96.56 347 ALA A N 1
ATOM 2718 C CA . ALA A 1 347 ? 11.731 -6.736 25.281 1.00 96.56 347 ALA A CA 1
ATOM 2719 C C . ALA A 1 347 ? 11.481 -6.041 26.631 1.00 96.56 347 ALA A C 1
ATOM 2721 O O . ALA A 1 347 ? 10.745 -6.571 27.464 1.00 96.56 347 ALA A O 1
ATOM 2722 N N . GLU A 1 348 ? 12.001 -4.825 26.818 1.00 97.62 348 GLU A N 1
ATOM 2723 C CA . GLU A 1 348 ? 11.773 -4.027 28.026 1.00 97.62 348 GLU A CA 1
ATOM 2724 C C . GLU A 1 348 ? 10.283 -3.685 28.210 1.00 97.62 348 GLU A C 1
ATOM 2726 O O . GLU A 1 348 ? 9.733 -3.840 29.302 1.00 97.62 348 GLU A O 1
ATOM 2731 N N . ASN A 1 349 ? 9.596 -3.288 27.133 1.00 96.25 349 ASN A N 1
ATOM 2732 C CA . ASN A 1 349 ? 8.164 -2.989 27.161 1.00 96.25 349 ASN A CA 1
ATOM 2733 C C . ASN A 1 349 ? 7.312 -4.223 27.490 1.00 96.25 349 ASN A C 1
ATOM 2735 O O . ASN A 1 349 ? 6.392 -4.111 28.297 1.00 96.25 349 ASN A O 1
ATOM 2739 N N . ARG A 1 350 ? 7.649 -5.407 26.957 1.00 96.06 350 ARG A N 1
ATOM 2740 C CA . ARG A 1 350 ? 6.997 -6.671 27.351 1.00 96.06 350 ARG A CA 1
ATOM 2741 C C . ARG A 1 350 ? 7.182 -6.968 28.835 1.00 96.06 350 ARG A C 1
ATOM 2743 O O . ARG A 1 350 ? 6.217 -7.281 29.516 1.00 96.06 350 ARG A O 1
ATOM 2750 N N . LEU A 1 351 ? 8.393 -6.794 29.360 1.00 97.50 351 LEU A N 1
ATOM 2751 C CA . LEU A 1 351 ? 8.681 -7.021 30.777 1.00 97.50 351 LEU A CA 1
ATOM 2752 C C . LEU A 1 351 ? 7.976 -5.998 31.694 1.00 97.50 351 LEU A C 1
ATOM 2754 O O . LEU A 1 351 ? 7.606 -6.329 32.822 1.00 97.50 351 LEU A O 1
ATOM 2758 N N . LYS A 1 352 ? 7.743 -4.764 31.222 1.00 97.12 352 LYS A N 1
ATOM 2759 C CA . LYS A 1 352 ? 6.880 -3.774 31.897 1.00 97.12 352 LYS A CA 1
ATOM 2760 C C . LYS A 1 352 ? 5.405 -4.193 31.860 1.00 97.12 352 LYS A C 1
ATOM 2762 O O . LYS A 1 352 ? 4.740 -4.111 32.890 1.00 97.12 352 LYS A O 1
ATOM 2767 N N . GLU A 1 353 ? 4.909 -4.660 30.716 1.00 96.00 353 GLU A N 1
ATOM 2768 C CA . GLU A 1 353 ? 3.532 -5.140 30.535 1.00 96.00 353 GLU A CA 1
ATOM 2769 C C . GLU A 1 353 ? 3.242 -6.373 31.407 1.00 96.00 353 GLU A C 1
ATOM 2771 O O . GLU A 1 353 ? 2.273 -6.374 32.161 1.00 96.00 353 GLU A O 1
ATOM 2776 N N . GLU A 1 354 ? 4.127 -7.373 31.412 1.00 97.38 354 GLU A N 1
ATOM 2777 C CA . GLU A 1 354 ? 4.032 -8.568 32.264 1.00 97.38 354 GLU A CA 1
ATOM 2778 C C . GLU A 1 354 ? 3.985 -8.209 33.759 1.00 97.38 354 GLU A C 1
ATOM 2780 O O . GLU A 1 354 ? 3.146 -8.733 34.496 1.00 97.38 354 GLU A O 1
ATOM 2785 N N . LYS A 1 355 ? 4.821 -7.260 34.211 1.00 97.94 355 LYS A N 1
ATOM 2786 C CA . LYS A 1 355 ? 4.782 -6.739 35.590 1.00 97.94 355 LYS A CA 1
ATOM 2787 C C . LYS A 1 355 ? 3.457 -6.044 35.914 1.00 97.94 355 LYS A C 1
ATOM 2789 O O . LYS A 1 355 ? 2.917 -6.256 37.000 1.00 97.94 355 LYS A O 1
ATOM 2794 N N . TRP A 1 356 ? 2.922 -5.246 34.990 1.00 96.81 356 TRP A N 1
ATOM 2795 C CA . TRP A 1 356 ? 1.623 -4.583 35.152 1.00 96.81 356 TRP A CA 1
ATOM 2796 C C . TRP A 1 356 ? 0.460 -5.578 35.202 1.00 96.81 356 TRP A C 1
ATOM 2798 O O . TRP A 1 356 ? -0.404 -5.460 36.069 1.00 96.81 356 TRP A O 1
ATOM 2808 N N . VAL A 1 357 ? 0.456 -6.587 34.328 1.00 97.19 357 VAL A N 1
ATOM 2809 C CA . VAL A 1 357 ? -0.554 -7.657 34.314 1.00 97.19 357 VAL A CA 1
ATOM 2810 C C . VAL A 1 357 ? -0.495 -8.476 35.606 1.00 97.19 357 VAL A C 1
ATOM 2812 O O . VAL A 1 357 ? -1.537 -8.738 36.210 1.00 97.19 357 VAL A O 1
ATOM 2815 N N . ALA A 1 358 ? 0.706 -8.818 36.085 1.00 97.44 358 ALA A N 1
ATOM 2816 C CA . ALA A 1 358 ? 0.895 -9.489 37.369 1.00 97.44 358 ALA A CA 1
ATOM 2817 C C . ALA A 1 358 ? 0.335 -8.656 38.537 1.00 97.44 358 ALA A C 1
ATOM 2819 O O . ALA A 1 358 ? -0.487 -9.160 39.305 1.00 97.44 358 ALA A O 1
ATOM 2820 N N . ALA A 1 359 ? 0.694 -7.371 38.631 1.00 97.50 359 ALA A N 1
ATOM 2821 C CA . ALA A 1 359 ? 0.183 -6.466 39.663 1.00 97.50 359 ALA A CA 1
ATOM 2822 C C . ALA A 1 359 ? -1.352 -6.319 39.612 1.00 97.50 359 ALA A C 1
ATOM 2824 O O . ALA A 1 359 ? -2.022 -6.448 40.637 1.00 97.50 359 ALA A O 1
ATOM 2825 N N . ALA A 1 360 ? -1.930 -6.136 38.421 1.00 95.44 360 ALA A N 1
ATOM 2826 C CA . ALA A 1 360 ? -3.378 -6.054 38.238 1.00 95.44 360 ALA A CA 1
ATOM 2827 C C . ALA A 1 360 ? -4.094 -7.359 38.641 1.00 95.44 360 ALA A C 1
ATOM 2829 O O . ALA A 1 360 ? -5.168 -7.316 39.246 1.00 95.44 360 ALA A O 1
ATOM 2830 N N . SER A 1 361 ? -3.497 -8.523 38.355 1.00 97.38 361 SER A N 1
ATOM 2831 C CA . SER A 1 361 ? -4.041 -9.822 38.774 1.00 97.38 361 SER A CA 1
ATOM 2832 C C . SER A 1 361 ? -4.052 -9.994 40.298 1.00 97.38 361 SER A C 1
ATOM 2834 O O . SER A 1 361 ? -5.035 -10.495 40.845 1.00 97.38 361 SER A O 1
ATOM 2836 N N . GLN A 1 362 ? -3.014 -9.506 40.986 1.00 98.06 362 GLN A N 1
ATOM 2837 C CA . GLN A 1 362 ? -2.911 -9.548 42.444 1.00 98.06 362 GLN A CA 1
ATOM 2838 C C . GLN A 1 362 ? -3.955 -8.632 43.099 1.00 98.06 362 GLN A C 1
ATOM 2840 O O . GLN A 1 362 ? -4.709 -9.091 43.954 1.00 98.06 362 GLN A O 1
ATOM 2845 N N . ILE A 1 363 ? -4.096 -7.389 42.621 1.00 96.69 363 ILE A N 1
ATOM 2846 C CA . ILE A 1 363 ? -5.139 -6.454 43.086 1.00 96.69 363 ILE A CA 1
ATOM 2847 C C . ILE A 1 363 ? -6.539 -7.059 42.891 1.00 96.69 363 ILE A C 1
ATOM 2849 O O . ILE A 1 363 ? -7.391 -6.986 43.777 1.00 96.69 363 ILE A O 1
ATOM 2853 N N . ARG A 1 364 ? -6.787 -7.710 41.746 1.00 97.06 364 ARG A N 1
ATOM 2854 C CA . ARG A 1 364 ? -8.069 -8.378 41.474 1.00 97.06 364 ARG A CA 1
ATOM 2855 C C . ARG A 1 364 ? -8.336 -9.530 42.444 1.00 97.06 364 ARG A C 1
ATOM 2857 O O . ARG A 1 364 ? -9.466 -9.673 42.904 1.00 97.06 364 ARG A O 1
ATOM 2864 N N . LYS A 1 365 ? -7.315 -10.328 42.767 1.00 98.31 365 LYS A N 1
ATOM 2865 C CA . LYS A 1 365 ? -7.404 -11.416 43.749 1.00 98.31 365 LYS A CA 1
ATOM 2866 C C . LYS A 1 365 ? -7.742 -10.876 45.142 1.00 98.31 365 LYS A C 1
ATOM 2868 O O . LYS A 1 365 ? -8.707 -11.337 45.744 1.00 98.31 365 LYS A O 1
ATOM 2873 N N . GLU A 1 366 ? -7.018 -9.860 45.607 1.00 98.00 366 GLU A N 1
ATOM 2874 C CA . GLU A 1 366 ? -7.256 -9.201 46.901 1.00 98.00 366 GLU A CA 1
ATOM 2875 C C . GLU A 1 366 ? -8.666 -8.597 46.989 1.00 98.00 366 GLU A C 1
ATOM 2877 O O . GLU A 1 366 ? -9.343 -8.732 48.011 1.00 98.00 366 GLU A O 1
ATOM 2882 N N . HIS A 1 367 ? -9.157 -7.997 45.898 1.00 96.81 367 HIS A N 1
ATOM 2883 C CA . HIS A 1 367 ? -10.529 -7.500 45.811 1.00 96.81 367 HIS A CA 1
ATOM 2884 C C . HIS A 1 367 ? -11.565 -8.634 45.904 1.00 96.81 367 HIS A C 1
ATOM 2886 O O . HIS A 1 367 ? -12.516 -8.527 46.678 1.00 96.81 367 HIS A O 1
ATOM 2892 N N . CYS A 1 368 ? -11.372 -9.750 45.192 1.00 98.00 368 CYS A N 1
ATOM 2893 C CA . CYS A 1 368 ? -12.245 -10.923 45.312 1.00 98.00 368 CYS A CA 1
ATOM 2894 C C . CYS A 1 368 ? -12.248 -11.509 46.738 1.00 98.00 368 CYS A C 1
ATOM 2896 O O . CYS A 1 368 ? -13.311 -11.843 47.258 1.00 98.00 368 CYS A O 1
ATOM 2898 N N . GLU A 1 369 ? -11.091 -11.581 47.402 1.00 98.31 369 GLU A N 1
ATOM 2899 C CA . GLU A 1 369 ? -10.970 -12.018 48.802 1.00 98.31 369 GLU A CA 1
ATOM 2900 C C . GLU A 1 369 ? -11.610 -11.029 49.794 1.00 98.31 369 GLU A C 1
ATOM 2902 O O . GLU A 1 369 ? -12.112 -11.429 50.847 1.00 98.31 369 GLU A O 1
ATOM 2907 N N . HIS A 1 370 ? -11.612 -9.729 49.490 1.00 97.62 370 HIS A N 1
ATOM 2908 C CA . HIS A 1 370 ? -12.328 -8.722 50.272 1.00 97.62 370 HIS A CA 1
ATOM 2909 C C . HIS A 1 370 ? -13.850 -8.873 50.131 1.00 97.62 370 HIS A C 1
ATOM 2911 O O . HIS A 1 370 ? -14.546 -8.986 51.140 1.00 97.62 370 HIS A O 1
ATOM 2917 N N . VAL A 1 371 ? -14.359 -8.980 48.899 1.00 97.69 371 VAL A N 1
ATOM 2918 C CA . VAL A 1 371 ? -15.791 -9.184 48.617 1.00 97.69 371 VAL A CA 1
ATOM 2919 C C . VAL A 1 371 ? -16.300 -10.500 49.222 1.00 97.69 371 VAL A C 1
ATOM 2921 O O . VAL A 1 371 ? -17.374 -10.532 49.818 1.00 97.69 371 VAL A O 1
ATOM 2924 N N . ALA A 1 372 ? -15.515 -11.582 49.163 1.00 97.81 372 ALA A N 1
ATOM 2925 C CA . ALA A 1 372 ? -15.866 -12.854 49.800 1.00 97.81 372 ALA A CA 1
ATOM 2926 C C . ALA A 1 372 ? -15.995 -12.735 51.333 1.00 97.81 372 ALA A C 1
ATOM 2928 O O . ALA A 1 372 ? -16.913 -13.313 51.922 1.00 97.81 372 ALA A O 1
ATOM 2929 N N . ARG A 1 373 ? -15.124 -11.950 51.985 1.00 98.25 373 ARG A N 1
ATOM 2930 C CA . ARG A 1 373 ? -15.225 -11.652 53.424 1.00 98.25 373 ARG A CA 1
ATOM 2931 C C . ARG A 1 373 ? -16.465 -10.819 53.746 1.00 98.25 373 ARG A C 1
ATOM 2933 O O . ARG A 1 373 ? -17.204 -11.197 54.651 1.00 98.25 373 ARG A O 1
ATOM 2940 N N . GLN A 1 374 ? -16.732 -9.760 52.979 1.00 98.00 374 GLN A N 1
ATOM 2941 C CA . GLN A 1 374 ? -17.925 -8.920 53.149 1.00 98.00 374 GLN A CA 1
ATOM 2942 C C . GLN A 1 374 ? -19.224 -9.720 52.985 1.00 98.00 374 GLN A C 1
ATOM 2944 O O . GLN A 1 374 ? -20.110 -9.624 53.827 1.00 98.00 374 GLN A O 1
ATOM 2949 N N . ASN A 1 375 ? -19.324 -10.578 51.966 1.00 97.75 375 ASN A N 1
ATOM 2950 C CA . ASN A 1 375 ? -20.495 -11.439 51.768 1.00 97.75 375 ASN A CA 1
ATOM 2951 C C . ASN A 1 375 ? -20.687 -12.432 52.929 1.00 97.75 375 ASN A C 1
ATOM 2953 O O . ASN A 1 375 ? -21.810 -12.648 53.382 1.00 97.75 375 ASN A O 1
ATOM 2957 N N . SER A 1 376 ? -19.592 -12.993 53.451 1.00 98.06 376 SER A N 1
ATOM 2958 C CA . SER A 1 376 ? -19.624 -13.898 54.612 1.00 98.06 376 SER A CA 1
ATOM 2959 C C . SER A 1 376 ? -20.073 -13.189 55.899 1.00 98.06 376 SER A C 1
ATOM 2961 O O . SER A 1 376 ? -20.687 -13.798 56.773 1.00 98.06 376 SER A O 1
ATOM 2963 N N . GLU A 1 377 ? -19.767 -11.898 56.030 1.00 98.00 377 GLU A N 1
ATOM 2964 C CA . GLU A 1 377 ? -20.228 -11.046 57.126 1.00 98.00 377 GLU A CA 1
ATOM 2965 C C . GLU A 1 377 ? -21.692 -10.621 56.964 1.00 98.00 377 GLU A C 1
ATOM 2967 O O . GLU A 1 377 ? -22.449 -10.697 57.929 1.00 98.00 377 GLU A O 1
ATOM 2972 N N . LEU A 1 378 ? -22.122 -10.271 55.749 1.00 97.44 378 LEU A N 1
ATOM 2973 C CA . LEU A 1 378 ? -23.520 -9.960 55.442 1.00 97.44 378 LEU A CA 1
ATOM 2974 C C . LEU A 1 378 ? -24.450 -11.144 55.735 1.00 97.44 378 LEU A C 1
ATOM 2976 O O . LEU A 1 378 ? -25.475 -10.951 56.384 1.00 97.44 378 LEU A O 1
ATOM 2980 N N . GLU A 1 379 ? -24.089 -12.369 55.339 1.00 97.94 379 GLU A N 1
ATOM 2981 C CA . GLU A 1 379 ? -24.886 -13.559 55.676 1.00 97.94 379 GLU A CA 1
ATOM 2982 C C . GLU A 1 379 ? -24.894 -13.840 57.191 1.00 97.94 379 GLU A C 1
ATOM 2984 O O . GLU A 1 379 ? -25.934 -14.201 57.741 1.00 97.94 379 GLU A O 1
ATOM 2989 N N . ARG A 1 380 ? -23.791 -13.582 57.912 1.00 98.31 380 ARG A N 1
ATOM 2990 C CA . ARG A 1 380 ? -23.761 -13.671 59.386 1.00 98.31 380 ARG A CA 1
ATOM 2991 C C . ARG A 1 380 ? -24.713 -12.663 60.042 1.00 98.31 380 ARG A C 1
ATOM 2993 O O . ARG A 1 380 ? -25.447 -13.028 60.957 1.00 98.31 380 ARG A O 1
ATOM 3000 N N . ILE A 1 381 ? -24.710 -11.412 59.577 1.00 97.19 381 ILE A N 1
ATOM 3001 C CA . ILE A 1 381 ? -25.597 -10.348 60.075 1.00 97.19 381 ILE A CA 1
ATOM 3002 C C . ILE A 1 381 ? -27.057 -10.687 59.764 1.00 97.19 381 ILE A C 1
ATOM 3004 O O . ILE A 1 381 ? -27.908 -10.581 60.640 1.00 97.19 381 ILE A O 1
ATOM 3008 N N . LYS A 1 382 ? -27.349 -11.150 58.548 1.00 98.06 382 LYS A N 1
ATOM 3009 C CA . LYS A 1 382 ? -28.685 -11.574 58.113 1.00 98.06 382 LYS A CA 1
ATOM 3010 C C . LYS A 1 382 ? -29.243 -12.704 58.984 1.00 98.06 382 LYS A C 1
ATOM 3012 O O . LYS A 1 382 ? -30.366 -12.582 59.460 1.00 98.06 382 LYS A O 1
ATOM 3017 N N . LEU A 1 383 ? -28.443 -13.736 59.273 1.00 97.88 383 LEU A N 1
ATOM 3018 C CA . LEU A 1 383 ? -28.821 -14.810 60.200 1.00 97.88 383 LEU A CA 1
ATOM 3019 C C . LEU A 1 383 ? -29.062 -14.294 61.629 1.00 97.8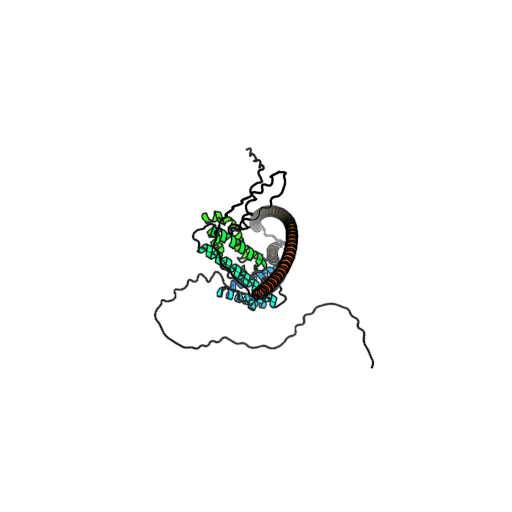8 383 LEU A C 1
ATOM 3021 O O . LEU A 1 383 ? -30.013 -14.723 62.277 1.00 97.88 383 LEU A O 1
ATOM 3025 N N . ALA A 1 384 ? -28.248 -13.353 62.118 1.00 97.19 384 ALA A N 1
ATOM 3026 C CA . ALA A 1 384 ? -28.450 -12.743 63.435 1.00 97.19 384 ALA A CA 1
ATOM 3027 C C . ALA A 1 384 ? -29.738 -11.896 63.502 1.00 97.19 384 ALA A C 1
ATOM 3029 O O . ALA A 1 384 ? -30.478 -11.977 64.480 1.00 97.19 384 ALA A O 1
ATOM 3030 N N . VAL A 1 385 ? -30.042 -11.131 62.448 1.00 97.50 385 VAL A N 1
ATOM 3031 C CA . VAL A 1 385 ? -31.295 -10.366 62.317 1.00 97.50 385 VAL A CA 1
ATOM 3032 C C . VAL A 1 385 ? -32.506 -11.298 62.250 1.00 97.50 385 VAL A C 1
ATOM 3034 O O . VAL A 1 385 ? -33.533 -11.004 62.854 1.00 97.50 385 VAL A O 1
ATOM 3037 N N . GLU A 1 386 ? -32.402 -12.429 61.552 1.00 97.19 386 GLU A N 1
ATOM 3038 C CA . GLU A 1 386 ? -33.480 -13.416 61.465 1.00 97.19 386 GLU A CA 1
ATOM 3039 C C . GLU A 1 386 ? -33.715 -14.134 62.806 1.00 97.19 386 GLU A C 1
ATOM 3041 O O . GLU A 1 386 ? -34.864 -14.260 63.230 1.00 97.19 386 GLU A O 1
ATOM 3046 N N . ALA A 1 387 ? -32.645 -14.478 63.534 1.00 96.38 387 ALA A N 1
ATOM 3047 C CA . ALA A 1 387 ? -32.723 -15.036 64.885 1.00 96.38 387 ALA A CA 1
ATOM 3048 C C . ALA A 1 387 ? -33.350 -14.059 65.902 1.00 96.38 387 ALA A C 1
ATOM 3050 O O . ALA A 1 387 ? -34.220 -14.446 66.691 1.00 96.38 387 ALA A O 1
ATOM 3051 N N . GLU A 1 388 ? -32.972 -12.778 65.870 1.00 96.19 388 GLU A N 1
ATOM 3052 C CA . GLU A 1 388 ? -33.562 -11.778 66.768 1.00 96.19 388 GLU A CA 1
ATOM 3053 C C . GLU A 1 388 ? -35.004 -11.429 66.349 1.00 96.19 388 GLU A C 1
ATOM 3055 O O . GLU A 1 388 ? -35.864 -11.206 67.200 1.00 96.19 388 GLU A O 1
ATOM 3060 N N . ARG A 1 389 ? -35.335 -11.496 65.050 1.00 96.44 389 ARG A N 1
ATOM 3061 C CA . ARG A 1 389 ? -36.721 -11.384 64.567 1.00 96.44 389 ARG A CA 1
ATOM 3062 C C . ARG A 1 389 ? -37.600 -12.519 65.094 1.00 96.44 389 ARG A C 1
ATOM 3064 O O . ARG A 1 389 ? -38.714 -12.236 65.533 1.00 96.44 389 ARG A O 1
ATOM 3071 N N . THR A 1 390 ? -37.126 -13.769 65.082 1.00 95.69 390 THR A N 1
ATOM 3072 C CA . THR A 1 390 ? -37.867 -14.890 65.688 1.00 95.69 390 THR A CA 1
ATOM 3073 C C . THR A 1 390 ? -38.037 -14.696 67.193 1.00 95.69 390 THR A C 1
ATOM 3075 O O . THR A 1 390 ? -39.151 -14.813 67.696 1.00 95.69 390 THR A O 1
ATOM 3078 N N . ARG A 1 391 ? -36.991 -14.240 67.894 1.00 95.38 391 ARG A N 1
ATOM 3079 C CA . ARG A 1 391 ? -37.061 -13.922 69.326 1.00 95.38 391 ARG A CA 1
ATOM 3080 C C . ARG A 1 391 ? -38.098 -12.841 69.648 1.00 95.38 391 ARG A C 1
ATOM 3082 O O . ARG A 1 391 ? -38.842 -12.977 70.614 1.00 95.38 391 ARG A O 1
ATOM 3089 N N . CYS A 1 392 ? -38.183 -11.785 68.839 1.00 92.12 392 CYS A N 1
ATOM 3090 C CA . CYS A 1 392 ? -39.209 -10.750 68.985 1.00 92.12 392 CYS A CA 1
ATOM 3091 C C . CYS A 1 392 ? -40.630 -11.301 68.792 1.00 92.12 392 CYS A C 1
ATOM 3093 O O . CYS A 1 392 ? -41.543 -10.873 69.497 1.00 92.12 392 CYS A O 1
ATOM 3095 N N . VAL A 1 393 ? -40.831 -12.254 67.874 1.00 94.75 393 VAL A N 1
ATOM 3096 C CA . VAL A 1 393 ? -42.127 -12.933 67.696 1.00 94.75 393 VAL A CA 1
ATOM 3097 C C . VAL A 1 393 ? -42.480 -13.763 68.934 1.00 94.75 393 VAL A C 1
ATOM 3099 O O . VAL A 1 393 ? -43.597 -13.631 69.432 1.00 94.75 393 VAL A O 1
ATOM 3102 N N . ASP A 1 394 ? -41.531 -14.522 69.488 1.00 92.31 394 ASP A N 1
ATOM 3103 C CA . ASP A 1 394 ? -41.740 -15.309 70.714 1.00 92.31 394 ASP A CA 1
ATOM 3104 C C . ASP A 1 394 ? -42.055 -14.418 71.928 1.00 92.31 394 ASP A C 1
ATOM 3106 O O . ASP A 1 394 ? -42.959 -14.710 72.712 1.00 92.31 394 ASP A O 1
ATOM 3110 N N . VAL A 1 395 ? -41.351 -13.288 72.074 1.00 91.88 395 VAL A N 1
ATOM 3111 C CA . VAL A 1 395 ? -41.631 -12.297 73.126 1.00 91.88 395 VAL A CA 1
ATOM 3112 C C . VAL A 1 395 ? -43.031 -11.707 72.958 1.00 91.88 395 VAL A C 1
ATOM 3114 O O . VAL A 1 395 ? -43.779 -11.652 73.935 1.00 91.88 395 VAL A O 1
ATOM 3117 N N . MET A 1 396 ? -43.428 -11.307 71.745 1.00 90.31 396 MET A N 1
ATOM 3118 C CA . MET A 1 396 ? -44.786 -10.806 71.496 1.00 90.31 396 MET A CA 1
ATOM 3119 C C . MET A 1 396 ? -45.857 -11.862 71.800 1.00 90.31 396 MET A C 1
ATOM 3121 O O . MET A 1 396 ? -46.836 -11.530 72.463 1.00 90.31 396 MET A O 1
ATOM 3125 N N . ALA A 1 397 ? -45.653 -13.123 71.405 1.00 90.25 397 ALA A N 1
ATOM 3126 C CA . ALA A 1 397 ? -46.571 -14.221 71.709 1.00 90.25 397 ALA A CA 1
ATOM 3127 C C . ALA A 1 397 ? -46.730 -14.438 73.226 1.00 90.25 397 ALA A C 1
ATOM 3129 O O . ALA A 1 397 ? -47.854 -14.443 73.730 1.00 90.25 397 ALA A O 1
ATOM 3130 N N . ASN A 1 398 ? -45.618 -14.513 73.966 1.00 89.50 398 ASN A N 1
ATOM 3131 C CA . ASN A 1 398 ? -45.626 -14.643 75.427 1.00 89.50 398 ASN A CA 1
ATOM 3132 C C . ASN A 1 398 ? -46.313 -13.449 76.109 1.00 89.50 398 ASN A C 1
ATOM 3134 O O . ASN A 1 398 ? -47.094 -13.625 77.045 1.00 89.50 398 ASN A O 1
ATOM 3138 N N . THR A 1 399 ? -46.072 -12.229 75.620 1.00 88.62 399 THR A N 1
ATOM 3139 C CA . THR A 1 399 ? -46.688 -11.014 76.177 1.00 88.62 399 THR A CA 1
ATOM 3140 C C . THR A 1 399 ? -48.195 -11.006 75.911 1.00 88.62 399 THR A C 1
ATOM 3142 O O . THR A 1 399 ? -48.968 -10.697 76.813 1.00 88.62 399 THR A O 1
ATOM 3145 N N . SER A 1 400 ? -48.635 -11.402 74.709 1.00 89.25 400 SER A N 1
ATOM 3146 C CA . SER A 1 400 ? -50.056 -11.564 74.370 1.00 89.25 400 SER A CA 1
ATOM 3147 C C . SER A 1 400 ? -50.743 -12.635 75.221 1.00 89.25 400 SER A C 1
ATOM 3149 O O . SER A 1 400 ? -51.861 -12.401 75.677 1.00 89.25 400 SER A O 1
ATOM 3151 N N . GLN A 1 401 ? -50.078 -13.764 75.492 1.00 88.69 401 GLN A N 1
ATOM 3152 C CA . GLN A 1 401 ? -50.593 -14.790 76.402 1.00 88.69 401 GLN A CA 1
ATOM 3153 C C . GLN A 1 401 ? -50.749 -14.244 77.829 1.00 88.69 401 GLN A C 1
ATOM 3155 O O . GLN A 1 401 ? -51.830 -14.352 78.403 1.00 88.69 401 GLN A O 1
ATOM 3160 N N . MET A 1 402 ? -49.721 -13.588 78.381 1.00 85.00 402 MET A N 1
ATOM 3161 C CA . MET A 1 402 ? -49.806 -12.966 79.710 1.00 85.00 402 MET A CA 1
ATOM 3162 C C . MET A 1 402 ? -50.938 -11.933 79.805 1.00 85.00 402 MET A C 1
ATOM 3164 O O . MET A 1 402 ? -51.603 -11.842 80.835 1.00 85.00 402 MET A O 1
ATOM 3168 N N . LEU A 1 403 ? -51.181 -11.165 78.738 1.00 86.69 403 LEU A N 1
ATOM 3169 C CA . LEU A 1 403 ? -52.263 -10.177 78.676 1.00 86.69 403 LEU A CA 1
ATOM 3170 C C . LEU A 1 403 ? -53.650 -10.838 78.621 1.00 86.69 403 LEU A C 1
ATOM 3172 O O . LEU A 1 403 ? -54.590 -10.339 79.241 1.00 86.69 403 LEU A O 1
ATOM 3176 N N . ALA A 1 404 ? -53.777 -11.976 77.931 1.00 83.56 404 ALA A N 1
ATOM 3177 C CA . ALA A 1 404 ? -54.996 -12.781 77.924 1.00 83.56 404 ALA A CA 1
ATOM 3178 C C . ALA A 1 404 ? -55.283 -13.387 79.311 1.00 83.56 404 ALA A C 1
ATOM 3180 O O . ALA A 1 404 ? -56.381 -13.204 79.836 1.00 83.56 404 ALA A O 1
ATOM 3181 N N . GLU A 1 405 ? -54.283 -14.008 79.947 1.00 84.12 405 GLU A N 1
ATOM 3182 C CA . GLU A 1 405 ? -54.392 -14.551 81.311 1.00 84.12 405 GLU A CA 1
ATOM 3183 C C . GLU A 1 405 ? -54.715 -13.459 82.347 1.00 84.12 405 GLU A C 1
ATOM 3185 O O . GLU A 1 405 ? -55.509 -13.674 83.265 1.00 84.12 405 GLU A O 1
ATOM 3190 N N . ALA A 1 406 ? -54.133 -12.262 82.209 1.00 79.19 406 ALA A N 1
ATOM 3191 C CA . ALA A 1 406 ? -54.436 -11.125 83.076 1.00 79.19 406 ALA A CA 1
ATOM 3192 C C . ALA A 1 406 ? -55.887 -10.643 82.907 1.00 79.19 406 ALA A C 1
ATOM 3194 O O . ALA A 1 406 ? -56.572 -10.414 83.905 1.00 79.19 406 ALA A O 1
ATOM 3195 N N . ASN A 1 407 ? -56.382 -10.543 81.668 1.00 80.00 407 ASN A N 1
ATOM 3196 C CA . ASN A 1 407 ? -57.776 -10.187 81.400 1.00 80.00 407 ASN A CA 1
ATOM 3197 C C . ASN A 1 407 ? -58.758 -11.235 81.946 1.00 80.00 407 ASN A C 1
ATOM 3199 O O . ASN A 1 407 ? -59.769 -10.858 82.531 1.00 80.00 407 ASN A O 1
ATOM 3203 N N . GLU A 1 408 ? -58.447 -12.530 81.849 1.00 78.50 408 GLU A N 1
ATOM 3204 C CA . GLU A 1 408 ? -59.274 -13.599 82.430 1.00 78.50 408 GLU A CA 1
ATOM 3205 C C . GLU A 1 408 ? -59.326 -13.522 83.971 1.00 78.50 408 GLU A C 1
ATOM 3207 O O . GLU A 1 408 ? -60.393 -13.664 84.581 1.00 78.50 408 GLU A O 1
ATOM 3212 N N . ARG A 1 409 ? -58.200 -13.192 84.624 1.00 76.44 409 ARG A N 1
ATOM 3213 C CA . ARG A 1 409 ? -58.149 -12.923 86.076 1.00 76.44 409 ARG A CA 1
ATOM 3214 C C . ARG A 1 409 ? -58.959 -11.686 86.480 1.00 76.44 409 ARG A C 1
ATOM 3216 O O . ARG A 1 409 ? -59.601 -11.691 87.528 1.00 76.44 409 ARG A O 1
ATOM 3223 N N . ILE A 1 410 ? -58.979 -10.640 85.653 1.00 73.56 410 ILE A N 1
ATOM 3224 C CA . ILE A 1 410 ? -59.827 -9.456 85.874 1.00 73.56 410 ILE A CA 1
ATOM 3225 C C . ILE A 1 410 ? -61.313 -9.817 85.701 1.00 73.56 410 ILE A C 1
ATOM 3227 O O . ILE A 1 410 ? -62.133 -9.451 86.543 1.00 73.56 410 ILE A O 1
ATOM 3231 N N . SER A 1 411 ? -61.669 -10.581 84.662 1.00 71.06 411 SER A N 1
ATOM 3232 C CA . SER A 1 411 ? -63.048 -11.032 84.424 1.00 71.06 411 SER A CA 1
ATOM 3233 C C . SER A 1 411 ? -63.583 -11.933 85.542 1.00 71.06 411 SER A C 1
ATOM 3235 O O . SER A 1 411 ? -64.742 -11.807 85.933 1.00 71.06 411 SER A O 1
ATOM 3237 N N . THR A 1 412 ? -62.746 -12.804 86.108 1.00 62.09 412 THR A N 1
ATOM 3238 C CA . THR A 1 412 ? -63.128 -13.650 87.252 1.00 62.09 412 THR A CA 1
ATOM 3239 C C . THR A 1 412 ? -63.274 -12.845 88.548 1.00 62.09 412 THR A C 1
ATOM 3241 O O . THR A 1 412 ? -64.247 -13.049 89.273 1.00 62.09 412 THR A O 1
ATOM 3244 N N . LEU A 1 413 ? -62.409 -11.857 88.811 1.00 57.28 413 LEU A N 1
ATOM 3245 C CA . LEU A 1 413 ? -62.557 -10.944 89.958 1.00 57.28 413 LEU A CA 1
ATOM 3246 C C . LEU A 1 413 ? -63.815 -10.060 89.880 1.00 57.28 413 LEU A C 1
ATOM 3248 O O . LEU A 1 413 ? -64.407 -9.754 90.914 1.00 57.28 413 LEU A O 1
ATOM 3252 N N . ALA A 1 414 ? -64.283 -9.715 88.678 1.00 55.16 414 ALA A N 1
ATOM 3253 C CA . ALA A 1 414 ? -65.532 -8.972 88.474 1.00 55.16 414 ALA A CA 1
ATOM 3254 C C . ALA A 1 414 ? -66.813 -9.763 88.835 1.00 55.16 414 ALA A C 1
ATOM 3256 O O . ALA A 1 414 ? -67.911 -9.212 88.780 1.00 55.16 414 ALA A O 1
ATOM 3257 N N . SER A 1 415 ? -66.692 -11.043 89.213 1.00 47.69 415 SER A N 1
ATOM 3258 C CA . SER A 1 415 ? -67.822 -11.937 89.520 1.00 47.69 415 SER A CA 1
ATOM 3259 C C . SER A 1 415 ? -68.283 -11.906 90.989 1.00 47.69 415 SER A C 1
ATOM 3261 O O . SER A 1 415 ? -69.220 -12.621 91.346 1.00 47.69 415 SER A O 1
ATOM 3263 N N . VAL A 1 416 ? -67.634 -11.123 91.862 1.00 44.75 416 VAL A N 1
ATOM 3264 C CA . VAL A 1 416 ? -67.947 -11.060 93.304 1.00 44.75 416 VAL A CA 1
ATOM 3265 C C . VAL A 1 416 ? -68.885 -9.880 93.611 1.00 44.75 416 VAL A C 1
ATOM 3267 O O . VAL A 1 416 ? -68.515 -8.736 93.346 1.00 44.75 416 VAL A O 1
ATOM 3270 N N . PRO A 1 417 ? -70.077 -10.099 94.202 1.00 47.72 417 PRO A N 1
ATOM 3271 C CA . PRO A 1 417 ? -71.016 -9.017 94.486 1.00 47.72 417 PRO A CA 1
ATOM 3272 C C . PRO A 1 417 ? -70.888 -8.461 95.917 1.00 47.72 417 PRO A C 1
ATOM 3274 O O . PRO A 1 417 ? -71.244 -9.160 96.863 1.00 47.72 417 PRO A O 1
ATOM 3277 N N . SER A 1 418 ? -70.529 -7.176 96.076 1.00 36.31 418 SER A N 1
ATOM 3278 C CA . SER A 1 418 ? -71.197 -6.260 97.034 1.00 36.31 418 SER A CA 1
ATOM 3279 C C . SER A 1 418 ? -70.736 -4.785 96.964 1.00 36.31 418 SER A C 1
ATOM 3281 O O . SER A 1 418 ? -69.557 -4.473 96.877 1.00 36.31 418 SER A O 1
ATOM 3283 N N . SER A 1 419 ? -71.725 -3.882 97.065 1.00 37.00 419 SER A N 1
ATOM 3284 C CA . SER A 1 419 ? -71.698 -2.535 97.690 1.00 37.00 419 SER A CA 1
ATOM 3285 C C . SER A 1 419 ? -70.542 -1.532 97.446 1.00 37.00 419 SER A C 1
ATOM 3287 O O . SER A 1 419 ? -69.484 -1.636 98.054 1.00 37.00 419 SER A O 1
ATOM 3289 N N . LEU A 1 420 ? -70.864 -0.469 96.681 1.00 40.62 420 LEU A N 1
ATOM 3290 C CA . LEU A 1 420 ? -70.808 0.988 97.005 1.00 40.62 420 LEU A CA 1
ATOM 3291 C C . LEU A 1 420 ? -69.926 1.481 98.191 1.00 40.62 420 LEU A C 1
ATOM 3293 O O . LEU A 1 420 ? -69.955 0.850 99.246 1.00 40.62 420 LEU A O 1
ATOM 3297 N N . PRO A 1 421 ? -69.301 2.691 98.119 1.00 47.38 421 PRO A N 1
ATOM 3298 C CA . PRO A 1 421 ? -69.967 3.927 97.660 1.00 47.38 421 PRO A CA 1
ATOM 3299 C C . PRO A 1 421 ? -69.132 4.910 96.799 1.00 47.38 421 PRO A C 1
ATOM 3301 O O . PRO A 1 421 ? -67.977 4.673 96.465 1.00 47.38 421 PRO A O 1
ATOM 3304 N N . ALA A 1 422 ? -69.755 6.038 96.430 1.00 47.44 422 ALA A N 1
ATOM 3305 C CA . ALA A 1 422 ? -69.207 7.082 95.557 1.00 47.44 422 ALA A CA 1
ATOM 3306 C C . ALA A 1 422 ? -68.501 8.243 96.300 1.00 47.44 422 ALA A C 1
ATOM 3308 O O . ALA A 1 422 ? -68.927 8.631 97.386 1.00 47.44 422 ALA A O 1
ATOM 3309 N N . SER A 1 423 ? -67.463 8.819 95.674 1.00 38.28 423 SER A N 1
ATOM 3310 C CA . SER A 1 423 ? -66.806 10.145 95.876 1.00 38.28 423 SER A CA 1
ATOM 3311 C C . SER A 1 423 ? -65.374 10.064 95.296 1.00 38.28 423 SER A C 1
ATOM 3313 O O . SER A 1 423 ? -64.866 8.959 95.149 1.00 38.28 423 SER A O 1
ATOM 3315 N N . GLN A 1 424 ? -64.631 11.112 94.918 1.00 41.47 424 GLN A N 1
ATOM 3316 C CA . GLN A 1 424 ? -64.900 12.501 94.493 1.00 41.47 424 GLN A CA 1
ATOM 3317 C C . GLN A 1 424 ? -63.744 12.920 93.525 1.00 41.47 424 GLN A C 1
ATOM 3319 O O . GLN A 1 424 ? -62.751 12.197 93.443 1.00 41.47 424 GLN A O 1
ATOM 3324 N N . PRO A 1 425 ? -63.819 14.048 92.786 1.00 59.06 425 PRO A N 1
ATOM 3325 C CA . PRO A 1 425 ? -62.828 14.404 91.758 1.00 59.06 425 PRO A CA 1
ATOM 3326 C C . PRO A 1 425 ? -61.717 15.343 92.270 1.00 59.06 425 PRO A C 1
ATOM 3328 O O . PRO A 1 425 ? -62.034 16.414 92.780 1.00 59.06 425 PRO A O 1
ATOM 3331 N N . TRP A 1 426 ? -60.432 15.008 92.072 1.00 37.34 426 TRP A N 1
ATOM 3332 C CA . TRP A 1 426 ? -59.298 15.906 92.375 1.00 37.34 426 TRP A CA 1
ATOM 3333 C C . TRP A 1 426 ? -58.163 15.848 91.327 1.00 37.34 426 TRP A C 1
ATOM 3335 O O . TRP A 1 426 ? -57.476 14.845 91.194 1.00 37.34 426 TRP A O 1
ATOM 3345 N N . ASN A 1 427 ? -57.992 16.977 90.630 1.00 33.53 427 ASN A N 1
ATOM 3346 C CA . ASN A 1 427 ? -56.751 17.724 90.353 1.00 33.53 427 ASN A CA 1
ATOM 3347 C C . ASN A 1 427 ? -55.436 17.018 89.929 1.00 33.53 427 ASN A C 1
ATOM 3349 O O . ASN A 1 427 ? -54.822 16.269 90.682 1.00 33.53 427 ASN A O 1
ATOM 3353 N N . SER A 1 428 ? -54.921 17.458 88.771 1.00 45.97 428 SER A N 1
ATOM 3354 C CA . SER A 1 428 ? -53.516 17.392 88.312 1.00 45.97 428 SER A CA 1
ATOM 3355 C C . SER A 1 428 ? -52.541 18.126 89.268 1.00 45.97 428 SER A C 1
ATOM 3357 O O . SER A 1 428 ? -53.015 18.916 90.091 1.00 45.97 428 SER A O 1
ATOM 3359 N N . PRO A 1 429 ? -51.196 17.973 89.147 1.00 52.47 429 PRO A N 1
ATOM 3360 C CA . PRO A 1 429 ? -50.431 18.735 88.130 1.00 52.47 429 PRO A CA 1
ATOM 3361 C C . PRO A 1 429 ? -49.109 18.094 87.614 1.00 52.47 429 PRO A C 1
ATOM 3363 O O . PRO A 1 429 ? -48.665 17.091 88.147 1.00 52.47 429 PRO A O 1
ATOM 3366 N N . MET A 1 430 ? -48.502 18.747 86.600 1.00 35.75 430 MET A N 1
ATOM 3367 C CA . MET A 1 430 ? -47.057 18.868 86.246 1.00 35.75 430 MET A CA 1
ATOM 3368 C C . MET A 1 430 ? -46.107 17.639 86.346 1.00 35.75 430 MET A C 1
ATOM 3370 O O . MET A 1 430 ? -46.073 16.920 87.330 1.00 35.75 430 MET A O 1
ATOM 3374 N N . ASN A 1 431 ? -45.190 17.419 85.394 1.00 39.38 431 ASN A N 1
ATOM 3375 C CA . ASN A 1 431 ? -44.138 18.396 85.090 1.00 39.38 431 ASN A CA 1
ATOM 3376 C C . ASN A 1 431 ? -43.486 18.243 83.701 1.00 39.38 431 ASN A C 1
ATOM 3378 O O . ASN A 1 431 ? -43.425 17.147 83.146 1.00 39.38 431 ASN A O 1
ATOM 3382 N N . LEU A 1 432 ? -42.941 19.352 83.190 1.00 45.78 432 LEU A N 1
ATOM 3383 C CA . LEU A 1 432 ? -41.802 19.316 82.266 1.00 45.78 432 LEU A CA 1
ATOM 3384 C C . LEU A 1 432 ? -40.578 18.821 83.046 1.00 45.78 432 LEU A C 1
ATOM 3386 O O . LEU A 1 432 ? -40.430 19.196 84.206 1.00 45.78 432 LEU A O 1
ATOM 3390 N N . ASP A 1 433 ? -39.644 18.142 82.382 1.00 40.28 433 ASP A N 1
ATOM 3391 C CA . ASP A 1 433 ? -38.252 18.556 82.556 1.00 40.28 433 ASP A CA 1
ATOM 3392 C C . ASP A 1 433 ? -37.392 18.299 81.314 1.00 40.28 433 ASP A C 1
ATOM 3394 O O . ASP A 1 433 ? -37.595 17.335 80.572 1.00 40.28 433 ASP A O 1
ATOM 3398 N N . GLN A 1 434 ? -36.443 19.203 81.085 1.00 44.62 434 GLN A N 1
ATOM 3399 C CA . GLN A 1 434 ? -35.415 19.112 80.053 1.00 44.62 434 GLN A CA 1
ATOM 3400 C C . GLN A 1 434 ? -34.079 18.847 80.748 1.00 44.62 434 GLN A C 1
ATOM 3402 O O . GLN A 1 434 ? -33.469 19.779 81.262 1.00 44.62 434 GLN A O 1
ATOM 3407 N N . SER A 1 435 ? -33.571 17.614 80.717 1.00 39.09 435 SER A N 1
ATOM 3408 C CA . SER A 1 435 ? -32.210 17.320 81.187 1.00 39.09 435 SER A CA 1
ATOM 3409 C C . SER A 1 435 ? -31.268 17.096 80.004 1.00 39.09 435 SER A C 1
ATOM 3411 O O . SER A 1 435 ? -31.061 15.975 79.536 1.00 39.09 435 SER A O 1
ATOM 3413 N N . SER A 1 436 ? -30.706 18.199 79.513 1.00 45.03 436 SER A N 1
ATOM 3414 C CA . SER A 1 436 ? -29.442 18.177 78.782 1.00 45.03 436 SER A CA 1
ATOM 3415 C C . SER A 1 436 ? -28.330 17.890 79.784 1.00 45.03 436 SER A C 1
ATOM 3417 O O . SER A 1 436 ? -28.040 18.774 80.584 1.00 45.03 436 SER A O 1
ATOM 3419 N N . ASP A 1 437 ? -27.665 16.739 79.689 1.00 39.06 437 ASP A N 1
ATOM 3420 C CA . ASP A 1 437 ? -26.377 16.537 80.357 1.00 39.06 437 ASP A CA 1
ATOM 3421 C C . ASP A 1 437 ? -25.295 16.055 79.386 1.00 39.06 437 ASP A C 1
ATOM 3423 O O . ASP A 1 437 ? -25.264 14.921 78.902 1.00 39.06 437 ASP A O 1
ATOM 3427 N N . MET A 1 438 ? -24.407 17.011 79.120 1.00 39.38 438 MET A N 1
ATOM 3428 C CA . MET A 1 438 ? -22.999 16.844 78.788 1.00 39.38 438 MET A CA 1
ATOM 3429 C C . MET A 1 438 ? -22.356 15.598 79.411 1.00 39.38 438 MET A C 1
ATOM 3431 O O . MET A 1 438 ? -22.417 15.384 80.618 1.00 39.38 438 MET A O 1
ATOM 3435 N N . MET A 1 439 ? -21.572 14.891 78.600 1.00 44.91 439 MET A N 1
ATOM 3436 C CA . MET A 1 439 ? -20.424 14.119 79.077 1.00 44.91 439 MET A CA 1
ATOM 3437 C C . MET A 1 439 ? -19.176 14.659 78.380 1.00 44.91 439 MET A C 1
ATOM 3439 O O . MET A 1 439 ? -18.864 14.273 77.254 1.00 44.91 439 MET A O 1
ATOM 3443 N N . ASP A 1 440 ? -18.479 15.571 79.059 1.00 39.44 440 ASP A N 1
ATOM 3444 C CA . ASP A 1 440 ? -17.080 15.880 78.760 1.00 39.44 440 ASP A CA 1
ATOM 3445 C C . ASP A 1 440 ? -16.235 14.627 79.022 1.00 39.44 440 ASP A C 1
ATOM 3447 O O . ASP A 1 440 ? -16.241 14.094 80.133 1.00 39.44 440 ASP A O 1
ATOM 3451 N N . ILE A 1 441 ? -15.477 14.172 78.021 1.00 43.00 441 ILE A N 1
ATOM 3452 C CA . ILE A 1 441 ? -14.357 13.245 78.227 1.00 43.00 441 ILE A CA 1
ATOM 3453 C C . ILE A 1 441 ? -13.129 13.784 77.488 1.00 43.00 441 ILE A C 1
ATOM 3455 O O . ILE A 1 441 ? -13.017 13.702 76.266 1.00 43.00 441 ILE A O 1
ATOM 3459 N N . ASP A 1 442 ? -12.235 14.343 78.301 1.00 36.38 442 ASP A N 1
ATOM 3460 C CA . ASP A 1 442 ? -10.826 14.684 78.091 1.00 36.38 442 ASP A CA 1
ATOM 3461 C C . ASP A 1 442 ? -10.206 14.492 76.694 1.00 36.38 442 ASP A C 1
ATOM 3463 O O . ASP A 1 442 ? -9.899 13.384 76.243 1.00 36.38 442 ASP A O 1
ATOM 3467 N N . GLN A 1 443 ? -9.778 15.614 76.109 1.00 38.00 443 GLN A N 1
ATOM 3468 C CA . GLN A 1 443 ? -8.637 15.611 75.197 1.00 38.00 443 GLN A CA 1
ATOM 3469 C C . GLN A 1 443 ? -7.334 15.391 75.979 1.00 38.00 443 GLN A C 1
ATOM 3471 O O . GLN A 1 443 ? -6.922 16.238 76.773 1.00 38.00 443 GLN A O 1
ATOM 3476 N N . LYS A 1 444 ? -6.600 14.319 75.662 1.00 41.38 444 LYS A N 1
ATOM 3477 C CA . LYS A 1 444 ? -5.163 14.242 75.956 1.00 41.38 444 LYS A CA 1
ATOM 3478 C C . LYS A 1 444 ? -4.387 13.688 74.767 1.00 41.38 444 LYS A C 1
ATOM 3480 O O . LYS A 1 444 ? -4.464 12.511 74.432 1.00 41.38 444 LYS A O 1
ATOM 3485 N N . SER A 1 445 ? -3.650 14.581 74.117 1.00 42.22 445 SER A N 1
ATOM 3486 C CA . SER A 1 445 ? -2.862 14.317 72.916 1.00 42.22 445 SER A CA 1
ATOM 3487 C C . SER A 1 445 ? -1.716 13.333 73.165 1.00 42.22 445 SER A C 1
ATOM 3489 O O . SER A 1 445 ? -0.972 13.522 74.121 1.00 42.22 445 SER A O 1
ATOM 3491 N N . ILE A 1 446 ? -1.492 12.399 72.232 1.00 35.97 446 ILE A N 1
ATOM 3492 C CA . ILE A 1 446 ? -0.163 12.001 71.726 1.00 35.97 446 ILE A CA 1
ATOM 3493 C C . ILE A 1 446 ? -0.313 11.490 70.280 1.00 35.97 446 ILE A C 1
ATOM 3495 O O . ILE A 1 446 ? -1.217 10.736 69.937 1.00 35.97 446 ILE A O 1
ATOM 3499 N N . SER A 1 447 ? 0.600 11.964 69.443 1.00 38.12 447 SER A N 1
ATOM 3500 C CA . SER A 1 447 ? 0.785 11.780 68.002 1.00 38.12 447 SER A CA 1
ATOM 3501 C C . SER A 1 447 ? 0.738 10.336 67.460 1.00 38.12 447 SER A C 1
ATOM 3503 O O . SER A 1 447 ? 1.399 9.462 68.012 1.00 38.12 447 SER A O 1
ATOM 3505 N N . SER A 1 448 ? 0.166 10.123 66.259 1.00 35.44 448 SER A N 1
ATOM 3506 C CA . SER A 1 448 ? 0.919 9.912 64.987 1.00 35.44 448 SER A CA 1
ATOM 3507 C C . SER A 1 448 ? 0.209 9.058 63.900 1.00 35.44 448 SER A C 1
ATOM 3509 O O . SER A 1 448 ? -0.445 8.066 64.186 1.00 35.44 448 SER A O 1
ATOM 3511 N N . ALA A 1 449 ? 0.418 9.463 62.636 1.00 40.94 449 ALA A N 1
ATOM 3512 C CA . ALA A 1 449 ? 0.405 8.674 61.387 1.00 40.94 449 ALA A CA 1
ATOM 3513 C C . ALA A 1 449 ? -0.821 7.804 60.987 1.00 40.94 449 ALA A C 1
ATOM 3515 O O . ALA A 1 449 ? -0.860 6.608 61.257 1.00 40.94 449 ALA A O 1
ATOM 3516 N N . ASN A 1 450 ? -1.721 8.383 60.170 1.00 35.53 450 ASN A N 1
ATOM 3517 C CA . ASN A 1 450 ? -2.079 7.945 58.793 1.00 35.53 450 ASN A CA 1
ATOM 3518 C C . ASN A 1 450 ? -3.536 8.294 58.437 1.00 35.53 450 ASN A C 1
ATOM 3520 O O . ASN A 1 450 ? -4.478 7.666 58.910 1.00 35.53 450 ASN A O 1
ATOM 3524 N N . GLY A 1 451 ? -3.722 9.289 57.563 1.00 33.19 451 GLY A N 1
ATOM 3525 C CA . GLY A 1 451 ? -5.044 9.726 57.111 1.00 33.19 451 GLY A CA 1
ATOM 3526 C C . GLY A 1 451 ? -5.524 8.982 55.865 1.00 33.19 451 GLY A C 1
ATOM 3527 O O . GLY A 1 451 ? -4.936 9.130 54.797 1.00 33.19 451 GLY A O 1
ATOM 3528 N N . PHE A 1 452 ? -6.636 8.256 55.989 1.00 31.56 452 PHE A N 1
ATOM 3529 C CA . PHE A 1 452 ? -7.505 7.899 54.866 1.00 31.56 452 PHE A CA 1
ATOM 3530 C C . PHE A 1 452 ? -8.690 8.872 54.850 1.00 31.56 452 PHE A C 1
ATOM 3532 O O . PHE A 1 452 ? -9.482 8.891 55.791 1.00 31.56 452 PHE A O 1
ATOM 3539 N N . SER A 1 453 ? -8.830 9.663 53.785 1.00 37.97 453 SER A N 1
ATOM 3540 C CA . SER A 1 453 ? -10.031 10.475 53.552 1.00 37.97 453 SER A CA 1
ATOM 3541 C C . SER A 1 453 ? -11.065 9.677 52.760 1.00 37.97 453 SER A C 1
ATOM 3543 O O . SER A 1 453 ? -10.728 9.036 51.765 1.00 37.97 453 SER A O 1
ATOM 3545 N N . ALA A 1 454 ? -12.331 9.747 53.175 1.00 39.22 454 ALA A N 1
ATOM 3546 C CA . ALA A 1 454 ? -13.454 9.233 52.393 1.00 39.22 454 ALA A CA 1
ATOM 3547 C C . ALA A 1 454 ? -13.667 10.069 51.106 1.00 39.22 454 ALA A C 1
ATOM 3549 O O . ALA A 1 454 ? -13.329 11.257 51.091 1.00 39.22 454 ALA A O 1
ATOM 3550 N N . PRO A 1 455 ? -14.205 9.482 50.020 1.00 46.28 455 PRO A N 1
ATOM 3551 C CA . PRO A 1 455 ? -14.311 10.158 48.730 1.00 46.28 455 PRO A CA 1
ATOM 3552 C C . PRO A 1 455 ? -15.494 11.136 48.657 1.00 46.28 455 PRO A C 1
ATOM 3554 O O . PRO A 1 455 ? -16.609 10.826 49.075 1.00 46.28 455 PRO A O 1
ATOM 3557 N N . ASN A 1 456 ? -15.250 12.295 48.042 1.00 47.53 456 ASN A N 1
ATOM 3558 C CA . ASN A 1 456 ? -16.285 13.237 47.605 1.00 47.53 456 ASN A CA 1
ATOM 3559 C C . ASN A 1 456 ? -16.985 12.747 46.315 1.00 47.53 456 ASN A C 1
ATOM 3561 O O . ASN A 1 456 ? -16.436 11.895 45.609 1.00 47.53 456 ASN A O 1
ATOM 3565 N N . PRO A 1 457 ? -18.193 13.257 45.994 1.00 43.28 457 PRO A N 1
ATOM 3566 C CA . PRO A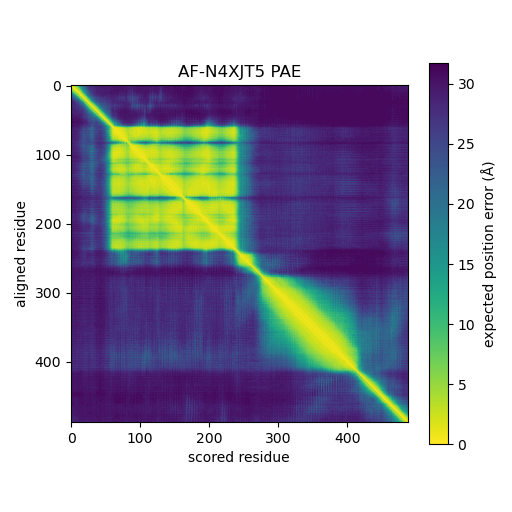 1 457 ? -18.992 12.778 44.866 1.00 43.28 457 PRO A CA 1
ATOM 3567 C C . PRO A 1 457 ? -18.344 13.043 43.499 1.00 43.28 457 PRO A C 1
ATOM 3569 O O . PRO A 1 457 ? -17.609 14.009 43.306 1.00 43.28 457 PRO A O 1
ATOM 3572 N N . ILE A 1 458 ? -18.651 12.159 42.546 1.00 42.69 458 ILE A N 1
ATOM 3573 C CA . ILE A 1 458 ? -18.064 12.125 41.202 1.00 42.69 458 ILE A CA 1
ATOM 3574 C C . ILE A 1 458 ? -18.630 13.254 40.331 1.00 42.69 458 ILE A C 1
ATOM 3576 O O . ILE A 1 458 ? -19.825 13.281 40.042 1.00 42.69 458 ILE A O 1
ATOM 3580 N N . ASP A 1 459 ? -17.741 14.122 39.850 1.00 38.81 459 ASP A N 1
ATOM 3581 C CA . ASP A 1 459 ? -17.997 15.074 38.768 1.00 38.81 459 ASP A CA 1
ATOM 3582 C C . ASP A 1 459 ? -17.695 14.391 37.411 1.00 38.81 459 ASP A C 1
ATOM 3584 O O . ASP A 1 459 ? -16.556 13.965 37.186 1.00 38.81 459 ASP A O 1
ATOM 3588 N N . PRO A 1 460 ? -18.673 14.209 36.500 1.00 42.62 460 PRO A N 1
ATOM 3589 C CA . PRO A 1 460 ? -18.521 13.376 35.300 1.00 42.62 460 PRO A CA 1
ATOM 3590 C C . PRO A 1 460 ? -17.770 14.066 34.139 1.00 42.62 460 PRO A C 1
ATOM 3592 O O . PRO A 1 460 ? -17.984 13.724 32.976 1.00 42.62 460 PRO A O 1
ATOM 3595 N N . GLY A 1 461 ? -16.912 15.051 34.430 1.00 38.41 461 GLY A N 1
ATOM 3596 C CA . GLY A 1 461 ? -16.490 16.068 33.463 1.00 38.41 461 GLY A CA 1
ATOM 3597 C C . GLY A 1 461 ? -14.994 16.232 33.167 1.00 38.41 461 GLY A C 1
ATOM 3598 O O . GLY A 1 461 ? -14.667 17.243 32.552 1.00 38.41 461 GLY A O 1
ATOM 3599 N N . ASN A 1 462 ? -14.068 15.343 33.581 1.00 40.47 462 ASN A N 1
ATOM 3600 C CA . ASN A 1 462 ? -12.631 15.630 33.349 1.00 40.47 462 ASN A CA 1
ATOM 3601 C C . ASN A 1 462 ? -11.619 14.461 33.228 1.00 40.47 462 ASN A C 1
ATOM 3603 O O . ASN A 1 462 ? -10.455 14.632 33.580 1.00 40.47 462 ASN A O 1
ATOM 3607 N N . ASN A 1 463 ? -12.002 13.283 32.715 1.00 35.50 463 ASN A N 1
ATOM 3608 C CA . ASN A 1 463 ? -11.056 12.169 32.494 1.00 35.50 463 ASN A CA 1
ATOM 3609 C C . ASN A 1 463 ? -10.959 11.755 31.014 1.00 35.50 463 ASN A C 1
ATOM 3611 O O . ASN A 1 463 ? -11.608 10.806 30.578 1.00 35.50 463 ASN A O 1
ATOM 3615 N N . ASN A 1 464 ? -10.097 12.440 30.253 1.00 42.28 464 ASN A N 1
ATOM 3616 C CA . ASN A 1 464 ? -9.623 11.987 28.942 1.00 42.28 464 ASN A CA 1
ATOM 3617 C C . ASN A 1 464 ? -8.131 11.586 29.052 1.00 42.28 464 ASN A C 1
ATOM 3619 O O . ASN A 1 464 ? -7.292 12.463 29.266 1.00 42.28 464 ASN A O 1
ATOM 3623 N N . PRO A 1 465 ? -7.765 10.294 28.925 1.00 43.50 465 PRO A N 1
ATOM 3624 C CA . PRO A 1 465 ? -6.431 9.796 29.282 1.00 43.50 465 PRO A CA 1
ATOM 3625 C C . PRO A 1 465 ? -5.310 10.125 28.276 1.00 43.50 465 PRO A C 1
ATOM 3627 O O . PRO A 1 465 ? -4.181 9.688 28.472 1.00 43.50 465 PRO A O 1
ATOM 3630 N N . PHE A 1 466 ? -5.584 10.888 27.213 1.00 39.03 466 PHE A N 1
ATOM 3631 C CA . PHE A 1 466 ? -4.597 11.221 26.172 1.00 39.03 466 PHE A CA 1
ATOM 3632 C C . PHE A 1 466 ? -3.813 12.528 26.404 1.00 39.03 466 PHE A C 1
ATOM 3634 O O . PHE A 1 466 ? -2.893 12.829 25.648 1.00 39.03 466 PHE A O 1
ATOM 3641 N N . ALA A 1 467 ? -4.136 13.310 27.440 1.00 40.75 467 ALA A N 1
ATOM 3642 C CA . ALA A 1 467 ? -3.533 14.634 27.652 1.00 40.75 467 ALA A CA 1
ATOM 3643 C C . ALA A 1 467 ? -2.061 14.614 28.130 1.00 40.75 467 ALA A C 1
ATOM 3645 O O . ALA A 1 467 ? -1.360 15.614 27.996 1.00 40.75 467 ALA A O 1
ATOM 3646 N N . SER A 1 468 ? -1.576 13.503 28.691 1.00 36.50 468 SER A N 1
ATOM 3647 C CA . SER A 1 468 ? -0.276 13.425 29.381 1.00 36.50 468 SER A CA 1
ATOM 3648 C C . SER A 1 468 ? 0.914 12.985 28.511 1.00 36.50 468 SER A C 1
ATOM 3650 O O . SER A 1 468 ? 2.046 13.020 28.987 1.00 36.50 468 SER A O 1
ATOM 3652 N N . CYS A 1 469 ? 0.708 12.626 27.239 1.00 37.22 469 CYS A N 1
ATOM 3653 C CA . CYS A 1 469 ? 1.779 12.137 26.351 1.00 37.22 469 CYS A CA 1
ATOM 3654 C C . CYS A 1 469 ? 2.502 13.222 25.520 1.00 37.22 469 CYS A C 1
ATOM 3656 O O . CYS A 1 469 ? 3.328 12.874 24.683 1.00 37.22 469 CYS A O 1
ATOM 3658 N N . LEU A 1 470 ? 2.214 14.516 25.720 1.00 40.44 470 LEU A N 1
ATOM 3659 C CA . LEU A 1 470 ? 2.750 15.618 24.892 1.00 40.44 470 LEU A CA 1
ATOM 3660 C C . LEU A 1 470 ? 3.617 16.647 25.650 1.00 40.44 470 LEU A C 1
ATOM 3662 O O . LEU A 1 470 ? 3.919 17.705 25.106 1.00 40.44 470 LEU A O 1
ATOM 3666 N N . ALA A 1 471 ? 4.022 16.365 26.894 1.00 40.34 471 ALA A N 1
ATOM 3667 C CA . ALA A 1 471 ? 4.646 17.357 27.784 1.00 40.34 471 ALA A CA 1
ATOM 3668 C C . ALA A 1 471 ? 6.039 16.975 28.335 1.00 40.34 471 ALA A C 1
ATOM 3670 O O . ALA A 1 471 ? 6.451 17.508 29.365 1.00 40.34 471 ALA A O 1
ATOM 3671 N N . GLN A 1 472 ? 6.773 16.066 27.681 1.00 36.09 472 GLN A N 1
ATOM 3672 C CA . GLN A 1 472 ? 8.140 15.684 28.078 1.00 36.09 472 GLN A CA 1
ATOM 3673 C C . GLN A 1 472 ? 9.054 15.435 26.867 1.00 36.09 472 GLN A C 1
ATOM 3675 O O . GLN A 1 472 ? 9.446 14.302 26.629 1.00 36.09 472 GLN A O 1
ATOM 3680 N N . ASP A 1 473 ? 9.404 16.487 26.112 1.00 36.50 473 ASP A N 1
ATOM 3681 C CA . ASP A 1 473 ? 10.564 16.426 25.196 1.00 36.50 473 ASP A CA 1
ATOM 3682 C C . ASP A 1 473 ? 11.161 17.810 24.838 1.00 36.50 473 ASP A C 1
ATOM 3684 O O . ASP A 1 473 ? 11.549 18.099 23.707 1.00 36.50 473 ASP A O 1
ATOM 3688 N N . THR A 1 474 ? 11.230 18.723 25.817 1.00 41.25 474 THR A N 1
ATOM 3689 C CA . THR A 1 474 ? 11.809 20.070 25.627 1.00 41.25 474 THR A CA 1
ATOM 3690 C C . THR A 1 474 ? 12.717 20.521 26.774 1.00 41.25 474 THR A C 1
ATOM 3692 O O . THR A 1 474 ? 12.524 21.612 27.296 1.00 41.25 474 THR A O 1
ATOM 3695 N N . THR A 1 475 ? 13.731 19.727 27.141 1.00 41.31 475 THR A N 1
ATOM 3696 C CA . THR A 1 475 ? 14.952 20.207 27.838 1.00 41.31 475 THR A CA 1
ATOM 3697 C C . THR A 1 475 ? 16.056 19.138 27.853 1.00 41.31 475 THR A C 1
ATOM 3699 O O . THR A 1 475 ? 16.092 18.345 28.787 1.00 41.31 475 THR A O 1
ATOM 3702 N N . ALA A 1 476 ? 16.973 19.147 26.872 1.00 35.00 476 ALA A N 1
ATOM 3703 C CA . ALA A 1 476 ? 18.405 18.805 27.032 1.00 35.00 476 ALA A CA 1
ATOM 3704 C C . ALA A 1 476 ? 19.133 18.707 25.674 1.00 35.00 476 ALA A C 1
ATOM 3706 O O . ALA A 1 476 ? 19.142 17.652 25.058 1.00 35.00 476 ALA A O 1
ATOM 3707 N N . HIS A 1 477 ? 19.779 19.794 25.234 1.00 33.69 477 HIS A N 1
ATOM 3708 C CA . HIS A 1 477 ? 21.119 19.767 24.614 1.00 33.69 477 HIS A CA 1
ATOM 3709 C C . HIS A 1 477 ? 21.589 21.199 24.303 1.00 33.69 477 HIS A C 1
ATOM 3711 O O . HIS A 1 477 ? 21.551 21.678 23.173 1.00 33.69 477 HIS A O 1
ATOM 3717 N N . GLN A 1 478 ? 22.079 21.890 25.334 1.00 40.84 478 GLN A N 1
ATOM 3718 C CA . GLN A 1 478 ? 23.074 22.943 25.144 1.00 40.84 478 GLN A CA 1
ATOM 3719 C C . GLN A 1 478 ? 24.452 22.312 25.336 1.00 40.84 478 GLN A C 1
ATOM 3721 O O . GLN A 1 478 ? 24.794 21.974 26.462 1.00 40.84 478 GLN A O 1
ATOM 3726 N N . HIS A 1 479 ? 25.241 22.167 24.270 1.00 34.25 479 HIS A N 1
ATOM 3727 C CA . HIS A 1 479 ? 26.703 22.179 24.376 1.00 34.25 479 HIS A CA 1
ATOM 3728 C C . HIS A 1 479 ? 27.357 22.565 23.038 1.00 34.25 479 HIS A C 1
ATOM 3730 O O . HIS A 1 479 ? 27.127 21.941 22.011 1.00 34.25 479 HIS A O 1
ATOM 3736 N N . ALA A 1 480 ? 28.144 23.640 23.113 1.00 34.50 480 ALA A N 1
ATOM 3737 C CA . ALA A 1 480 ? 29.160 24.163 22.195 1.00 34.50 480 ALA A CA 1
ATOM 3738 C C . ALA A 1 480 ? 29.368 23.511 20.805 1.00 34.50 480 ALA A C 1
ATOM 3740 O O . ALA A 1 480 ? 29.930 22.425 20.694 1.00 34.50 480 ALA A O 1
ATOM 3741 N N . ASN A 1 481 ? 29.135 24.308 19.755 1.00 32.62 481 ASN A N 1
ATOM 3742 C CA . ASN A 1 481 ? 29.891 24.237 18.499 1.00 32.62 481 ASN A CA 1
ATOM 3743 C C . ASN A 1 481 ? 30.962 25.350 18.500 1.00 32.62 481 ASN A C 1
ATOM 3745 O O . ASN A 1 481 ? 30.598 26.507 18.725 1.00 32.62 481 ASN A O 1
ATOM 3749 N N . PRO A 1 482 ? 32.247 25.059 18.229 1.00 47.47 482 PRO A N 1
ATOM 3750 C CA . PRO A 1 482 ? 33.245 26.084 17.941 1.00 47.47 482 PRO A CA 1
ATOM 3751 C C . PRO A 1 482 ? 33.189 26.496 16.461 1.00 47.47 482 PRO A C 1
ATOM 3753 O O . PRO A 1 482 ? 33.199 25.650 15.567 1.00 47.47 482 PRO A O 1
ATOM 3756 N N . SER A 1 483 ? 33.167 27.801 16.188 1.00 38.44 483 SER A N 1
ATOM 3757 C CA . SER A 1 483 ? 33.289 28.330 14.823 1.00 38.44 483 SER A CA 1
ATOM 3758 C C . SER A 1 483 ? 34.698 28.093 14.260 1.00 38.44 483 SER A C 1
ATOM 3760 O O . SER A 1 483 ? 35.672 28.399 14.955 1.00 38.44 483 SER A O 1
ATOM 3762 N N . PRO A 1 484 ? 34.854 27.656 12.997 1.00 49.66 484 PRO A N 1
ATOM 3763 C CA . PRO A 1 484 ? 36.130 27.759 12.306 1.00 49.66 484 PRO A CA 1
ATOM 3764 C C . PRO A 1 484 ? 36.354 29.211 11.856 1.00 49.66 484 PRO A C 1
ATOM 3766 O O . PRO A 1 484 ? 35.575 29.763 11.078 1.00 49.66 484 PRO A O 1
ATOM 3769 N N . ASN A 1 485 ? 37.434 29.829 12.334 1.00 42.25 485 ASN A N 1
ATOM 3770 C CA . ASN A 1 485 ? 37.954 31.059 11.737 1.00 42.25 485 ASN A CA 1
ATOM 3771 C C . ASN A 1 485 ? 38.439 30.769 10.310 1.00 42.25 485 ASN A C 1
ATOM 3773 O O . ASN A 1 485 ? 39.180 29.811 10.098 1.00 42.25 485 ASN A O 1
ATOM 3777 N N . ILE A 1 486 ? 38.097 31.650 9.370 1.00 39.28 486 ILE A N 1
ATOM 3778 C CA . ILE A 1 486 ? 38.747 31.746 8.059 1.00 39.28 486 ILE A CA 1
ATOM 3779 C C . ILE A 1 486 ? 39.755 32.902 8.132 1.00 39.28 486 ILE A C 1
ATOM 3781 O O . ILE A 1 486 ? 39.329 34.049 8.282 1.00 39.28 486 ILE A O 1
ATOM 3785 N N . PRO A 1 487 ? 41.070 32.645 8.040 1.00 52.56 487 PRO A N 1
ATOM 3786 C CA . PRO A 1 487 ? 42.065 33.668 7.757 1.00 52.56 487 PRO A CA 1
ATOM 3787 C C . PRO A 1 487 ? 42.481 33.634 6.275 1.00 52.56 487 PRO A C 1
ATOM 3789 O O . PRO A 1 487 ? 42.974 32.609 5.820 1.00 52.56 487 PRO A O 1
ATOM 3792 N N . MET A 1 488 ? 42.314 34.781 5.600 1.00 41.91 488 MET A N 1
ATOM 3793 C CA . MET A 1 488 ? 42.814 35.161 4.256 1.00 41.91 488 MET A CA 1
ATOM 3794 C C . MET A 1 488 ? 42.650 34.159 3.102 1.00 41.91 488 MET A C 1
ATOM 3796 O O . MET A 1 488 ? 43.516 33.277 2.935 1.00 41.91 488 MET A O 1
#

Radius of gyration: 51.15 Å; Cα contacts (8 Å, |Δi|>4): 164; chains: 1; bounding box: 132×110×166 Å

Mean predicted aligned error: 22.64 Å

Organism: Cochliobolus heterostrophus (strain C4 / ATCC 48331 / race T) (NCBI:txid665024)

Solvent-accessible surface area (backbone atoms only — not comparable to full-atom values): 30900 Å² total; per-residue (Å²): 133,85,89,90,82,87,85,84,88,84,87,79,86,85,84,87,80,94,78,92,78,85,85,89,85,86,88,85,89,82,82,89,83,91,79,90,90,87,89,86,89,88,83,88,83,90,80,81,78,82,73,79,76,74,81,72,87,64,74,88,69,50,34,62,58,34,19,50,50,38,49,49,59,50,51,53,54,35,50,75,71,73,50,79,83,77,51,74,66,58,50,51,53,52,39,50,37,38,22,53,44,42,45,41,22,61,74,69,76,48,73,64,91,44,70,49,38,48,59,44,51,41,57,60,42,72,46,88,64,91,47,76,62,49,30,48,53,55,42,52,52,51,47,54,50,50,51,50,55,44,48,50,40,50,51,54,35,49,53,66,76,68,48,96,64,89,52,72,64,57,54,48,53,52,51,54,49,52,51,52,47,51,50,51,56,64,74,38,57,60,43,56,61,49,55,26,52,50,87,61,71,60,70,36,55,62,52,48,52,58,55,29,68,36,77,86,38,26,81,80,43,48,83,48,52,60,59,51,51,51,51,50,56,60,46,38,67,75,79,84,77,80,69,69,50,71,68,56,51,50,52,54,52,53,54,59,47,56,63,59,64,73,74,75,85,86,86,87,87,88,87,82,91,70,84,72,66,53,55,58,54,49,49,52,50,50,52,54,47,50,52,50,51,48,57,49,51,53,51,50,50,56,50,51,53,53,51,50,61,46,51,56,52,50,54,53,49,51,54,53,47,55,52,47,53,54,50,48,52,53,50,53,53,49,49,55,52,52,53,50,52,50,52,50,54,52,51,53,50,49,56,51,48,53,52,50,53,51,52,53,50,49,55,50,50,54,49,52,56,48,51,54,50,52,53,56,47,51,53,52,51,50,52,52,51,52,53,50,50,51,49,52,50,52,51,49,52,54,51,51,49,53,52,51,56,50,49,52,53,52,58,58,62,70,70,68,91,77,82,86,86,91,86,84,92,81,83,87,82,87,79,88,84,85,85,87,76,88,80,90,77,82,92,76,90,81,90,82,91,85,89,83,79,83,86,76,87,88,74,98,80,83,88,68,92,74,76,77,84,80,82,84,87,86,86,90,85,90,75,86,82,84,81,83,83,85,80,134

pLDDT: mean 71.91, std 25.03, range [23.58, 98.31]